Protein AF-A0A9P6J2Q0-F1 (afdb_monomer)

Radius of gyration: 31.29 Å; Cα contacts (8 Å, |Δi|>4): 900; chains: 1; bounding box: 86×89×101 Å

Solvent-accessible surface area (backbone atoms only — not comparable to full-atom values): 24551 Å² total; per-residue (Å²): 136,92,81,87,81,88,83,92,87,84,91,82,83,89,79,88,76,88,87,77,82,83,78,87,80,84,77,83,84,80,84,79,87,76,87,87,79,88,78,83,86,78,81,86,82,80,86,80,85,81,82,85,85,83,88,82,89,86,88,88,89,88,80,87,81,82,89,85,90,82,82,91,82,90,82,82,88,84,85,81,90,80,90,85,86,75,86,75,89,70,77,82,72,87,64,78,48,72,64,54,52,49,49,51,51,48,52,50,46,56,50,44,51,51,46,62,74,71,57,84,82,58,72,74,71,83,80,72,83,56,48,73,52,74,51,77,49,76,42,84,64,47,53,61,29,32,40,37,40,38,38,33,75,61,29,42,30,36,38,37,39,30,50,40,94,47,84,84,44,71,40,27,36,40,37,40,37,40,33,13,76,39,70,72,59,47,70,38,50,44,76,48,77,49,72,42,79,90,78,35,36,34,40,38,40,41,38,71,46,83,87,57,54,71,68,58,49,57,41,30,52,62,76,47,57,36,37,37,40,37,38,36,32,33,28,56,48,42,63,42,28,32,28,45,36,40,42,33,41,28,34,38,43,36,36,44,37,62,86,88,63,70,53,47,28,26,33,27,41,35,42,39,30,34,31,34,38,41,39,35,33,52,34,37,32,43,46,35,40,38,40,38,35,37,39,38,38,41,37,44,30,40,35,38,44,25,38,37,40,38,39,31,44,38,27,45,36,45,38,36,39,33,54,76,82,60,98,68,89,53,69,87,86,60,55,37,32,39,39,37,41,24,48,37,22,37,39,40,39,33,29,44,44,77,72,46,14,37,39,39,34,39,19,75,33,65,53,52,45,76,45,74,40,91,87,42,58,59,42,77,49,73,80,42,84,51,69,38,32,40,30,31,36,35,41,74,56,90,55,96,79,67,76,80,80,56,56,71,18,39,39,39,39,39,22,47,46,20,43,39,39,41,36,32,33,50,74,92,111

Secondary structure (DSSP, 8-state):
----------PPPP------PPP--PPPP--------PPPPPPPPPPPPPPP------------------------------------------PPPHHHHHHHHHHHHHHHHHHHHH-S-----S-S--EEEEEEEEE---TT-EEEEEE-TTSEEEEEEEE-S-SS--SEEEEEEEEESSHHHHHTEEEEEEEETTTTEEEEEEEE-TTS-HHHHHHHHHHS--EEEEEEEEPTT-EEEEEEEEEEEEEEEEEE--TTS---EEEEEEEEEEEEEEEEEEEEEEEEEEEEEEEEEEEEEEEESSEEEEEEEES-EEEEEE-PPPSSS--TTPPPEEEEEEEES-EEEEESS---EEEEEEESSS--EEEEPTT-SEEEEEEEEETTEEEEEEEETT-TT---TTTBEEEEEEEEES-EEEEE--TT-

Mean predicted aligned error: 15.59 Å

Nearest PDB structures (foldseek):
  3lyc-assembly8_P  TM=4.234E-01  e=1.047E-04  Parabacteroides distasonis ATCC 8503
  3jx8-assembly2_D  TM=4.804E-01  e=4.849E-04  Parabacteroides distasonis ATCC 8503
  4ygu-assembly4_D  TM=3.510E-01  e=1.399E-02  Bacteroides eggerthii DSM 20697

Structure (mmCIF, N/CA/C/O backbone):
data_AF-A0A9P6J2Q0-F1
#
_entry.id   AF-A0A9P6J2Q0-F1
#
loop_
_atom_site.group_PDB
_atom_site.id
_atom_site.type_symbol
_atom_site.label_atom_id
_atom_site.label_alt_id
_atom_site.label_comp_id
_atom_site.label_asym_id
_atom_site.label_entity_id
_atom_site.label_seq_id
_atom_site.pdbx_PDB_ins_code
_atom_site.Cartn_x
_atom_site.Cartn_y
_atom_site.Cartn_z
_atom_site.occupancy
_atom_site.B_iso_or_equiv
_atom_site.auth_seq_id
_atom_site.auth_comp_id
_atom_site.auth_asym_id
_atom_site.auth_atom_id
_atom_site.pdbx_PDB_model_num
ATOM 1 N N . MET A 1 1 ? 19.060 44.460 62.000 1.00 40.09 1 MET A N 1
ATOM 2 C CA . MET A 1 1 ? 18.669 43.633 60.838 1.00 40.09 1 MET A CA 1
ATOM 3 C C . MET A 1 1 ? 17.389 44.219 60.267 1.00 40.09 1 MET A C 1
ATOM 5 O O . MET A 1 1 ? 16.469 44.477 61.030 1.00 40.09 1 MET A O 1
ATOM 9 N N . TYR A 1 2 ? 17.402 44.555 58.978 1.00 36.59 2 TYR A N 1
ATOM 10 C CA . TYR A 1 2 ? 16.295 45.175 58.244 1.00 36.59 2 TYR A CA 1
ATOM 11 C C . TYR A 1 2 ? 15.202 44.154 57.906 1.00 36.59 2 TYR A C 1
ATOM 13 O O . TYR A 1 2 ? 15.563 43.072 57.469 1.00 36.59 2 TYR A O 1
ATOM 21 N N . THR A 1 3 ? 13.930 44.554 58.042 1.00 42.28 3 THR A N 1
ATOM 22 C CA . THR A 1 3 ? 12.770 44.311 57.137 1.00 42.28 3 THR A CA 1
ATOM 23 C C . THR A 1 3 ? 11.540 44.935 57.820 1.00 42.28 3 THR A C 1
ATOM 25 O O . THR A 1 3 ? 11.125 44.463 58.872 1.00 42.28 3 THR A O 1
ATOM 28 N N . SER A 1 4 ? 11.152 46.180 57.524 1.00 41.31 4 SER A N 1
ATOM 29 C CA . SER A 1 4 ? 10.344 46.689 56.392 1.00 41.31 4 SER A CA 1
ATOM 30 C C . SER A 1 4 ? 8.869 46.259 56.406 1.00 41.31 4 SER A C 1
ATOM 32 O O . SER A 1 4 ? 8.529 45.109 56.649 1.00 41.31 4 SER A O 1
ATOM 34 N N . LYS A 1 5 ? 8.017 47.261 56.173 1.00 41.72 5 LYS A N 1
ATOM 35 C CA . LYS A 1 5 ? 6.594 47.379 56.505 1.00 41.72 5 LYS A CA 1
ATOM 36 C C . LYS A 1 5 ? 5.645 46.715 55.485 1.00 41.72 5 LYS A C 1
ATOM 38 O O . LYS A 1 5 ? 6.005 46.495 54.336 1.00 41.72 5 LYS A O 1
ATOM 43 N N . ALA A 1 6 ? 4.421 46.505 55.972 1.00 39.19 6 ALA A N 1
ATOM 44 C CA . ALA A 1 6 ? 3.104 46.312 55.333 1.00 39.19 6 ALA A CA 1
ATOM 45 C C . ALA A 1 6 ? 2.742 47.356 54.225 1.00 39.19 6 ALA A C 1
ATOM 47 O O . ALA A 1 6 ? 3.551 48.264 54.023 1.00 39.19 6 ALA A O 1
ATOM 48 N N . PRO A 1 7 ? 1.497 47.452 53.675 1.00 49.09 7 PRO A N 1
ATOM 49 C CA . PRO A 1 7 ? 0.442 46.471 53.305 1.00 49.09 7 PRO A CA 1
ATOM 50 C C . PRO A 1 7 ? -0.256 46.733 51.919 1.00 49.09 7 PRO A C 1
ATOM 52 O O . PRO A 1 7 ? -0.072 47.776 51.306 1.00 49.09 7 PRO A O 1
ATOM 55 N N . SER A 1 8 ? -1.158 45.807 51.526 1.00 40.53 8 SER A N 1
ATOM 56 C CA . SER A 1 8 ? -2.476 45.966 50.830 1.00 40.53 8 SER A CA 1
ATOM 57 C C . SER A 1 8 ? -2.642 46.666 49.461 1.00 40.53 8 SER A C 1
ATOM 59 O O . SER A 1 8 ? -2.235 47.809 49.316 1.00 40.53 8 SER A O 1
ATOM 61 N N . ALA A 1 9 ? -3.416 46.034 48.547 1.00 37.88 9 ALA A N 1
ATOM 62 C CA . ALA A 1 9 ? -4.452 46.601 47.636 1.00 37.88 9 ALA A CA 1
ATOM 63 C C . ALA A 1 9 ? -5.086 45.460 46.760 1.00 37.88 9 ALA A C 1
ATOM 65 O O . ALA A 1 9 ? -4.615 44.329 46.860 1.00 37.88 9 ALA A O 1
ATOM 66 N N . PRO A 1 10 ? -6.118 45.679 45.910 1.00 51.25 10 PRO A N 1
ATOM 67 C CA . PRO A 1 10 ? -7.536 45.736 46.285 1.00 51.25 10 PRO A CA 1
ATOM 68 C C . PRO A 1 10 ? -8.467 44.832 45.431 1.00 51.25 10 PRO A C 1
ATOM 70 O O . PRO A 1 10 ? -8.076 44.232 44.432 1.00 51.25 10 PRO A O 1
ATOM 73 N N . GLN A 1 11 ? -9.736 44.772 45.848 1.00 42.19 11 GLN A N 1
ATOM 74 C CA . GLN A 1 11 ? -10.866 44.121 45.175 1.00 42.19 11 GLN A CA 1
ATOM 75 C C . GLN A 1 11 ? -11.189 44.770 43.816 1.00 42.19 11 GLN A C 1
ATOM 77 O O . GLN A 1 11 ? -11.342 45.988 43.729 1.00 42.19 11 GLN A O 1
ATOM 82 N N . GLY A 1 12 ? -11.346 43.945 42.777 1.00 40.16 12 GLY A N 1
ATOM 83 C CA . GLY A 1 12 ? -11.853 44.340 41.461 1.00 40.16 12 GLY A CA 1
ATOM 84 C C . GLY A 1 12 ? -13.347 44.040 41.326 1.00 40.16 12 GLY A C 1
ATOM 85 O O . GLY A 1 12 ? -13.784 42.915 41.562 1.00 40.16 12 GLY A O 1
ATOM 86 N N . GLN A 1 13 ? -14.111 45.071 40.971 1.00 43.44 13 GLN A N 1
ATOM 87 C CA . GLN A 1 13 ? -15.556 45.063 40.751 1.00 43.44 13 GLN A CA 1
ATOM 88 C C . GLN A 1 13 ? -15.952 44.330 39.461 1.00 43.44 13 GLN A C 1
ATOM 90 O O . GLN A 1 13 ? -15.282 44.434 38.436 1.00 43.44 13 GLN A O 1
ATOM 95 N N . GLN A 1 14 ? -17.093 43.640 39.525 1.00 40.00 14 GLN A N 1
ATOM 96 C CA . GLN A 1 14 ? -17.831 43.085 38.392 1.00 40.00 14 GLN A CA 1
ATOM 97 C C . GLN A 1 14 ? -18.587 44.199 37.655 1.00 40.00 14 GLN A C 1
ATOM 99 O O . GLN A 1 14 ? -19.380 44.919 38.260 1.00 40.00 14 GLN A O 1
ATOM 104 N N . THR A 1 15 ? -18.396 44.298 36.342 1.00 46.94 15 THR A N 1
ATOM 105 C CA . THR A 1 15 ? -19.257 45.069 35.440 1.00 46.94 15 THR A CA 1
ATOM 106 C C . THR A 1 15 ? -20.072 44.112 34.575 1.00 46.94 15 THR A C 1
ATOM 108 O O . THR A 1 15 ? -19.541 43.341 33.779 1.00 46.94 15 THR A O 1
ATOM 111 N N . HIS A 1 16 ? -21.391 44.162 34.757 1.00 39.19 16 HIS A N 1
ATOM 112 C CA . HIS A 1 16 ? -22.378 43.553 33.874 1.00 39.19 16 HIS A CA 1
ATOM 113 C C . HIS A 1 16 ? -22.473 44.363 32.574 1.00 39.19 16 HIS A C 1
ATOM 115 O O . HIS A 1 16 ? -22.688 45.574 32.618 1.00 39.19 16 HIS A O 1
ATOM 121 N N . LEU A 1 17 ? -22.360 43.694 31.425 1.00 48.53 17 LEU A N 1
ATOM 122 C CA . LEU A 1 17 ? -22.753 44.230 30.121 1.00 48.53 17 LEU A CA 1
ATOM 123 C C . LEU A 1 17 ? -24.028 43.513 29.642 1.00 48.53 17 LEU A C 1
ATOM 125 O O . LEU A 1 17 ? -24.139 42.298 29.832 1.00 48.53 17 LEU A O 1
ATOM 129 N N . PRO A 1 18 ? -24.994 44.233 29.045 1.00 53.22 18 PRO A N 1
ATOM 130 C CA . PRO A 1 18 ? -26.232 43.644 28.556 1.00 53.22 18 PRO A CA 1
ATOM 131 C C . PRO A 1 18 ? -26.015 42.860 27.256 1.00 53.22 18 PRO A C 1
ATOM 133 O O . PRO A 1 18 ? -25.357 43.312 26.320 1.00 53.22 18 PRO A O 1
ATOM 136 N N . PHE A 1 19 ? -26.616 41.674 27.223 1.00 47.12 19 PHE A N 1
ATOM 137 C CA . PHE A 1 19 ? -26.686 40.763 26.088 1.00 47.12 19 PHE A CA 1
ATOM 138 C C . PHE A 1 19 ? -27.700 41.304 25.065 1.00 47.12 19 PHE A C 1
ATOM 140 O O . PHE A 1 19 ? -28.879 41.452 25.387 1.00 47.12 19 PHE A O 1
ATOM 147 N N . VAL A 1 20 ? -27.247 41.612 23.848 1.00 48.50 20 VAL A N 1
ATOM 148 C CA . VAL A 1 20 ? -28.099 41.976 22.704 1.00 48.50 20 VAL A CA 1
ATOM 149 C C . VAL A 1 20 ? -28.119 40.779 21.745 1.00 48.50 20 VAL A C 1
ATOM 151 O O . VAL A 1 20 ? -27.054 40.404 21.253 1.00 48.50 20 VAL A O 1
ATOM 154 N N . PRO A 1 21 ? -29.273 40.136 21.492 1.00 52.59 21 PRO A N 1
ATOM 155 C CA . PRO A 1 21 ? -29.358 39.040 20.532 1.00 52.59 21 PRO A CA 1
ATOM 156 C C . PRO A 1 21 ? -29.308 39.576 19.088 1.00 52.59 21 PRO A C 1
ATOM 158 O O . PRO A 1 21 ? -29.968 40.575 18.798 1.00 52.59 21 PRO A O 1
ATOM 161 N N . PRO A 1 22 ? -28.558 38.941 18.167 1.00 56.62 22 PRO A N 1
ATOM 162 C CA . PRO A 1 22 ? -28.557 39.345 16.768 1.00 56.62 22 PRO A CA 1
ATOM 163 C C . PRO A 1 22 ? -29.864 38.944 16.072 1.00 56.62 22 PRO A C 1
ATOM 165 O O . PRO A 1 22 ? -30.322 37.803 16.151 1.00 56.62 22 PRO A O 1
ATOM 168 N N . GLU A 1 23 ? -30.446 39.924 15.387 1.00 46.19 23 GLU A N 1
ATOM 169 C CA . GLU A 1 23 ? -31.651 39.819 14.574 1.00 46.19 23 GLU A CA 1
ATOM 170 C C . GLU A 1 23 ? -31.463 38.875 13.377 1.00 46.19 23 GLU A C 1
ATOM 172 O O . GLU A 1 23 ? -30.444 38.881 12.682 1.00 46.19 23 GLU A O 1
ATOM 177 N N . HIS A 1 24 ? -32.504 38.086 13.115 1.00 40.94 24 HIS A N 1
ATOM 178 C CA . HIS A 1 24 ? -32.665 37.280 11.915 1.00 40.94 24 HIS A CA 1
ATOM 179 C C . HIS A 1 24 ? -32.764 38.166 10.667 1.00 40.94 24 HIS A C 1
ATOM 181 O O . HIS A 1 24 ? -33.804 38.770 10.410 1.00 40.94 24 HIS A O 1
ATOM 187 N N . GLN A 1 25 ? -31.722 38.173 9.837 1.00 39.91 25 GLN A N 1
ATOM 188 C CA . GLN A 1 25 ? -31.844 38.612 8.449 1.00 39.91 25 GLN A CA 1
ATOM 189 C C . GLN A 1 25 ? -32.258 37.428 7.572 1.00 39.91 25 GLN A C 1
ATOM 191 O O . GLN A 1 25 ? -31.472 36.531 7.269 1.00 39.91 25 GLN A O 1
ATOM 196 N N . GLN A 1 26 ? -33.532 37.439 7.183 1.00 42.72 26 GLN A N 1
ATOM 197 C CA . GLN A 1 26 ? -34.077 36.636 6.096 1.00 42.72 26 GLN A CA 1
ATOM 198 C C . GLN A 1 26 ? -33.443 37.094 4.775 1.00 42.72 26 GLN A C 1
ATOM 200 O O . GLN A 1 26 ? -33.583 38.254 4.390 1.00 42.72 26 GLN A O 1
ATOM 205 N N . GLN A 1 27 ? -32.767 36.185 4.073 1.00 42.78 27 GLN A N 1
ATOM 206 C CA . GLN A 1 27 ? -32.403 36.371 2.667 1.00 42.78 27 GLN A CA 1
ATOM 207 C C . GLN A 1 27 ? -33.409 35.634 1.765 1.00 42.78 27 GLN A C 1
ATOM 209 O O . GLN A 1 27 ? -33.883 34.555 2.130 1.00 42.78 27 GLN A O 1
ATOM 214 N N . PRO A 1 28 ? -33.775 36.214 0.608 1.00 49.69 28 PRO A N 1
ATOM 215 C CA . PRO A 1 28 ? -34.849 35.712 -0.240 1.00 49.69 28 PRO A CA 1
ATOM 216 C C . PRO A 1 28 ? -34.460 34.444 -1.010 1.00 49.69 28 PRO A C 1
ATOM 218 O O . PRO A 1 28 ? -33.361 34.318 -1.548 1.00 49.69 28 PRO A O 1
ATOM 221 N N . ALA A 1 29 ? -35.422 33.524 -1.097 1.00 36.97 29 ALA A N 1
ATOM 222 C CA . ALA A 1 29 ? -35.355 32.303 -1.884 1.00 36.97 29 ALA A CA 1
ATOM 223 C C . ALA A 1 29 ? -35.224 32.613 -3.387 1.00 36.97 29 ALA A C 1
ATOM 225 O O . ALA A 1 29 ? -36.131 33.172 -4.004 1.00 36.97 29 ALA A O 1
ATOM 226 N N . LEU A 1 30 ? -34.106 32.201 -3.984 1.00 40.16 30 LEU A N 1
ATOM 227 C CA . LEU A 1 30 ? -33.939 32.116 -5.433 1.00 40.16 30 LEU A CA 1
ATOM 228 C C . LEU A 1 30 ? -34.606 30.827 -5.933 1.00 40.16 30 LEU A C 1
ATOM 230 O O . LEU A 1 30 ? -34.078 29.729 -5.769 1.00 40.16 30 LEU A O 1
ATOM 234 N N . GLN A 1 31 ? -35.784 30.970 -6.542 1.00 36.25 31 GLN A N 1
ATOM 235 C CA . GLN A 1 31 ? -36.419 29.926 -7.345 1.00 36.25 31 GLN A CA 1
ATOM 236 C C . GLN A 1 31 ? -35.631 29.743 -8.647 1.00 36.25 31 GLN A C 1
ATOM 238 O O . GLN A 1 31 ? -35.678 30.591 -9.536 1.00 36.25 31 GLN A O 1
ATOM 243 N N . ILE A 1 32 ? -34.927 28.619 -8.776 1.00 41.28 32 ILE A N 1
ATOM 244 C CA . ILE A 1 32 ? -34.371 28.169 -10.053 1.00 41.28 32 ILE A CA 1
ATOM 245 C C . ILE A 1 32 ? -35.360 27.168 -10.653 1.00 41.28 32 ILE A C 1
ATOM 247 O O . ILE A 1 32 ? -35.438 26.013 -10.237 1.00 41.28 32 ILE A O 1
ATOM 251 N N . HIS A 1 33 ? -36.133 27.627 -11.636 1.00 37.47 33 HIS A N 1
ATOM 252 C CA . HIS A 1 33 ? -36.888 26.760 -12.534 1.00 37.47 33 HIS A CA 1
ATOM 253 C C . HIS A 1 33 ? -35.913 26.037 -13.470 1.00 37.47 33 HIS A C 1
ATOM 255 O O . HIS A 1 33 ? -35.260 26.670 -14.296 1.00 37.47 33 HIS A O 1
ATOM 261 N N . THR A 1 34 ? -35.839 24.710 -13.375 1.00 43.34 34 THR A N 1
ATOM 262 C CA . THR A 1 34 ? -35.260 23.868 -14.430 1.00 43.34 34 THR A CA 1
ATOM 263 C C . THR A 1 34 ? -36.390 23.162 -15.186 1.00 43.34 34 THR A C 1
ATOM 265 O O . THR A 1 34 ? -37.280 22.586 -14.555 1.00 43.34 34 THR A O 1
ATOM 268 N N . PRO A 1 35 ? -36.419 23.219 -16.529 1.00 49.41 35 PRO A N 1
ATOM 269 C CA . PRO A 1 35 ? -37.413 22.501 -17.311 1.00 49.41 35 PRO A CA 1
ATOM 270 C C . PRO A 1 35 ? -37.047 21.013 -17.404 1.00 49.41 35 PRO A C 1
ATOM 272 O O . PRO A 1 35 ? -36.013 20.632 -17.950 1.00 49.41 35 PRO A O 1
ATOM 275 N N . TYR A 1 36 ? -37.935 20.174 -16.873 1.00 36.25 36 TYR A N 1
ATOM 276 C CA . TYR A 1 36 ? -37.956 18.728 -17.075 1.00 36.25 36 TYR A CA 1
ATOM 277 C C . TYR A 1 36 ? -38.327 18.418 -18.535 1.00 36.25 36 TYR A C 1
ATOM 279 O O . TYR A 1 36 ? -39.438 18.716 -18.972 1.00 36.25 36 TYR A O 1
ATOM 287 N N . HIS A 1 37 ? -37.424 17.776 -19.278 1.00 45.53 37 HIS A N 1
ATOM 288 C CA . HIS A 1 37 ? -37.743 17.095 -20.534 1.00 45.53 37 HIS A CA 1
ATOM 289 C C . HIS A 1 37 ? -37.816 15.581 -20.278 1.00 45.53 37 HIS A C 1
ATOM 291 O O . HIS A 1 37 ? -36.793 14.985 -19.938 1.00 45.53 37 HIS A O 1
ATOM 297 N N . PRO A 1 38 ? -38.981 14.927 -20.439 1.00 51.84 38 PRO A N 1
ATOM 298 C CA . PRO A 1 38 ? -39.057 13.475 -20.391 1.00 51.84 38 PRO A CA 1
ATOM 299 C C . PRO A 1 38 ? -38.618 12.889 -21.741 1.00 51.84 38 PRO A C 1
ATOM 301 O O . PRO A 1 38 ? -39.252 13.135 -22.766 1.00 51.84 38 PRO A O 1
ATOM 304 N N . TYR A 1 39 ? -37.541 12.099 -21.745 1.00 42.84 39 TYR A N 1
ATOM 305 C CA . TYR A 1 39 ? -37.238 11.202 -22.862 1.00 42.84 39 TYR A CA 1
ATOM 306 C C . TYR A 1 39 ? -38.019 9.885 -22.713 1.00 42.84 39 TYR A C 1
ATOM 308 O O . TYR A 1 39 ? -38.186 9.394 -21.592 1.00 42.84 39 TYR A O 1
ATOM 316 N N . PRO A 1 40 ? -38.509 9.309 -23.825 1.00 49.44 40 PRO A N 1
ATOM 317 C CA . PRO A 1 40 ? -39.371 8.138 -23.810 1.00 49.44 40 PRO A CA 1
ATOM 318 C C . PRO A 1 40 ? -38.611 6.851 -23.475 1.00 49.44 40 PRO A C 1
ATOM 320 O O . PRO A 1 40 ? -37.481 6.616 -23.902 1.00 49.44 40 PRO A O 1
ATOM 323 N N . SER A 1 41 ? -39.297 6.003 -22.718 1.00 41.25 41 SER A N 1
ATOM 324 C CA . SER A 1 41 ? -38.892 4.670 -22.291 1.00 41.25 41 SER A CA 1
ATOM 325 C C . SER A 1 41 ? -38.726 3.740 -23.498 1.00 41.25 41 SER A C 1
ATOM 327 O O . SER A 1 41 ? -39.685 3.488 -24.226 1.00 41.25 41 SER A O 1
ATOM 329 N N . VAL A 1 42 ? -37.525 3.195 -23.697 1.00 49.34 42 VAL A N 1
ATOM 330 C CA . VAL A 1 42 ? -37.280 2.100 -24.648 1.00 49.34 42 VAL A CA 1
ATOM 331 C C . VAL A 1 42 ? -37.435 0.770 -23.896 1.00 49.34 42 VAL A C 1
ATOM 333 O O . VAL A 1 42 ? -36.798 0.602 -22.853 1.00 49.34 42 VAL A O 1
ATOM 336 N N . PRO A 1 43 ? -38.268 -0.177 -24.365 1.00 54.66 43 PRO A N 1
ATOM 337 C CA . PRO A 1 43 ? -38.424 -1.473 -23.711 1.00 54.66 43 PRO A CA 1
ATOM 338 C C . PRO A 1 43 ? -37.192 -2.375 -23.931 1.00 54.66 43 PRO A C 1
ATOM 340 O O . PRO A 1 43 ? -36.564 -2.314 -24.991 1.00 54.66 43 PRO A O 1
ATOM 343 N N . PRO A 1 44 ? -36.845 -3.240 -22.960 1.00 42.53 44 PRO A N 1
ATOM 344 C CA . PRO A 1 44 ? -35.688 -4.123 -23.065 1.00 42.53 44 PRO A CA 1
ATOM 345 C C . PRO A 1 44 ? -35.937 -5.240 -24.088 1.00 42.53 44 PRO A C 1
ATOM 347 O O . PRO A 1 44 ? -36.900 -6.001 -23.980 1.00 42.53 44 PRO A O 1
ATOM 350 N N . GLN A 1 45 ? -35.046 -5.356 -25.076 1.00 41.44 45 GLN A N 1
ATOM 351 C CA . GLN A 1 45 ? -35.003 -6.502 -25.983 1.00 41.44 45 GLN A CA 1
ATOM 352 C C . GLN A 1 45 ? -34.417 -7.728 -25.268 1.00 41.44 45 GLN A C 1
ATOM 354 O O . GLN A 1 45 ? -33.385 -7.652 -24.603 1.00 41.44 45 GLN A O 1
ATOM 359 N N . GLN A 1 46 ? -35.095 -8.864 -25.425 1.00 44.03 46 GLN A N 1
ATOM 360 C CA . GLN A 1 46 ? -34.642 -10.183 -24.989 1.00 44.03 46 GLN A CA 1
ATOM 361 C C . GLN A 1 46 ? -33.469 -10.674 -25.859 1.00 44.03 46 GLN A C 1
ATOM 363 O O . GLN A 1 46 ? -33.487 -10.451 -27.072 1.00 44.03 46 GLN A O 1
ATOM 368 N N . PRO A 1 47 ? -32.479 -11.390 -25.299 1.00 44.53 47 PRO A N 1
ATOM 369 C CA . PRO A 1 47 ? -31.417 -11.988 -26.097 1.00 44.53 47 PRO A CA 1
ATOM 370 C C . PRO A 1 47 ? -31.939 -13.209 -26.869 1.00 44.53 47 PRO A C 1
ATOM 372 O O . PRO A 1 47 ? -32.400 -14.189 -26.282 1.00 44.53 47 PRO A O 1
ATOM 375 N N . GLN A 1 48 ? -31.838 -13.155 -28.200 1.00 37.09 48 GLN A N 1
ATOM 376 C CA . GLN A 1 48 ? -32.012 -14.318 -29.066 1.00 37.09 48 GLN A CA 1
ATOM 377 C C . GLN A 1 48 ? -30.837 -15.288 -28.889 1.00 37.09 48 GLN A C 1
ATOM 379 O O . GLN A 1 48 ? -29.670 -14.922 -29.023 1.00 37.09 48 GLN A O 1
ATOM 384 N N . GLN A 1 49 ? -31.180 -16.542 -28.603 1.00 36.12 49 GLN A N 1
ATOM 385 C CA . GLN A 1 49 ? -30.283 -17.691 -28.613 1.00 36.12 49 GLN A CA 1
ATOM 386 C C . GLN A 1 49 ? -29.808 -17.966 -30.048 1.00 36.12 49 GLN A C 1
ATOM 388 O O . GLN A 1 49 ? -30.631 -18.106 -30.952 1.00 36.12 49 GLN A O 1
ATOM 393 N N . GLN A 1 50 ? -28.495 -18.087 -30.256 1.00 38.03 50 GLN A N 1
ATOM 394 C CA . GLN A 1 50 ? -27.935 -18.665 -31.480 1.00 38.03 50 GLN A CA 1
ATOM 395 C C . GLN A 1 50 ? -27.532 -20.130 -31.245 1.00 38.03 50 GLN A C 1
ATOM 397 O O . GLN A 1 50 ? -26.957 -20.437 -30.197 1.00 38.03 50 GLN A O 1
ATOM 402 N N . PRO A 1 51 ? -27.814 -21.041 -32.195 1.00 49.75 51 PRO A N 1
ATOM 403 C CA . PRO A 1 51 ? -27.453 -22.447 -32.083 1.00 49.75 51 PRO A CA 1
ATOM 404 C C . PRO A 1 51 ? -26.027 -22.735 -32.580 1.00 49.75 51 PRO A C 1
ATOM 406 O O . PRO A 1 51 ? -25.541 -22.154 -33.549 1.00 49.75 51 PRO A O 1
ATOM 409 N N . TYR A 1 52 ? -25.392 -23.702 -31.917 1.00 40.53 52 TYR A N 1
ATOM 410 C CA . TYR A 1 52 ? -24.173 -24.396 -32.339 1.00 40.53 52 TYR A CA 1
ATOM 411 C C . TYR A 1 52 ? -24.314 -25.050 -33.722 1.00 40.53 52 TYR A C 1
ATOM 413 O O . TYR A 1 52 ? -25.384 -25.574 -34.040 1.00 40.53 52 TYR A O 1
ATOM 421 N N . PRO A 1 53 ? -23.192 -25.247 -34.434 1.00 49.16 53 PRO A N 1
ATOM 422 C CA . PRO A 1 53 ? -23.016 -26.418 -35.278 1.00 49.16 53 PRO A CA 1
ATOM 423 C C . PRO A 1 53 ? -21.945 -27.368 -34.719 1.00 49.16 53 PRO A C 1
ATOM 425 O O . PRO A 1 53 ? -20.821 -26.980 -34.402 1.00 49.16 53 PRO A O 1
ATOM 428 N N . GLN A 1 54 ? -22.326 -28.642 -34.631 1.00 34.84 54 GLN A N 1
ATOM 429 C CA . GLN A 1 54 ? -21.445 -29.798 -34.488 1.00 34.84 54 GLN A CA 1
ATOM 430 C C . GLN A 1 54 ? -20.976 -30.324 -35.858 1.00 34.84 54 GLN A C 1
ATOM 432 O O . GLN A 1 54 ? -21.610 -30.069 -36.879 1.00 34.84 54 GLN A O 1
ATOM 437 N N . THR A 1 55 ? -19.986 -31.228 -35.782 1.00 37.78 55 THR A N 1
ATOM 438 C CA . THR A 1 55 ? -19.537 -32.259 -36.753 1.00 37.78 55 THR A CA 1
ATOM 439 C C . THR A 1 55 ? -18.469 -31.794 -37.760 1.00 37.78 55 THR A C 1
ATOM 441 O O . THR A 1 55 ? -18.503 -30.663 -38.211 1.00 37.78 55 THR A O 1
ATOM 444 N N . HIS A 1 56 ? -17.444 -32.569 -38.144 1.00 34.25 56 HIS A N 1
ATOM 445 C CA . HIS A 1 56 ? -17.165 -33.998 -37.975 1.00 34.25 56 HIS A CA 1
ATOM 446 C C . HIS A 1 56 ? -15.660 -34.314 -38.164 1.00 34.25 56 HIS A C 1
ATOM 448 O O . HIS A 1 56 ? -14.908 -33.538 -38.744 1.00 34.25 56 HIS A O 1
ATOM 454 N N . ASN A 1 57 ? -15.271 -35.498 -37.678 1.00 35.62 57 ASN A N 1
ATOM 455 C CA . ASN A 1 57 ? -13.974 -36.178 -37.788 1.00 35.62 57 ASN A CA 1
ATOM 456 C C . ASN A 1 57 ? -13.398 -36.277 -39.213 1.00 35.62 57 ASN A C 1
ATOM 458 O O . ASN A 1 57 ? -14.152 -36.562 -40.137 1.00 35.62 57 ASN A O 1
ATOM 462 N N . GLN A 1 58 ? -12.061 -36.329 -39.329 1.00 32.84 58 GLN A N 1
ATOM 463 C CA . GLN A 1 58 ? -11.378 -37.432 -40.030 1.00 32.84 58 GLN A CA 1
ATOM 464 C C . GLN A 1 58 ? -9.895 -37.575 -39.625 1.00 32.84 58 GLN A C 1
ATOM 466 O O . GLN A 1 58 ? -9.145 -36.608 -39.536 1.00 32.84 58 GLN A O 1
ATOM 471 N N . ARG A 1 59 ? -9.511 -38.828 -39.348 1.00 34.78 59 ARG A N 1
ATOM 472 C CA . ARG A 1 59 ? -8.160 -39.339 -39.056 1.00 34.78 59 ARG A CA 1
ATOM 473 C C . ARG A 1 59 ? -7.341 -39.473 -40.348 1.00 34.78 59 ARG A C 1
ATOM 475 O O . ARG A 1 59 ? -7.902 -39.930 -41.337 1.00 34.78 59 ARG A O 1
ATOM 482 N N . ASN A 1 60 ? -6.018 -39.295 -40.287 1.00 31.69 60 ASN A N 1
ATOM 483 C CA . ASN A 1 60 ? -5.071 -40.421 -40.396 1.00 31.69 60 ASN A CA 1
ATOM 484 C C . ASN A 1 60 ? -3.613 -40.025 -40.047 1.00 31.69 60 ASN A C 1
ATOM 486 O O . ASN A 1 60 ? -3.301 -38.837 -40.022 1.00 31.69 60 ASN A O 1
ATOM 490 N N . PRO A 1 61 ? -2.758 -41.012 -39.701 1.00 49.62 61 PRO A N 1
ATOM 491 C CA . PRO A 1 61 ? -1.513 -40.852 -38.945 1.00 49.62 61 PRO A CA 1
ATOM 492 C C . PRO A 1 61 ? -0.263 -40.904 -39.837 1.00 49.62 61 PRO A C 1
ATOM 494 O O . PRO A 1 61 ? -0.390 -41.176 -41.025 1.00 49.62 61 PRO A O 1
ATOM 497 N N . GLN A 1 62 ? 0.912 -40.728 -39.210 1.00 31.27 62 GLN A N 1
ATOM 498 C CA . GLN A 1 62 ? 2.280 -41.201 -39.545 1.00 31.27 62 GLN A CA 1
ATOM 499 C C . GLN A 1 62 ? 3.286 -40.086 -39.174 1.00 31.27 62 GLN A C 1
ATOM 501 O O . GLN A 1 62 ? 2.950 -38.920 -39.307 1.00 31.27 62 GLN A O 1
ATOM 506 N N . VAL A 1 63 ? 4.522 -40.265 -38.702 1.00 32.78 63 VAL A N 1
ATOM 507 C CA . VAL A 1 63 ? 5.433 -41.379 -38.385 1.00 32.78 63 VAL A CA 1
ATOM 508 C C . VAL A 1 63 ? 6.594 -40.707 -37.616 1.00 32.78 63 VAL A C 1
ATOM 510 O O . VAL A 1 63 ? 7.062 -39.651 -38.036 1.00 32.78 63 VAL A O 1
ATOM 513 N N . TYR A 1 64 ? 7.059 -41.282 -36.501 1.00 35.91 64 TYR A N 1
ATOM 514 C CA . TYR A 1 64 ? 8.369 -40.945 -35.909 1.00 35.91 64 TYR A CA 1
ATOM 515 C C . TYR A 1 64 ? 9.476 -41.678 -36.681 1.00 35.91 64 TYR A C 1
ATOM 517 O O . TYR A 1 64 ? 9.233 -42.794 -37.146 1.00 35.91 64 TYR A O 1
ATOM 525 N N . PRO A 1 65 ? 10.708 -41.139 -36.731 1.00 44.69 65 PRO A N 1
ATOM 526 C CA . PRO A 1 65 ? 11.742 -41.856 -35.977 1.00 44.69 65 PRO A CA 1
ATOM 527 C C . PRO A 1 65 ? 12.856 -40.994 -35.345 1.00 44.69 65 PRO A C 1
ATOM 529 O O . PRO A 1 65 ? 13.172 -39.899 -35.797 1.00 44.69 65 PRO A O 1
ATOM 532 N N . SER A 1 66 ? 13.475 -41.619 -34.330 1.00 30.31 66 SER A N 1
ATOM 533 C CA . SER A 1 66 ? 14.909 -41.625 -33.954 1.00 30.31 66 SER A CA 1
ATOM 534 C C . SER A 1 66 ? 15.601 -40.296 -33.609 1.00 30.31 66 SER A C 1
ATOM 536 O O . SER A 1 66 ? 15.755 -39.426 -34.453 1.00 30.31 66 SER A O 1
ATOM 538 N N . SER A 1 67 ? 16.019 -40.050 -32.362 1.00 33.09 67 SER A N 1
ATOM 539 C CA . SER A 1 67 ? 17.183 -40.631 -31.651 1.00 33.09 67 SER A CA 1
ATOM 540 C C . SER A 1 67 ? 18.544 -40.339 -32.303 1.00 33.09 67 SER A C 1
ATOM 542 O O . SER A 1 67 ? 18.884 -40.925 -33.326 1.00 33.09 67 SER A O 1
ATOM 544 N N . GLY A 1 68 ? 19.357 -39.514 -31.635 1.00 29.89 68 GLY A N 1
ATOM 545 C CA . GLY A 1 68 ? 20.774 -39.308 -31.939 1.00 29.89 68 GLY A CA 1
ATOM 546 C C . GLY A 1 68 ? 21.443 -38.368 -30.921 1.00 29.89 68 GLY A C 1
ATOM 547 O O . GLY A 1 68 ? 21.072 -37.197 -30.880 1.00 29.89 68 GLY A O 1
ATOM 548 N N . PRO A 1 69 ? 22.382 -38.849 -30.082 1.00 37.28 69 PRO A N 1
ATOM 549 C CA . PRO A 1 69 ? 23.093 -38.055 -29.079 1.00 37.28 69 PRO A CA 1
ATOM 550 C C . PRO A 1 69 ? 24.437 -37.535 -29.621 1.00 37.28 69 PRO A C 1
ATOM 552 O O . PRO A 1 69 ? 25.142 -38.264 -30.313 1.00 37.28 69 PRO A O 1
ATOM 555 N N . ILE A 1 70 ? 24.833 -36.306 -29.272 1.00 35.41 70 ILE A N 1
ATOM 556 C CA . ILE A 1 70 ? 26.190 -35.763 -29.503 1.00 35.41 70 ILE A CA 1
ATOM 557 C C . ILE A 1 70 ? 26.526 -34.888 -28.283 1.00 35.41 70 ILE A C 1
ATOM 559 O O . ILE A 1 70 ? 25.866 -33.886 -28.038 1.00 35.41 70 ILE A O 1
ATOM 563 N N . SER A 1 71 ? 27.275 -35.418 -27.315 1.00 29.56 71 SER A N 1
ATOM 564 C CA . SER A 1 71 ? 28.744 -35.408 -27.177 1.00 29.56 71 SER A CA 1
ATOM 565 C C . SER A 1 71 ? 29.312 -34.078 -26.680 1.00 29.56 71 SER A C 1
ATOM 567 O O . SER A 1 71 ? 29.285 -33.058 -27.362 1.00 29.56 71 SER A O 1
ATOM 569 N N . TYR A 1 72 ? 29.897 -34.161 -25.485 1.00 32.28 72 TYR A N 1
ATOM 570 C CA . TYR A 1 72 ? 30.785 -33.182 -24.876 1.00 32.28 72 TYR A CA 1
ATOM 571 C C . TYR A 1 72 ? 32.022 -32.952 -25.751 1.00 32.28 72 TYR A C 1
ATOM 573 O O . TYR A 1 72 ? 32.632 -33.903 -26.239 1.00 32.28 72 TYR A O 1
ATOM 581 N N . GLY A 1 73 ? 32.417 -31.689 -25.889 1.00 29.78 73 GLY A N 1
ATOM 582 C CA . GLY A 1 73 ? 33.690 -31.273 -26.464 1.00 29.78 73 GLY A CA 1
ATOM 583 C C . GLY A 1 73 ? 34.285 -30.161 -25.612 1.00 29.78 73 GLY A C 1
ATOM 584 O O . GLY A 1 73 ? 33.948 -28.994 -25.781 1.00 29.78 73 GLY A O 1
ATOM 585 N N . ALA A 1 74 ? 35.145 -30.540 -24.669 1.00 30.27 74 ALA A N 1
ATOM 586 C CA . ALA A 1 74 ? 36.079 -29.638 -24.018 1.00 30.27 74 ALA A CA 1
ATOM 587 C C . ALA A 1 74 ? 37.366 -29.613 -24.846 1.00 30.27 74 ALA A C 1
ATOM 589 O O . ALA A 1 74 ? 37.979 -30.661 -25.021 1.00 30.27 74 ALA A O 1
ATOM 590 N N . THR A 1 75 ? 37.813 -28.435 -25.283 1.00 33.12 75 THR A N 1
ATOM 591 C CA . THR A 1 75 ? 39.232 -28.197 -25.581 1.00 33.12 75 THR A CA 1
ATOM 592 C C . THR A 1 75 ? 39.630 -26.760 -25.271 1.00 33.12 75 THR A C 1
ATOM 594 O O . THR A 1 75 ? 38.925 -25.801 -25.570 1.00 33.12 75 THR A O 1
ATOM 597 N N . ASN A 1 76 ? 40.794 -26.694 -24.636 1.00 30.95 76 ASN A N 1
ATOM 598 C CA . ASN A 1 76 ? 41.539 -25.564 -24.112 1.00 30.95 76 ASN A CA 1
ATOM 599 C C . ASN A 1 76 ? 42.075 -24.573 -25.161 1.00 30.95 76 ASN A C 1
ATOM 601 O O . ASN A 1 76 ? 42.363 -24.944 -26.292 1.00 30.95 76 ASN A O 1
ATOM 605 N N . ASN A 1 77 ? 42.403 -23.386 -24.630 1.00 32.59 77 ASN A N 1
ATOM 606 C CA . ASN A 1 77 ? 43.484 -22.467 -25.011 1.00 32.59 77 ASN A CA 1
ATOM 607 C C . ASN A 1 77 ? 43.403 -21.745 -26.365 1.00 32.59 77 ASN A C 1
ATOM 609 O O . ASN A 1 77 ? 43.664 -22.330 -27.406 1.00 32.59 77 ASN A O 1
ATOM 613 N N . GLN A 1 78 ? 43.276 -20.412 -26.313 1.00 28.77 78 GLN A N 1
ATOM 614 C CA . GLN A 1 78 ? 44.414 -19.500 -26.542 1.00 28.77 78 GLN A CA 1
ATOM 615 C C . GLN A 1 78 ? 43.996 -18.026 -26.355 1.00 28.77 78 GLN A C 1
ATOM 617 O O . GLN A 1 78 ? 43.150 -17.493 -27.065 1.00 28.77 78 GLN A O 1
ATOM 622 N N . ARG A 1 79 ? 44.633 -17.363 -25.383 1.00 36.44 79 ARG A N 1
ATOM 623 C CA . ARG A 1 79 ? 44.885 -15.908 -25.345 1.00 36.44 79 ARG A CA 1
ATOM 624 C C . ARG A 1 79 ? 46.221 -15.672 -26.074 1.00 36.44 79 ARG A C 1
ATOM 626 O O . ARG A 1 79 ? 47.072 -16.561 -25.986 1.00 36.44 79 ARG A O 1
ATOM 633 N N . PRO A 1 80 ? 46.453 -14.517 -26.730 1.00 44.22 80 PRO A N 1
ATOM 634 C CA . PRO A 1 80 ? 46.930 -13.344 -25.975 1.00 44.22 80 PRO A CA 1
ATOM 635 C C . PRO A 1 80 ? 46.488 -11.958 -26.510 1.00 44.22 80 PRO A C 1
ATOM 637 O O . PRO A 1 80 ? 46.125 -11.840 -27.669 1.00 44.22 80 PRO A O 1
ATOM 640 N N . ASN A 1 81 ? 46.594 -10.947 -25.621 1.00 34.53 81 ASN A N 1
ATOM 641 C CA . ASN A 1 81 ? 46.951 -9.516 -25.807 1.00 34.53 81 ASN A CA 1
ATOM 642 C C . ASN A 1 81 ? 46.288 -8.692 -26.948 1.00 34.53 81 ASN A C 1
ATOM 644 O O . ASN A 1 81 ? 46.145 -9.153 -28.062 1.00 34.53 81 ASN A O 1
ATOM 648 N N . ASN A 1 82 ? 45.948 -7.404 -26.831 1.00 32.47 82 ASN A N 1
ATOM 649 C CA . ASN A 1 82 ? 46.368 -6.339 -25.925 1.00 32.47 82 ASN A CA 1
ATOM 650 C C . ASN A 1 82 ? 45.452 -5.103 -26.127 1.00 32.47 82 ASN A C 1
ATOM 652 O O . ASN A 1 82 ? 44.996 -4.860 -27.238 1.00 32.47 82 ASN A O 1
ATOM 656 N N . ASN A 1 83 ? 45.329 -4.297 -25.069 1.00 31.77 83 ASN A N 1
ATOM 657 C CA . ASN A 1 83 ? 45.209 -2.829 -25.013 1.00 31.77 83 ASN A CA 1
ATOM 658 C C . ASN A 1 83 ? 44.088 -2.054 -25.734 1.00 31.77 83 ASN A C 1
ATOM 660 O O . ASN A 1 83 ? 44.062 -1.909 -26.951 1.00 31.77 83 ASN A O 1
ATOM 664 N N . GLY A 1 84 ? 43.291 -1.364 -24.908 1.00 26.88 84 GLY A N 1
ATOM 665 C CA . GLY A 1 84 ? 42.466 -0.224 -25.308 1.00 26.88 84 GLY A CA 1
ATOM 666 C C . GLY A 1 84 ? 41.522 0.280 -24.211 1.00 26.88 84 GLY A C 1
ATOM 667 O O . GLY A 1 84 ? 40.353 0.508 -24.493 1.00 26.88 84 GLY A O 1
ATOM 668 N N . PHE A 1 85 ? 41.977 0.407 -22.957 1.00 30.81 85 PHE A N 1
ATOM 669 C CA . PHE A 1 85 ? 41.186 1.045 -21.895 1.00 30.81 85 PHE A CA 1
ATOM 670 C C . PHE A 1 85 ? 41.411 2.562 -21.917 1.00 30.81 85 PHE A C 1
ATOM 672 O O . PHE A 1 85 ? 42.484 3.036 -21.555 1.00 30.81 85 PHE A O 1
ATOM 679 N N . TYR A 1 86 ? 40.380 3.314 -22.299 1.00 31.09 86 TYR A N 1
ATOM 680 C CA . TYR A 1 86 ? 40.205 4.699 -21.865 1.00 31.09 86 TYR A CA 1
ATOM 681 C C . TYR A 1 86 ? 39.359 4.685 -20.585 1.00 31.09 86 TYR A C 1
ATOM 683 O O . TYR A 1 86 ? 38.296 4.058 -20.592 1.00 31.09 86 TYR A O 1
ATOM 691 N N . PRO A 1 87 ? 39.760 5.356 -19.492 1.00 34.84 87 PRO A N 1
ATOM 692 C CA . PRO A 1 87 ? 38.839 5.621 -18.402 1.00 34.84 87 PRO A CA 1
ATOM 693 C C . PRO A 1 87 ? 37.915 6.767 -18.829 1.00 34.84 87 PRO A C 1
ATOM 695 O O . PRO A 1 87 ? 38.358 7.895 -19.034 1.00 34.84 87 PRO A O 1
ATOM 698 N N . ILE A 1 88 ? 36.624 6.474 -18.981 1.00 39.56 88 ILE A N 1
ATOM 699 C CA . ILE A 1 88 ? 35.588 7.508 -18.954 1.00 39.56 88 ILE A CA 1
ATOM 700 C C . ILE A 1 88 ? 35.349 7.815 -17.470 1.00 39.56 88 ILE A C 1
ATOM 702 O O . ILE A 1 88 ? 35.019 6.884 -16.729 1.00 39.56 88 ILE A O 1
ATOM 706 N N . PRO A 1 89 ? 35.511 9.064 -17.003 1.00 36.69 89 PRO A N 1
ATOM 707 C CA . PRO A 1 89 ? 35.076 9.441 -15.669 1.00 36.69 89 PRO A CA 1
ATOM 708 C C . PRO A 1 89 ? 33.547 9.514 -15.691 1.00 36.69 89 PRO A C 1
ATOM 710 O O . PRO A 1 89 ? 32.961 10.518 -16.082 1.00 36.69 89 PRO A O 1
ATOM 713 N N . GLY A 1 90 ? 32.899 8.403 -15.353 1.00 35.94 90 GLY A N 1
ATOM 714 C CA . GLY A 1 90 ? 31.508 8.414 -14.931 1.00 35.94 90 GLY A CA 1
ATOM 715 C C . GLY A 1 90 ? 31.488 8.765 -13.454 1.00 35.94 90 GLY A C 1
ATOM 716 O O . GLY A 1 90 ? 32.056 8.028 -12.648 1.00 35.94 90 GLY A O 1
ATOM 717 N N . GLU A 1 91 ? 30.885 9.898 -13.109 1.00 33.47 91 GLU A N 1
ATOM 718 C CA . GLU A 1 91 ? 30.514 10.181 -11.726 1.00 33.47 91 GLU A CA 1
ATOM 719 C C . GLU A 1 91 ? 29.713 8.991 -11.170 1.00 33.47 91 GLU A C 1
ATOM 721 O O . GLU A 1 91 ? 28.890 8.417 -11.897 1.00 33.47 91 GLU A O 1
ATOM 726 N N . PRO A 1 92 ? 29.960 8.564 -9.920 1.00 34.56 92 PRO A N 1
ATOM 727 C CA . PRO A 1 92 ? 29.164 7.519 -9.306 1.00 34.56 92 PRO A CA 1
ATOM 728 C C . PRO A 1 92 ? 27.717 8.008 -9.225 1.00 34.56 92 PRO A C 1
ATOM 730 O O . PRO A 1 92 ? 27.404 8.962 -8.521 1.00 34.56 92 PRO A O 1
ATOM 733 N N . VAL A 1 93 ? 26.843 7.352 -9.986 1.00 38.34 93 VAL A N 1
ATOM 734 C CA . VAL A 1 93 ? 25.394 7.451 -9.816 1.00 38.34 93 VAL A CA 1
ATOM 735 C C . VAL A 1 93 ? 25.110 7.060 -8.373 1.00 38.34 93 VAL A C 1
ATOM 737 O O . VAL A 1 93 ? 25.486 5.954 -8.003 1.00 38.34 93 VAL A O 1
ATOM 740 N N . ASP A 1 94 ? 24.502 7.967 -7.602 1.00 38.47 94 ASP A N 1
ATOM 741 C CA . ASP A 1 94 ? 24.175 7.839 -6.176 1.00 38.47 94 ASP A CA 1
ATOM 742 C C . ASP A 1 94 ? 23.748 6.413 -5.782 1.00 38.47 94 ASP A C 1
ATOM 744 O O . ASP A 1 94 ? 22.570 6.042 -5.808 1.00 38.47 94 ASP A O 1
ATOM 748 N N . ASP A 1 95 ? 24.739 5.598 -5.429 1.00 46.44 95 ASP A N 1
ATOM 749 C CA . ASP A 1 95 ? 24.563 4.360 -4.698 1.00 46.44 95 ASP A CA 1
ATOM 750 C C . ASP A 1 95 ? 24.167 4.762 -3.280 1.00 46.44 95 ASP A C 1
ATOM 752 O O . ASP A 1 95 ? 24.777 5.662 -2.701 1.00 46.44 95 ASP A O 1
ATOM 756 N N . PHE A 1 96 ? 23.185 4.071 -2.690 1.00 46.03 96 PHE A N 1
ATOM 757 C CA . PHE A 1 96 ? 22.928 4.208 -1.259 1.00 46.03 96 PHE A CA 1
ATOM 758 C C . PHE A 1 96 ? 24.254 4.101 -0.518 1.00 46.03 96 PHE A C 1
ATOM 760 O O . PHE A 1 96 ? 24.956 3.083 -0.632 1.00 46.03 96 PHE A O 1
ATOM 767 N N . THR A 1 97 ? 24.585 5.138 0.240 1.00 59.72 97 THR A N 1
ATOM 768 C CA . THR A 1 97 ? 25.759 5.102 1.101 1.00 59.72 97 THR A CA 1
ATOM 769 C C . THR A 1 97 ? 25.615 3.914 2.050 1.00 59.72 97 THR A C 1
ATOM 771 O O . THR A 1 97 ? 24.503 3.528 2.432 1.00 59.72 97 THR A O 1
ATOM 774 N N . ASP A 1 98 ? 26.727 3.313 2.466 1.00 55.44 98 ASP A N 1
ATOM 775 C CA . ASP A 1 98 ? 26.683 2.233 3.460 1.00 55.44 98 ASP A CA 1
ATOM 776 C C . ASP A 1 98 ? 25.941 2.673 4.737 1.00 55.44 98 ASP A C 1
ATOM 778 O O . ASP A 1 98 ? 25.288 1.864 5.399 1.00 55.44 98 ASP A O 1
ATOM 782 N N . ALA A 1 99 ? 25.950 3.978 5.033 1.00 53.97 99 ALA A N 1
ATOM 783 C CA . ALA A 1 99 ? 25.179 4.596 6.104 1.00 53.97 99 ALA A CA 1
ATOM 784 C C . ALA A 1 99 ? 23.656 4.513 5.886 1.00 53.97 99 ALA A C 1
ATOM 786 O O . ALA A 1 99 ? 22.928 4.177 6.821 1.00 53.97 99 ALA A O 1
ATOM 787 N N . GLU A 1 100 ? 23.156 4.765 4.676 1.00 51.34 100 GLU A N 1
ATOM 788 C CA . GLU A 1 100 ? 21.727 4.653 4.354 1.00 51.34 100 GLU A CA 1
ATOM 789 C C . GLU A 1 100 ? 21.257 3.200 4.343 1.00 51.34 100 GLU A C 1
ATOM 791 O O . GLU A 1 100 ? 20.176 2.902 4.859 1.00 51.34 100 GLU A O 1
ATOM 796 N N . ARG A 1 101 ? 22.086 2.275 3.837 1.00 49.75 101 ARG A N 1
ATOM 797 C CA . ARG A 1 101 ? 21.803 0.832 3.911 1.00 49.75 101 ARG A CA 1
ATOM 798 C C . ARG A 1 101 ? 21.761 0.362 5.358 1.00 49.75 101 ARG A C 1
ATOM 800 O O . ARG A 1 101 ? 20.824 -0.331 5.743 1.00 49.75 101 ARG A O 1
ATOM 807 N N . ALA A 1 102 ? 22.712 0.791 6.187 1.00 55.69 102 ALA A N 1
ATOM 808 C CA . ALA A 1 102 ? 22.727 0.482 7.612 1.00 55.69 102 ALA A CA 1
ATOM 809 C C . ALA A 1 102 ? 21.542 1.117 8.360 1.00 55.69 102 ALA A C 1
ATOM 811 O O . ALA A 1 102 ? 20.980 0.488 9.255 1.00 55.69 102 ALA A O 1
ATOM 812 N N . ALA A 1 103 ? 21.124 2.333 8.001 1.00 54.97 103 ALA A N 1
ATOM 813 C CA . ALA A 1 103 ? 19.965 2.994 8.598 1.00 54.97 103 ALA A CA 1
ATOM 814 C C . ALA A 1 103 ? 18.651 2.297 8.219 1.00 54.97 103 ALA A C 1
ATOM 816 O O . ALA A 1 103 ? 17.810 2.070 9.090 1.00 54.97 103 ALA A O 1
ATOM 817 N N . LEU A 1 104 ? 18.491 1.907 6.950 1.00 50.81 104 LEU A N 1
ATOM 818 C CA . LEU A 1 104 ? 17.352 1.119 6.486 1.00 50.81 104 LEU A CA 1
ATOM 819 C C . LEU A 1 104 ? 17.347 -0.263 7.144 1.00 50.81 104 LEU A C 1
ATOM 821 O O . LEU A 1 104 ? 16.325 -0.656 7.694 1.00 50.81 104 LEU A O 1
ATOM 825 N N . ALA A 1 105 ? 18.489 -0.952 7.192 1.00 55.31 105 ALA A N 1
ATOM 826 C CA . ALA A 1 105 ? 18.632 -2.239 7.866 1.00 55.31 105 ALA A CA 1
ATOM 827 C C . ALA A 1 105 ? 18.341 -2.140 9.369 1.00 55.31 105 ALA A C 1
ATOM 829 O O . ALA A 1 105 ? 17.683 -3.017 9.907 1.00 55.31 105 ALA A O 1
ATOM 830 N N . ARG A 1 106 ? 18.752 -1.065 10.058 1.00 63.94 106 ARG A N 1
ATOM 831 C CA . ARG A 1 106 ? 18.400 -0.821 11.470 1.00 63.94 106 ARG A CA 1
ATOM 832 C C . ARG A 1 106 ? 16.920 -0.514 11.653 1.00 63.94 106 ARG A C 1
ATOM 834 O O . ARG A 1 106 ? 16.331 -1.012 12.604 1.00 63.94 106 ARG A O 1
ATOM 841 N N . LYS A 1 107 ? 16.304 0.278 10.769 1.00 55.50 107 LYS A N 1
ATOM 842 C CA . LYS A 1 107 ? 14.855 0.538 10.803 1.00 55.50 107 LYS A CA 1
ATOM 843 C C . LYS A 1 107 ? 14.069 -0.750 10.573 1.00 55.50 107 LYS A C 1
ATOM 845 O O . LYS A 1 107 ? 13.191 -1.051 11.373 1.00 55.50 107 LYS A O 1
ATOM 850 N N . LEU A 1 108 ? 14.449 -1.528 9.560 1.00 52.00 108 LEU A N 1
ATOM 851 C CA . LEU A 1 108 ? 13.883 -2.841 9.263 1.00 52.00 108 LEU A CA 1
ATOM 852 C C . LEU A 1 108 ? 14.142 -3.832 10.394 1.00 52.00 108 LEU A C 1
ATOM 854 O O . LEU A 1 108 ? 13.234 -4.566 10.730 1.00 52.00 108 LEU A O 1
ATOM 858 N N . LEU A 1 109 ? 15.314 -3.828 11.035 1.00 56.72 109 LEU A N 1
ATOM 859 C CA . LEU A 1 109 ? 15.624 -4.686 12.181 1.00 56.72 109 LEU A CA 1
ATOM 860 C C . LEU A 1 109 ? 14.816 -4.285 13.418 1.00 56.72 109 LEU A C 1
ATOM 862 O O . LEU A 1 109 ? 14.256 -5.151 14.072 1.00 56.72 109 LEU A O 1
ATOM 866 N N . CYS A 1 110 ? 14.703 -2.993 13.733 1.00 54.22 110 CYS A N 1
ATOM 867 C CA . CYS A 1 110 ? 13.846 -2.510 14.818 1.00 54.22 110 CYS A CA 1
ATOM 868 C C . CYS A 1 110 ? 12.373 -2.850 14.555 1.00 54.22 110 CYS A C 1
ATOM 870 O O . CYS A 1 110 ? 11.670 -3.267 15.472 1.00 54.22 110 CYS A O 1
ATOM 872 N N . TRP A 1 111 ? 11.910 -2.704 13.312 1.00 53.88 111 TRP A N 1
ATOM 873 C CA . TRP A 1 111 ? 10.569 -3.117 12.900 1.00 53.88 111 TRP A CA 1
ATOM 874 C C . TRP A 1 111 ? 10.391 -4.643 12.915 1.00 53.88 111 TRP A C 1
ATOM 876 O O . TRP A 1 111 ? 9.363 -5.127 13.368 1.00 53.88 111 TRP A O 1
ATOM 886 N N . TYR A 1 112 ? 11.392 -5.411 12.493 1.00 50.66 112 TYR A N 1
ATOM 887 C CA . TYR A 1 112 ? 11.390 -6.873 12.483 1.00 50.66 112 TYR A CA 1
ATOM 888 C C . TYR A 1 112 ? 11.416 -7.440 13.901 1.00 50.66 112 TYR A C 1
ATOM 890 O O . TYR A 1 112 ? 10.663 -8.354 14.201 1.00 50.66 112 TYR A O 1
ATOM 898 N N . ILE A 1 113 ? 12.206 -6.857 14.806 1.00 55.34 113 ILE A N 1
ATOM 899 C CA . ILE A 1 113 ? 12.194 -7.186 16.236 1.00 55.34 113 ILE A CA 1
ATOM 900 C C . ILE A 1 113 ? 10.818 -6.874 16.827 1.00 55.34 113 ILE A C 1
ATOM 902 O O . ILE A 1 113 ? 10.283 -7.702 17.557 1.00 55.34 113 ILE A O 1
ATOM 906 N N . LYS A 1 114 ? 10.204 -5.731 16.483 1.00 50.50 114 LYS A N 1
ATOM 907 C CA . LYS A 1 114 ? 8.809 -5.455 16.864 1.00 50.50 114 LYS A CA 1
ATOM 908 C C . LYS A 1 114 ? 7.855 -6.521 16.309 1.00 50.50 114 LYS A C 1
ATOM 910 O O . LYS A 1 114 ? 7.063 -7.047 17.075 1.00 50.50 114 LYS A O 1
ATOM 915 N N . GLY A 1 115 ? 7.972 -6.904 15.037 1.00 48.44 115 GLY A N 1
ATOM 916 C CA . GLY A 1 115 ? 7.150 -7.951 14.416 1.00 48.44 115 GLY A CA 1
ATOM 917 C C . GLY A 1 115 ? 7.314 -9.332 15.066 1.00 48.44 115 GLY A C 1
ATOM 918 O O . GLY A 1 115 ? 6.321 -9.969 15.405 1.00 48.44 115 GLY A O 1
ATOM 919 N N . LEU A 1 116 ? 8.555 -9.761 15.324 1.00 51.03 116 LEU A N 1
ATOM 920 C CA . LEU A 1 116 ? 8.888 -11.019 16.004 1.00 51.03 116 LEU A CA 1
ATOM 921 C C . LEU A 1 116 ? 8.392 -11.064 17.453 1.00 51.03 116 LEU A C 1
ATOM 923 O O . LEU A 1 116 ? 7.964 -12.114 17.926 1.00 51.03 116 LEU A O 1
ATOM 927 N N . LEU A 1 117 ? 8.473 -9.943 18.176 1.00 47.97 117 LEU A N 1
ATOM 928 C CA . LEU A 1 117 ? 7.998 -9.853 19.558 1.00 47.97 117 LEU A CA 1
ATOM 929 C C . LEU A 1 117 ? 6.469 -9.836 19.651 1.00 47.97 117 LEU A C 1
ATOM 931 O O . LEU A 1 117 ? 5.931 -10.157 20.714 1.00 47.97 117 LEU A O 1
ATOM 935 N N . VAL A 1 118 ? 5.784 -9.451 18.571 1.00 48.44 118 VAL A N 1
ATOM 936 C CA . VAL A 1 118 ? 4.335 -9.260 18.569 1.00 48.44 118 VAL A CA 1
ATOM 937 C C . VAL A 1 118 ? 3.584 -10.560 18.260 1.00 48.44 118 VAL A C 1
ATOM 939 O O . VAL A 1 118 ? 2.580 -10.780 18.928 1.00 48.44 118 VAL A O 1
ATOM 942 N N . PHE A 1 119 ? 4.071 -11.498 17.426 1.00 47.81 119 PHE A N 1
ATOM 943 C CA . PHE A 1 119 ? 3.316 -12.747 17.196 1.00 47.81 119 PHE A CA 1
ATOM 944 C C . PHE A 1 119 ? 4.086 -13.998 16.749 1.00 47.81 119 PHE A C 1
ATOM 946 O O . PHE A 1 119 ? 4.769 -14.017 15.731 1.00 47.81 119 PHE A O 1
ATOM 953 N N . SER A 1 120 ? 3.792 -15.107 17.436 1.00 40.69 120 SER A N 1
ATOM 954 C CA . SER A 1 120 ? 3.825 -16.472 16.908 1.00 40.69 120 SER A CA 1
ATOM 955 C C . SER A 1 120 ? 2.381 -16.930 16.650 1.00 40.69 120 SER A C 1
ATOM 957 O O . SER A 1 120 ? 1.713 -17.393 17.569 1.00 40.69 120 SER A O 1
ATOM 959 N N . GLY A 1 121 ? 1.880 -16.750 15.425 1.00 38.84 121 GLY A N 1
ATOM 960 C CA . GLY A 1 121 ? 0.817 -17.587 14.844 1.00 38.84 121 GLY A CA 1
ATOM 961 C C . GLY A 1 121 ? -0.507 -17.751 15.604 1.00 38.84 121 GLY A C 1
ATOM 962 O O . GLY A 1 121 ? -1.100 -18.824 15.529 1.00 38.84 121 GLY A O 1
ATOM 963 N N . GLY A 1 122 ? -1.002 -16.728 16.303 1.00 42.25 122 GLY A N 1
ATOM 964 C CA . GLY A 1 122 ? -2.385 -16.721 16.783 1.00 42.25 122 GLY A CA 1
ATOM 965 C C . GLY A 1 122 ? -3.341 -16.414 15.632 1.00 42.25 122 GLY A C 1
ATOM 966 O O . GLY A 1 122 ? -3.793 -15.282 15.496 1.00 42.25 122 GLY A O 1
ATOM 967 N N . HIS A 1 123 ? -3.626 -17.384 14.759 1.00 49.06 123 HIS A N 1
ATOM 968 C CA . HIS A 1 123 ? -4.782 -17.256 13.879 1.00 49.06 123 HIS A CA 1
ATOM 969 C C . HIS A 1 123 ? -6.025 -17.270 14.759 1.00 49.06 123 HIS A C 1
ATOM 971 O O . HIS A 1 123 ? -6.306 -18.261 15.429 1.00 49.06 123 HIS A O 1
ATOM 977 N N . CYS A 1 124 ? -6.777 -16.175 14.740 1.00 54.78 124 CYS A N 1
ATOM 978 C CA . CYS A 1 124 ? -8.142 -16.151 15.232 1.00 54.78 124 CYS A CA 1
ATOM 979 C C . CYS A 1 124 ? -9.001 -17.084 14.378 1.00 54.78 124 CYS A C 1
ATOM 981 O O . CYS A 1 124 ? -9.663 -16.617 13.447 1.00 54.78 124 CYS A O 1
ATOM 983 N N . SER A 1 125 ? -8.942 -18.390 14.655 1.00 48.25 125 SER A N 1
ATOM 984 C CA . SER A 1 125 ? -9.719 -19.409 13.957 1.00 48.25 125 SER A CA 1
ATOM 985 C C . SER A 1 125 ? -11.203 -19.050 14.032 1.00 48.25 125 SER A C 1
ATOM 987 O O . SER A 1 125 ? -11.732 -18.754 15.104 1.00 48.25 125 SER A O 1
ATOM 989 N N . GLU A 1 126 ? -11.864 -19.011 12.879 1.00 52.94 126 GLU A N 1
ATOM 990 C CA . GLU A 1 126 ? -13.320 -18.869 12.774 1.00 52.94 126 GLU A CA 1
ATOM 991 C C . GLU A 1 126 ? -14.047 -20.075 13.408 1.00 52.94 126 GLU A C 1
ATOM 993 O O . GLU A 1 126 ? -13.451 -21.150 13.497 1.00 52.94 126 GLU A O 1
ATOM 998 N N . PRO A 1 127 ? -15.356 -20.003 13.722 1.00 48.25 127 PRO A N 1
ATOM 999 C CA . PRO A 1 127 ? -16.165 -18.881 14.186 1.00 48.25 127 PRO A CA 1
ATOM 1000 C C . PRO A 1 127 ? -16.871 -19.256 15.511 1.00 48.25 127 PRO A C 1
ATOM 1002 O O . PRO A 1 127 ? -17.794 -20.068 15.535 1.00 48.25 127 PRO A O 1
ATOM 1005 N N . GLY A 1 128 ? -16.490 -18.631 16.625 1.00 57.91 128 GLY A N 1
ATOM 1006 C CA . GLY A 1 128 ? -17.467 -18.405 17.697 1.00 57.91 128 GLY A CA 1
ATOM 1007 C C . GLY A 1 128 ? -18.446 -17.313 17.253 1.00 57.91 128 GLY A C 1
ATOM 1008 O O . GLY A 1 128 ? -18.089 -16.498 16.399 1.00 57.91 128 GLY A O 1
ATOM 1009 N N . GLU A 1 129 ? -19.661 -17.272 17.806 1.00 70.31 129 GLU A N 1
ATOM 1010 C CA . GLU A 1 129 ? -20.565 -16.128 17.627 1.00 70.31 129 GLU A CA 1
ATOM 1011 C C . GLU A 1 129 ? -19.873 -14.862 18.153 1.00 70.31 129 GLU A C 1
ATOM 1013 O O . GLU A 1 129 ? -19.831 -14.600 19.354 1.00 70.31 129 GLU A O 1
ATOM 1018 N N . TYR A 1 130 ? -19.261 -14.089 17.254 1.00 80.19 130 TYR A N 1
ATOM 1019 C CA . TYR A 1 130 ? -18.738 -12.780 17.607 1.00 80.19 130 TYR A CA 1
ATOM 1020 C C . TYR A 1 130 ? -19.917 -11.855 17.872 1.00 80.19 130 TYR A C 1
ATOM 1022 O O . TYR A 1 130 ? -20.822 -11.722 17.047 1.00 80.19 130 TYR A O 1
ATOM 1030 N N . LEU A 1 131 ? -19.860 -11.151 18.994 1.00 88.00 131 LEU A N 1
ATOM 1031 C CA . LEU A 1 131 ? -20.708 -9.992 19.197 1.00 88.00 131 LEU A CA 1
ATOM 1032 C C . LEU A 1 131 ? -20.135 -8.841 18.377 1.00 88.00 131 LEU A C 1
ATOM 1034 O O . LEU A 1 131 ? -18.920 -8.624 18.366 1.00 88.00 131 LEU A O 1
ATOM 1038 N N . SER A 1 132 ? -21.012 -8.105 17.697 1.00 92.38 132 SER A N 1
ATOM 1039 C CA . SER A 1 132 ? -20.621 -7.008 16.817 1.00 92.38 132 SER A CA 1
ATOM 1040 C C . SER A 1 132 ? -21.301 -5.696 17.183 1.00 92.38 132 SER A C 1
ATOM 1042 O O . SER A 1 132 ? -22.499 -5.670 17.462 1.00 92.38 132 SER A O 1
ATOM 1044 N N . ARG A 1 133 ? -20.554 -4.595 17.098 1.00 94.44 133 ARG A N 1
ATOM 1045 C CA . ARG A 1 133 ? -21.069 -3.221 17.160 1.00 94.44 133 ARG A CA 1
ATOM 1046 C C . ARG A 1 133 ? -20.588 -2.475 15.925 1.00 94.44 133 ARG A C 1
ATOM 1048 O O . ARG A 1 133 ? -19.392 -2.471 15.659 1.00 94.44 133 ARG A O 1
ATOM 1055 N N . SER A 1 134 ? -21.497 -1.838 15.195 1.00 95.75 134 SER A N 1
ATOM 1056 C CA . SER A 1 134 ? -21.154 -1.068 13.998 1.00 95.75 134 SER A CA 1
ATOM 1057 C C . SER A 1 134 ? -21.536 0.399 14.137 1.00 95.75 134 SER A C 1
ATOM 1059 O O . SER A 1 134 ? -22.611 0.707 14.649 1.00 95.75 134 SER A O 1
ATOM 1061 N N . GLU A 1 135 ? -20.704 1.291 13.616 1.00 95.94 135 GLU A N 1
ATOM 1062 C CA . GLU A 1 135 ? -20.998 2.716 13.492 1.00 95.94 135 GLU A CA 1
ATOM 1063 C C . GLU A 1 135 ? -20.664 3.189 12.075 1.00 95.94 135 GLU A C 1
ATOM 1065 O O . GLU A 1 135 ? -19.705 2.723 11.460 1.00 95.94 135 GLU A O 1
ATOM 1070 N N . THR A 1 136 ? -21.454 4.126 11.556 1.00 95.94 136 THR A N 1
ATOM 1071 C CA . THR A 1 136 ? -21.150 4.827 10.308 1.00 95.94 136 THR A CA 1
ATOM 1072 C C . THR A 1 136 ? -21.047 6.311 10.603 1.00 95.94 136 THR A C 1
ATOM 1074 O O . THR A 1 136 ? -21.968 6.893 11.170 1.00 95.94 136 THR A O 1
ATOM 1077 N N . ARG A 1 137 ? -19.942 6.924 10.187 1.00 95.12 137 ARG A N 1
ATOM 1078 C CA . ARG A 1 137 ? -19.717 8.367 10.259 1.00 95.12 137 ARG A CA 1
ATOM 1079 C C . ARG A 1 137 ? -19.419 8.927 8.879 1.00 95.12 137 ARG A C 1
ATOM 1081 O O . ARG A 1 137 ? -19.014 8.199 7.974 1.00 95.12 137 ARG A O 1
ATOM 1088 N N . THR A 1 138 ? -19.624 10.225 8.723 1.00 94.19 138 THR A N 1
ATOM 1089 C CA . THR A 1 138 ? -19.351 10.958 7.487 1.00 94.19 138 THR A CA 1
ATOM 1090 C C . THR A 1 138 ? -18.273 12.000 7.733 1.00 94.19 138 THR A C 1
ATOM 1092 O O . THR A 1 138 ? -18.259 12.647 8.778 1.00 94.19 138 THR A O 1
ATOM 1095 N N . LEU A 1 139 ? -17.382 12.161 6.764 1.00 93.19 139 LEU A N 1
ATOM 1096 C CA . LEU A 1 139 ? -16.368 13.203 6.715 1.00 93.19 139 LEU A CA 1
ATOM 1097 C C . LEU A 1 139 ? -16.584 14.028 5.448 1.00 93.19 139 LEU A C 1
ATOM 1099 O O . LEU A 1 139 ? -16.847 13.443 4.394 1.00 93.19 139 LEU A O 1
ATOM 1103 N N . PRO A 1 140 ? -16.438 15.356 5.512 1.00 91.00 140 PRO A N 1
ATOM 1104 C CA . PRO A 1 140 ? -16.528 16.177 4.317 1.00 91.00 140 PRO A CA 1
ATOM 1105 C C . PRO A 1 140 ? -15.419 15.796 3.326 1.00 91.00 140 PRO A C 1
ATOM 1107 O O . PRO A 1 140 ? -14.256 15.616 3.698 1.00 91.00 140 PRO A O 1
ATOM 1110 N N . ALA A 1 141 ? -15.784 15.649 2.055 1.00 87.94 141 ALA A N 1
ATOM 1111 C CA . ALA A 1 141 ? -14.853 15.261 1.004 1.00 87.94 141 ALA A CA 1
ATOM 1112 C C . ALA A 1 141 ? -14.136 16.478 0.414 1.00 87.94 141 ALA A C 1
ATOM 1114 O O . ALA A 1 141 ? -14.548 17.044 -0.597 1.00 87.94 141 ALA A O 1
ATOM 1115 N N . PHE A 1 142 ? -13.037 16.873 1.041 1.00 88.06 142 PHE A N 1
ATOM 1116 C CA . PHE A 1 142 ? -12.173 17.913 0.501 1.00 88.06 142 PHE A CA 1
ATOM 1117 C C . PHE A 1 142 ? -11.044 17.297 -0.342 1.00 88.06 142 PHE A C 1
ATOM 1119 O O . PHE A 1 142 ? -10.389 16.336 0.078 1.00 88.06 142 PHE A O 1
ATOM 1126 N N . SER A 1 143 ? -10.766 17.870 -1.519 1.00 84.00 143 SER A N 1
ATOM 1127 C CA . SER A 1 143 ? -9.404 17.804 -2.076 1.00 84.00 143 SER A CA 1
ATOM 1128 C C . SER A 1 143 ? -8.479 18.448 -1.041 1.00 84.00 143 SER A C 1
ATOM 1130 O O . SER A 1 143 ? -8.957 19.284 -0.326 1.00 84.00 143 SER A O 1
ATOM 1132 N N . ASN A 1 144 ? -7.207 18.154 -0.851 1.00 88.31 144 ASN A N 1
ATOM 1133 C CA . ASN A 1 144 ? -6.412 18.593 0.316 1.00 88.31 144 ASN A CA 1
ATOM 1134 C C . ASN A 1 144 ? -6.630 17.831 1.644 1.00 88.31 144 ASN A C 1
ATOM 1136 O O . ASN A 1 144 ? -5.746 17.908 2.499 1.00 88.31 144 ASN A O 1
ATOM 1140 N N . LEU A 1 145 ? -7.698 17.032 1.801 1.00 92.88 145 LEU A N 1
ATOM 1141 C CA . LEU A 1 145 ? -7.891 16.215 3.007 1.00 92.88 145 LEU A CA 1
ATOM 1142 C C . LEU A 1 145 ? -6.764 15.182 3.160 1.00 92.88 145 LEU A C 1
ATOM 1144 O O .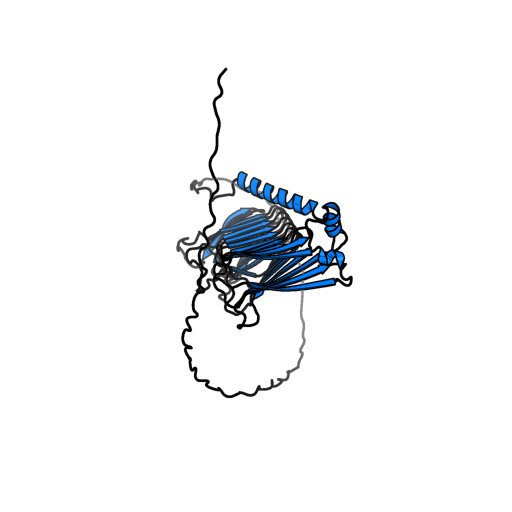 LEU A 1 145 ? -6.498 14.391 2.248 1.00 92.88 145 LEU A O 1
ATOM 1148 N N . THR A 1 146 ? -6.159 15.144 4.345 1.00 95.25 146 THR A N 1
ATOM 1149 C CA . THR A 1 146 ? -5.299 14.043 4.794 1.00 95.25 146 THR A CA 1
ATOM 1150 C C . THR A 1 146 ? -6.087 13.156 5.741 1.00 95.25 146 THR A C 1
ATOM 1152 O O . THR A 1 146 ? -6.510 13.602 6.804 1.00 95.25 146 THR A O 1
ATOM 1155 N N . TYR A 1 147 ? -6.289 11.892 5.377 1.00 96.38 147 TYR A N 1
ATOM 1156 C CA . TYR A 1 147 ? -7.020 10.943 6.202 1.00 96.38 147 TYR A CA 1
ATOM 1157 C C . TYR A 1 147 ? -6.115 9.819 6.703 1.00 96.38 147 TYR A C 1
ATOM 1159 O O . TYR A 1 147 ? -5.547 9.057 5.916 1.00 96.38 147 TYR A O 1
ATOM 1167 N N . LYS A 1 148 ? -6.001 9.707 8.030 1.00 97.56 148 LYS A N 1
ATOM 1168 C CA . LYS A 1 148 ? -5.272 8.638 8.709 1.00 97.56 148 LYS A CA 1
ATOM 1169 C C . LYS A 1 148 ? -6.229 7.615 9.323 1.00 97.56 148 LYS A C 1
ATOM 1171 O O . LYS A 1 148 ? -7.121 7.973 10.086 1.00 97.56 148 LYS A O 1
ATOM 1176 N N . VAL A 1 149 ? -5.994 6.334 9.064 1.00 97.62 149 VAL A N 1
ATOM 1177 C CA . VAL A 1 149 ? -6.669 5.204 9.715 1.00 97.62 149 VAL A CA 1
ATOM 1178 C C . VAL A 1 149 ? -5.635 4.431 10.523 1.00 97.62 149 VAL A C 1
ATOM 1180 O O . VAL A 1 149 ? -4.626 3.997 9.979 1.00 97.62 149 VAL A O 1
ATOM 1183 N N . GLN A 1 150 ? -5.873 4.264 11.822 1.00 97.31 150 GLN A N 1
ATOM 1184 C CA . GLN A 1 150 ? -4.969 3.565 12.729 1.00 97.31 150 GLN A CA 1
ATOM 1185 C C . GLN A 1 150 ? -5.705 2.448 13.472 1.00 97.31 150 GLN A C 1
ATOM 1187 O O . GLN A 1 150 ? -6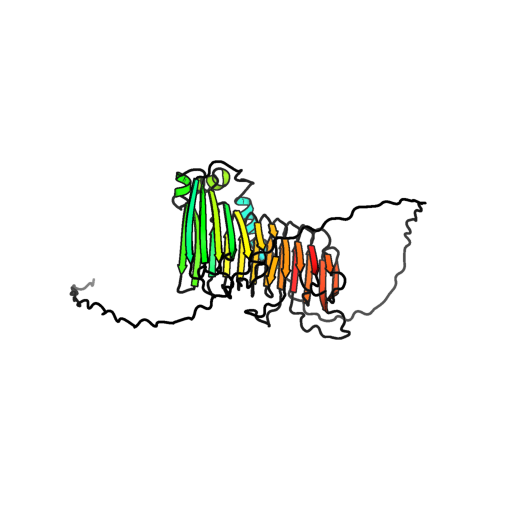.715 2.691 14.135 1.00 97.31 150 GLN A O 1
ATOM 1192 N N . VAL A 1 151 ? -5.179 1.228 13.398 1.00 93.75 151 VAL A N 1
ATOM 1193 C CA . VAL A 1 151 ? -5.646 0.091 14.202 1.00 93.75 151 VAL A CA 1
ATOM 1194 C C . VAL A 1 151 ? -4.548 -0.277 15.192 1.00 93.75 151 VAL A C 1
ATOM 1196 O O . VAL A 1 151 ? -3.409 -0.526 14.795 1.00 93.75 151 VAL A O 1
ATOM 1199 N N . ALA A 1 152 ? -4.880 -0.254 16.484 1.00 88.69 152 ALA A N 1
ATOM 1200 C CA . ALA A 1 152 ? -3.929 -0.527 17.556 1.00 88.69 152 ALA A CA 1
ATOM 1201 C C . ALA A 1 152 ? -3.388 -1.962 17.511 1.00 88.69 152 ALA A C 1
ATOM 1203 O O . ALA A 1 152 ? -3.995 -2.856 16.923 1.00 88.69 152 ALA A O 1
ATOM 1204 N N . GLU A 1 153 ? -2.245 -2.175 18.165 1.00 83.69 153 GLU A N 1
ATOM 1205 C CA . GLU A 1 153 ? -1.498 -3.430 18.079 1.00 83.69 153 GLU A CA 1
ATOM 1206 C C . GLU A 1 153 ? -2.288 -4.649 18.557 1.00 83.69 153 GLU A C 1
ATOM 1208 O O . GLU A 1 153 ? -2.105 -5.737 18.021 1.00 83.69 153 GLU A O 1
ATOM 1213 N N . GLU A 1 154 ? -3.196 -4.439 19.511 1.00 83.44 154 GLU A N 1
ATOM 1214 C CA . GLU A 1 154 ? -4.040 -5.440 20.163 1.00 83.44 154 GLU A CA 1
ATOM 1215 C C . GLU A 1 154 ? -5.186 -5.984 19.305 1.00 83.44 154 GLU A C 1
ATOM 1217 O O . GLU A 1 154 ? -5.887 -6.900 19.738 1.00 83.44 154 GLU A O 1
ATOM 1222 N N . ILE A 1 155 ? -5.410 -5.412 18.121 1.00 86.06 155 ILE A N 1
ATOM 1223 C CA . ILE A 1 155 ? -6.605 -5.649 17.317 1.00 86.06 155 ILE A CA 1
ATOM 1224 C C . ILE A 1 155 ? -6.203 -6.138 15.930 1.00 86.06 155 ILE A C 1
ATOM 1226 O O . ILE A 1 155 ? -5.408 -5.505 15.240 1.00 86.06 155 ILE A O 1
ATOM 1230 N N . TYR A 1 156 ? -6.813 -7.239 15.490 1.00 88.56 156 TYR A N 1
ATOM 1231 C CA . TYR A 1 156 ? -6.710 -7.663 14.097 1.00 88.56 156 TYR A CA 1
ATOM 1232 C C . TYR A 1 156 ? -7.621 -6.786 13.227 1.00 88.56 156 TYR A C 1
ATOM 1234 O O . TYR A 1 156 ? -8.846 -6.793 13.393 1.00 88.56 156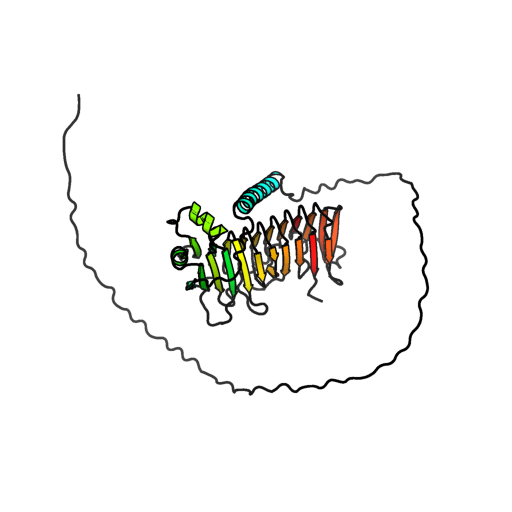 TYR A O 1
ATOM 1242 N N . GLY A 1 157 ? -7.030 -5.997 12.333 1.00 90.38 157 GLY A N 1
ATOM 1243 C CA . GLY A 1 157 ? -7.745 -5.035 11.497 1.00 90.38 157 GLY A CA 1
ATOM 1244 C C . GLY A 1 157 ? -7.975 -5.511 10.067 1.00 90.38 157 GLY A C 1
ATOM 1245 O O . GLY A 1 157 ? -7.121 -6.129 9.458 1.00 90.38 157 GLY A O 1
ATOM 1246 N N . SER A 1 158 ? -9.110 -5.157 9.483 1.00 95.00 158 SER A N 1
ATOM 1247 C CA . SER A 1 158 ? -9.321 -5.212 8.037 1.00 95.00 158 SER A CA 1
ATOM 1248 C C . SER A 1 158 ? -9.762 -3.831 7.580 1.00 95.00 158 SER A C 1
ATOM 1250 O O . SER A 1 158 ? -10.884 -3.414 7.869 1.00 95.00 158 SER A O 1
ATOM 1252 N N . VAL A 1 159 ? -8.890 -3.105 6.887 1.00 97.81 159 VAL A N 1
ATOM 1253 C CA . VAL A 1 159 ? -9.180 -1.765 6.368 1.00 97.81 159 VAL A CA 1
ATOM 1254 C C . VAL A 1 159 ? -9.404 -1.856 4.864 1.00 97.81 159 VAL A C 1
ATOM 1256 O O . VAL A 1 159 ? -8.529 -2.304 4.137 1.00 97.81 159 VAL A O 1
ATOM 1259 N N . LEU A 1 160 ? -10.558 -1.399 4.384 1.00 97.75 160 LEU A N 1
ATOM 1260 C CA . LEU A 1 160 ? -10.883 -1.302 2.963 1.00 97.75 160 LEU A CA 1
ATOM 1261 C C . LEU A 1 160 ? -11.230 0.143 2.609 1.00 97.75 160 LEU A C 1
ATOM 1263 O O . LEU A 1 160 ? -12.313 0.620 2.943 1.00 97.75 160 LEU A O 1
ATOM 1267 N N . ALA A 1 161 ? -10.351 0.820 1.881 1.00 96.62 161 ALA A N 1
ATOM 1268 C CA . ALA A 1 161 ? -10.689 2.051 1.183 1.00 96.62 161 ALA A CA 1
ATOM 1269 C C . ALA A 1 161 ? -11.238 1.715 -0.204 1.00 96.62 161 ALA A C 1
ATOM 1271 O O . ALA A 1 161 ? -10.621 0.957 -0.950 1.00 96.62 161 ALA A O 1
ATOM 1272 N N . LYS A 1 162 ? -12.394 2.264 -0.565 1.00 95.00 162 LYS A N 1
ATOM 1273 C CA . LYS A 1 162 ? -12.991 2.068 -1.883 1.00 95.00 162 LYS A CA 1
ATOM 1274 C C . LYS A 1 162 ? -13.722 3.303 -2.374 1.00 95.00 162 LYS A C 1
ATOM 1276 O O . LYS A 1 162 ? -14.072 4.181 -1.593 1.00 95.00 162 LYS A O 1
ATOM 1281 N N . GLU A 1 163 ? -14.016 3.328 -3.660 1.00 91.44 163 GLU A N 1
ATOM 1282 C CA . GLU A 1 163 ? -14.975 4.272 -4.224 1.00 91.44 163 GLU A CA 1
ATOM 1283 C C . GLU A 1 163 ? -16.420 3.854 -3.953 1.00 91.44 163 GLU A C 1
ATOM 1285 O O . GLU A 1 163 ? -16.766 2.670 -3.870 1.00 91.44 163 GLU A O 1
ATOM 1290 N N . SER A 1 164 ? -17.275 4.866 -3.860 1.00 89.69 164 SER A N 1
ATOM 1291 C CA . SER A 1 164 ? -18.715 4.724 -3.781 1.00 89.69 164 SER A CA 1
ATOM 1292 C C . SER A 1 164 ? -19.283 4.123 -5.056 1.00 89.69 164 SER A C 1
ATOM 1294 O O . SER A 1 164 ? -18.942 4.511 -6.175 1.00 89.69 164 SER A O 1
ATOM 1296 N N . GLU A 1 165 ? -20.252 3.227 -4.904 1.00 87.50 165 GLU A N 1
ATOM 1297 C CA . GLU A 1 165 ? -21.029 2.730 -6.038 1.00 87.50 165 GLU A CA 1
ATOM 1298 C C . GLU A 1 165 ? -22.072 3.751 -6.520 1.00 87.50 165 GLU A C 1
ATOM 1300 O O . GLU A 1 165 ? -22.446 3.715 -7.692 1.00 87.50 165 GLU A O 1
ATOM 1305 N N . SER A 1 166 ? -22.467 4.706 -5.674 1.00 86.31 166 SER A N 1
ATOM 1306 C CA . SER A 1 166 ? -23.422 5.775 -5.991 1.00 86.31 166 SER A CA 1
ATOM 1307 C C . SER A 1 166 ? -22.731 7.113 -6.292 1.00 86.31 166 SER A C 1
ATOM 1309 O O . SER A 1 166 ? -21.738 7.476 -5.660 1.00 86.31 166 SER A O 1
ATOM 1311 N N . TRP A 1 167 ? -23.283 7.865 -7.246 1.00 82.38 167 TRP A N 1
ATOM 1312 C CA . TRP A 1 167 ? -22.877 9.244 -7.559 1.00 82.38 167 TRP A CA 1
ATOM 1313 C C . TRP A 1 167 ? -23.480 10.284 -6.609 1.00 82.38 167 TRP A C 1
ATOM 1315 O O . TRP A 1 167 ? -23.062 11.433 -6.622 1.00 82.38 167 TRP A O 1
ATOM 1325 N N . GLU A 1 168 ? -24.457 9.891 -5.794 1.00 85.31 168 GLU A N 1
ATOM 1326 C CA . GLU A 1 168 ? -25.152 10.789 -4.863 1.00 85.31 168 GLU A CA 1
ATOM 1327 C C . GLU A 1 168 ? -24.365 11.014 -3.569 1.00 85.31 168 GLU A C 1
ATOM 1329 O O . GLU A 1 168 ? -24.695 11.893 -2.776 1.00 85.31 168 GLU A O 1
ATOM 1334 N N . ILE A 1 169 ? -23.338 10.199 -3.320 1.00 83.56 169 ILE A N 1
ATOM 1335 C CA . ILE A 1 169 ? -22.477 10.361 -2.154 1.00 83.56 169 ILE A CA 1
ATOM 1336 C C . ILE A 1 169 ? -21.529 11.524 -2.429 1.00 83.56 169 ILE A C 1
ATOM 1338 O O . ILE A 1 169 ? -20.676 11.407 -3.299 1.00 83.56 169 ILE A O 1
ATOM 1342 N N . SER A 1 170 ? -21.671 12.613 -1.673 1.00 88.38 170 SER A N 1
ATOM 1343 C CA . SER A 1 170 ? -20.778 13.780 -1.706 1.00 88.38 170 SER A CA 1
ATOM 1344 C C . SER A 1 170 ? -19.723 13.779 -0.597 1.00 88.38 170 SER A C 1
ATOM 1346 O O . SER A 1 170 ? -18.739 14.495 -0.709 1.00 88.38 170 SER A O 1
ATOM 1348 N N . ASP A 1 171 ? -19.911 12.967 0.446 1.00 92.25 171 ASP A N 1
ATOM 1349 C CA . ASP A 1 171 ? -19.046 12.892 1.629 1.00 92.25 171 ASP A CA 1
ATOM 1350 C C . ASP A 1 171 ? -18.335 11.541 1.729 1.00 92.25 171 ASP A C 1
ATOM 1352 O O . ASP A 1 171 ? -18.852 10.511 1.294 1.00 92.25 171 ASP A O 1
ATOM 1356 N N . ILE A 1 172 ? -17.170 11.511 2.370 1.00 93.88 172 ILE A N 1
ATOM 1357 C CA . ILE A 1 172 ? -16.475 10.260 2.683 1.00 93.88 172 ILE A CA 1
ATOM 1358 C C . ILE A 1 172 ? -17.245 9.544 3.792 1.00 93.88 172 ILE A C 1
ATOM 1360 O O . ILE A 1 172 ? -17.447 10.090 4.877 1.00 93.88 172 ILE A O 1
ATOM 1364 N N . ARG A 1 173 ? -17.664 8.300 3.551 1.00 95.25 173 ARG A N 1
ATOM 1365 C CA . ARG A 1 173 ? -18.342 7.473 4.560 1.00 95.25 173 ARG A CA 1
ATOM 1366 C C . ARG A 1 173 ? -17.351 6.522 5.207 1.00 95.25 173 ARG A C 1
ATOM 1368 O O . ARG A 1 173 ? -16.674 5.763 4.525 1.00 95.25 173 ARG A O 1
ATOM 1375 N N . VAL A 1 174 ? -17.299 6.527 6.529 1.00 96.94 174 VAL A N 1
ATOM 1376 C CA . VAL A 1 174 ? -16.453 5.641 7.326 1.00 96.94 174 VAL A CA 1
ATOM 1377 C C . VAL A 1 174 ? -17.366 4.701 8.097 1.00 96.94 174 VAL A C 1
ATOM 1379 O O . VAL A 1 174 ? -18.079 5.128 9.001 1.00 96.94 174 VAL A O 1
ATOM 1382 N N . HIS A 1 175 ? -17.368 3.426 7.725 1.00 97.31 175 HIS A N 1
ATOM 1383 C CA . HIS A 1 175 ? -18.111 2.375 8.407 1.00 97.31 175 HIS A CA 1
ATOM 1384 C C . HIS A 1 175 ? -17.145 1.510 9.211 1.00 97.31 175 HIS A C 1
ATOM 1386 O O . HIS A 1 175 ? -16.219 0.936 8.644 1.00 97.31 175 HIS A O 1
ATOM 1392 N N . ILE A 1 176 ? -17.349 1.430 10.521 1.00 96.94 176 ILE A N 1
ATOM 1393 C CA . ILE A 1 176 ? -16.496 0.684 11.446 1.00 96.94 176 ILE A CA 1
ATOM 1394 C C . ILE A 1 176 ? -17.343 -0.408 12.086 1.00 96.94 176 ILE A C 1
ATOM 1396 O O . ILE A 1 176 ? -18.375 -0.112 12.685 1.00 96.94 176 ILE A O 1
ATOM 1400 N N . VAL A 1 177 ? -16.904 -1.660 11.981 1.00 96.00 177 VAL A N 1
ATOM 1401 C CA . VAL A 1 177 ? -17.506 -2.816 12.649 1.00 96.00 177 VAL A CA 1
ATOM 1402 C C . VAL A 1 177 ? -16.496 -3.391 13.626 1.00 96.00 177 VAL A C 1
ATOM 1404 O O . VAL A 1 177 ? -15.454 -3.909 13.237 1.00 96.00 177 VAL A O 1
ATOM 1407 N N . LEU A 1 178 ? -16.825 -3.327 14.908 1.00 94.81 178 LEU A N 1
ATOM 1408 C CA . LEU A 1 178 ? -16.050 -3.917 15.989 1.00 94.81 178 LEU A CA 1
ATOM 1409 C C . LEU A 1 178 ? -16.610 -5.299 16.302 1.00 94.81 178 LEU A C 1
ATOM 1411 O O . LEU A 1 178 ? -17.829 -5.453 16.406 1.00 94.81 178 LEU A O 1
ATOM 1415 N N . LYS A 1 179 ? -15.737 -6.291 16.477 1.00 91.56 179 LYS A N 1
ATOM 1416 C CA . LYS A 1 179 ? -16.108 -7.673 16.794 1.00 91.56 179 LYS A CA 1
ATOM 1417 C C . LYS A 1 179 ? -15.282 -8.186 17.969 1.00 91.56 179 LYS A C 1
ATOM 1419 O O . LYS A 1 179 ? -14.063 -8.017 17.995 1.00 91.56 179 LYS A O 1
ATOM 1424 N N . ALA A 1 180 ? -15.940 -8.842 18.919 1.00 90.06 180 ALA A N 1
ATOM 1425 C CA . ALA A 1 180 ? -15.290 -9.470 20.069 1.00 90.06 180 ALA A CA 1
ATOM 1426 C C . ALA A 1 180 ? -16.015 -10.754 20.491 1.00 90.06 180 ALA A C 1
ATOM 1428 O O . ALA A 1 180 ? -17.185 -10.958 20.170 1.00 90.06 180 ALA A O 1
ATOM 1429 N N . THR A 1 181 ? -15.324 -11.614 21.237 1.00 86.81 181 THR A N 1
ATOM 1430 C CA . THR A 1 181 ? -15.868 -12.889 21.736 1.00 86.81 181 THR A CA 1
ATOM 1431 C C . THR A 1 181 ? -16.816 -12.732 22.929 1.00 86.81 181 THR A C 1
ATOM 1433 O O . THR A 1 181 ? -17.517 -13.675 23.283 1.00 86.81 181 THR A O 1
ATOM 1436 N N . SER A 1 182 ? -16.857 -11.559 23.567 1.00 86.69 182 SER A N 1
ATOM 1437 C CA . SER A 1 182 ? -17.760 -11.271 24.684 1.00 86.69 182 SER A CA 1
ATOM 1438 C C . SER A 1 182 ? -18.201 -9.811 24.702 1.00 86.69 182 SER A C 1
ATOM 1440 O O . SER A 1 182 ? -17.541 -8.932 24.142 1.00 86.69 182 SER A O 1
ATOM 1442 N N . TYR A 1 183 ? -19.327 -9.542 25.367 1.00 88.81 183 TYR A N 1
ATOM 1443 C CA . TYR A 1 183 ? -19.880 -8.192 25.459 1.00 88.81 183 TYR A CA 1
ATOM 1444 C C . TYR A 1 183 ? -18.955 -7.277 26.262 1.00 88.81 183 TYR A C 1
ATOM 1446 O O . TYR A 1 183 ? -18.757 -6.128 25.887 1.00 88.81 183 TYR A O 1
ATOM 1454 N N . GLN A 1 184 ? -18.349 -7.802 27.331 1.00 88.19 184 GLN A N 1
ATOM 1455 C CA . GLN A 1 184 ? -17.379 -7.071 28.139 1.00 88.19 184 GLN A CA 1
ATOM 1456 C C . GLN A 1 184 ? -16.206 -6.609 27.273 1.00 88.19 184 GLN A C 1
ATOM 1458 O O . GLN A 1 184 ? -15.901 -5.428 27.266 1.00 88.19 184 GLN A O 1
ATOM 1463 N N . LEU A 1 185 ? -15.615 -7.501 26.468 1.00 87.25 185 LEU A N 1
ATOM 1464 C CA . LEU A 1 185 ? -14.518 -7.121 25.574 1.00 87.25 185 LEU A CA 1
ATOM 1465 C C . LEU A 1 185 ? -14.953 -6.110 24.513 1.00 87.25 185 LEU A C 1
ATOM 1467 O O . LEU A 1 185 ? -14.200 -5.192 24.217 1.00 87.25 185 LEU A O 1
ATOM 1471 N N . LEU A 1 186 ? -16.165 -6.239 23.969 1.00 90.94 186 LEU A N 1
ATOM 1472 C CA . LEU A 1 186 ? -16.692 -5.294 22.984 1.00 90.94 186 LEU A CA 1
ATOM 1473 C C . LEU A 1 186 ? -16.832 -3.867 23.546 1.00 90.94 186 LEU A C 1
ATOM 1475 O O . LEU A 1 186 ? -16.616 -2.903 22.811 1.00 90.94 186 LEU A O 1
ATOM 1479 N N . GLN A 1 187 ? -17.180 -3.720 24.831 1.00 91.38 187 GLN A N 1
ATOM 1480 C CA . GLN A 1 187 ? -17.268 -2.411 25.495 1.00 91.38 187 GLN A CA 1
ATOM 1481 C C . GLN A 1 187 ? -15.901 -1.760 25.717 1.00 91.38 187 GLN A C 1
ATOM 1483 O O . GLN A 1 187 ? -15.805 -0.538 25.742 1.00 91.38 187 GLN A O 1
ATOM 1488 N N . GLU A 1 188 ? -14.852 -2.570 25.817 1.00 91.94 188 GLU A N 1
ATOM 1489 C CA . GLU A 1 188 ? -13.478 -2.118 26.033 1.00 91.94 188 GLU A CA 1
ATOM 1490 C C . GLU A 1 188 ? -12.781 -1.693 24.734 1.00 91.94 188 GLU A C 1
ATOM 1492 O O . GLU A 1 188 ? -11.670 -1.165 24.766 1.00 91.94 188 GLU A O 1
ATOM 1497 N N . ILE A 1 189 ? -13.411 -1.916 23.576 1.00 92.81 189 ILE A N 1
ATOM 1498 C CA . ILE A 1 189 ? -12.921 -1.399 22.301 1.00 92.81 189 ILE A CA 1
ATOM 1499 C C . ILE A 1 189 ? -13.401 0.040 22.146 1.00 92.81 189 ILE A C 1
ATOM 1501 O O . ILE A 1 189 ? -14.600 0.319 22.042 1.00 92.81 189 ILE A O 1
ATOM 1505 N N . GLU A 1 190 ? -12.445 0.950 22.075 1.00 93.94 190 GLU A N 1
ATOM 1506 C CA . GLU A 1 190 ? -12.666 2.360 21.816 1.00 93.94 190 GLU A CA 1
ATOM 1507 C C . GLU A 1 190 ? -12.474 2.644 20.327 1.00 93.94 190 GLU A C 1
ATOM 1509 O O . GLU A 1 190 ? -11.517 2.180 19.698 1.00 93.94 190 GLU A O 1
ATOM 1514 N N . GLN A 1 191 ? -13.377 3.444 19.768 1.00 94.19 191 GLN A N 1
ATOM 1515 C CA . GLN A 1 191 ? -13.240 3.973 18.420 1.00 94.19 191 GLN A CA 1
ATOM 1516 C C . GLN A 1 191 ? -13.379 5.489 18.442 1.00 94.19 191 GLN A C 1
ATOM 1518 O O . GLN A 1 191 ? -14.263 6.040 19.099 1.00 94.19 191 GLN A O 1
ATOM 1523 N N . TYR A 1 192 ? -12.505 6.150 17.699 1.00 92.88 192 TYR A N 1
ATOM 1524 C CA . TYR A 1 192 ? -12.464 7.595 17.573 1.00 92.88 192 TYR A CA 1
ATOM 1525 C C . TYR A 1 192 ? -12.436 7.951 16.099 1.00 92.88 192 TYR A C 1
ATOM 1527 O O . TYR A 1 192 ? -11.692 7.345 15.330 1.00 92.88 192 TYR A O 1
ATOM 1535 N N . LEU A 1 193 ? -13.231 8.947 15.729 1.00 94.81 193 LEU A N 1
ATOM 1536 C CA . LEU A 1 193 ? -13.076 9.672 14.481 1.00 94.81 193 LEU A CA 1
ATOM 1537 C C . LEU A 1 193 ? -13.016 11.148 14.842 1.00 94.81 193 LEU A C 1
ATOM 1539 O O . LEU A 1 193 ? -13.990 11.670 15.387 1.00 94.81 193 LEU A O 1
ATOM 1543 N N . ASP A 1 194 ? -11.881 11.764 14.549 1.00 94.94 194 ASP A N 1
ATOM 1544 C CA . ASP A 1 194 ? -11.629 13.185 14.751 1.00 94.94 194 ASP A CA 1
ATOM 1545 C C . ASP A 1 194 ? -11.397 13.867 13.400 1.00 94.94 194 ASP A C 1
ATOM 1547 O O . ASP A 1 194 ? -10.859 13.249 12.474 1.00 94.94 194 ASP A O 1
ATOM 1551 N N . PHE A 1 195 ? -11.828 15.120 13.287 1.00 95.50 195 PHE A N 1
ATOM 1552 C CA . PHE A 1 195 ? -11.651 15.938 12.092 1.00 95.50 195 PHE A CA 1
ATOM 1553 C C . PHE A 1 195 ? -11.221 17.348 12.485 1.00 95.50 195 PHE A C 1
ATOM 1555 O O . PHE A 1 195 ? -12.003 18.130 13.025 1.00 95.50 195 PHE A O 1
ATOM 1562 N N . ASP A 1 196 ? -9.975 17.674 12.161 1.00 94.75 196 ASP A N 1
ATOM 1563 C CA . ASP A 1 196 ? -9.414 19.004 12.296 1.00 94.75 196 ASP A CA 1
ATOM 1564 C C . ASP A 1 196 ? -9.609 19.777 10.989 1.00 94.75 196 ASP A C 1
ATOM 1566 O O . ASP A 1 196 ? -8.864 19.626 10.017 1.00 94.75 196 ASP A O 1
ATOM 1570 N N . GLN A 1 197 ? -10.622 20.641 10.980 1.00 92.69 197 GLN A N 1
ATOM 1571 C CA . GLN A 1 197 ? -10.934 21.500 9.842 1.00 92.69 197 GLN A CA 1
ATOM 1572 C C . GLN A 1 197 ? -9.849 22.559 9.571 1.00 92.69 197 GLN A C 1
ATOM 1574 O O . GLN A 1 197 ? -9.762 23.067 8.457 1.00 92.69 197 GLN A O 1
ATOM 1579 N N . THR A 1 198 ? -9.014 22.902 10.555 1.00 92.06 198 THR A N 1
ATOM 1580 C CA . THR A 1 198 ? -7.957 23.914 10.388 1.00 92.06 198 THR A CA 1
ATOM 1581 C C . THR A 1 198 ? -6.827 23.375 9.520 1.00 92.06 198 THR A C 1
ATOM 1583 O O . THR A 1 198 ? -6.337 24.069 8.630 1.00 92.06 198 THR A O 1
ATOM 1586 N N . HIS A 1 199 ? -6.432 22.126 9.766 1.00 92.56 199 HIS A N 1
ATOM 1587 C CA . HIS A 1 199 ? -5.350 21.458 9.041 1.00 92.56 199 HIS A CA 1
ATOM 1588 C C . HIS A 1 199 ? -5.853 20.540 7.922 1.00 92.56 199 HIS A C 1
ATOM 1590 O O . HIS A 1 199 ? -5.049 20.034 7.142 1.00 92.56 199 HIS A O 1
ATOM 1596 N N . MET A 1 200 ? -7.174 20.363 7.810 1.00 93.25 200 MET A N 1
ATOM 1597 C CA . MET A 1 200 ? -7.817 19.438 6.874 1.00 93.25 200 MET A CA 1
ATOM 1598 C C . MET A 1 200 ? -7.315 18.011 7.086 1.00 93.25 200 MET A C 1
ATOM 1600 O O . MET A 1 200 ? -6.949 17.299 6.148 1.00 93.25 200 MET A O 1
ATOM 1604 N N . GLU A 1 201 ? -7.291 17.601 8.352 1.00 95.31 201 GLU A N 1
ATOM 1605 C CA . GLU A 1 201 ? -6.836 16.285 8.778 1.00 95.31 201 GLU A CA 1
ATOM 1606 C C . GLU A 1 201 ? -7.980 15.524 9.437 1.00 95.31 201 GLU A C 1
ATOM 1608 O O . GLU A 1 201 ? -8.645 16.021 10.341 1.00 95.31 201 GLU A O 1
ATOM 1613 N N . ALA A 1 202 ? -8.205 14.292 8.998 1.00 96.12 202 ALA A N 1
ATOM 1614 C CA . ALA A 1 202 ? -9.095 13.360 9.666 1.00 96.12 202 ALA A CA 1
ATOM 1615 C C . ALA A 1 202 ? -8.285 12.194 10.231 1.00 96.12 202 ALA A C 1
ATOM 1617 O O . ALA A 1 202 ? -7.338 11.709 9.600 1.00 96.12 202 ALA A O 1
ATOM 1618 N N . LYS A 1 203 ? -8.688 11.690 11.397 1.00 96.62 203 LYS A N 1
ATOM 1619 C CA . LYS A 1 203 ? -8.087 10.502 12.003 1.00 96.62 203 LYS A CA 1
ATOM 1620 C C . LYS A 1 203 ? -9.157 9.556 12.525 1.00 96.62 203 LYS A C 1
ATOM 1622 O O . LYS A 1 203 ? -9.893 9.902 13.443 1.00 96.62 203 LYS A O 1
ATOM 1627 N N . SER A 1 204 ? -9.175 8.337 11.993 1.00 96.44 204 SER A N 1
ATOM 1628 C CA .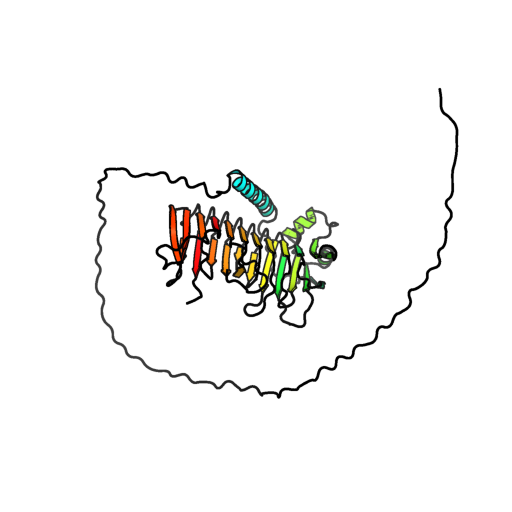 SER A 1 204 ? -9.884 7.199 12.580 1.00 96.44 204 SER A CA 1
ATOM 1629 C C . SER A 1 204 ? -8.916 6.344 13.378 1.00 96.44 204 SER A C 1
ATOM 1631 O O . SER A 1 204 ? -7.862 5.963 12.870 1.00 96.44 204 SER A O 1
ATOM 1633 N N . MET A 1 205 ? -9.272 6.011 14.614 1.00 96.38 205 MET A N 1
ATOM 1634 C CA . MET A 1 205 ? -8.475 5.139 15.470 1.00 96.38 205 MET A CA 1
ATOM 1635 C C . MET A 1 205 ? -9.362 4.110 16.160 1.00 96.38 205 MET A C 1
ATOM 1637 O O . MET A 1 205 ? -10.368 4.476 16.762 1.00 96.38 205 MET A O 1
ATOM 1641 N N . VAL A 1 206 ? -8.958 2.842 16.115 1.00 95.62 206 VAL A N 1
ATOM 1642 C CA . VAL A 1 206 ? -9.583 1.759 16.886 1.00 95.62 206 VAL A CA 1
ATOM 1643 C C . VAL A 1 206 ? -8.539 1.159 17.817 1.00 95.62 206 VAL A C 1
ATOM 1645 O O . VAL A 1 206 ? -7.461 0.771 17.365 1.00 95.62 206 VAL A O 1
ATOM 1648 N N . ARG A 1 207 ? -8.843 1.102 19.116 1.00 93.75 207 ARG A N 1
ATOM 1649 C CA . ARG A 1 207 ? -7.923 0.611 20.149 1.00 93.75 207 ARG A CA 1
ATOM 1650 C C . ARG A 1 207 ? -8.652 -0.064 21.304 1.00 93.75 207 ARG A C 1
ATOM 1652 O O . ARG A 1 207 ? -9.854 0.102 21.466 1.00 93.75 207 ARG A O 1
ATOM 1659 N N . ILE A 1 208 ? -7.910 -0.794 22.129 1.00 91.00 208 ILE A N 1
ATOM 1660 C CA . ILE A 1 208 ? -8.402 -1.281 23.421 1.00 91.00 208 ILE A CA 1
ATOM 1661 C C . ILE A 1 208 ? -8.202 -0.195 24.480 1.00 91.00 208 ILE A C 1
ATOM 1663 O O . ILE A 1 208 ? -7.128 0.414 24.525 1.00 91.00 208 ILE A O 1
ATOM 1667 N N . SER A 1 209 ? -9.199 0.003 25.344 1.00 89.81 209 SER A N 1
ATOM 1668 C CA . SER A 1 209 ? -9.176 0.998 26.414 1.00 89.81 209 SER A CA 1
ATOM 1669 C C . SER A 1 209 ? -7.898 0.928 27.245 1.00 89.81 209 SER A C 1
ATOM 1671 O O . SER A 1 209 ? -7.352 -0.145 27.525 1.00 89.81 209 SER A O 1
ATOM 1673 N N . ASP A 1 210 ? -7.395 2.092 27.647 1.00 87.50 210 ASP A N 1
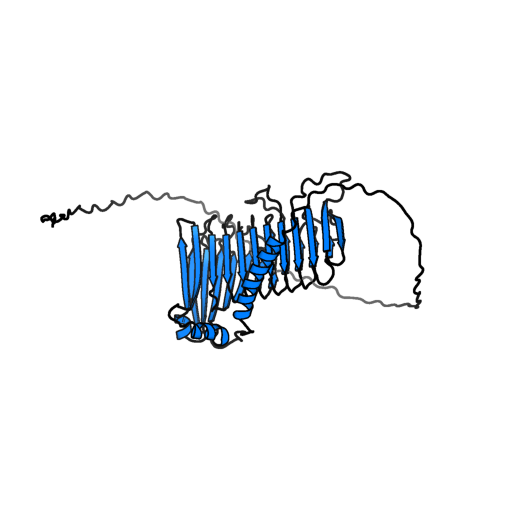ATOM 1674 C CA . ASP A 1 210 ? -6.183 2.210 28.465 1.00 87.50 210 ASP A CA 1
ATOM 1675 C C . ASP A 1 210 ? -6.382 1.691 29.897 1.00 87.50 210 ASP A C 1
ATOM 1677 O O . ASP A 1 210 ? -5.405 1.414 30.590 1.00 87.50 210 ASP A O 1
ATOM 1681 N N . ASN A 1 211 ? -7.636 1.492 30.315 1.00 86.81 211 ASN A N 1
ATOM 1682 C CA . ASN A 1 211 ? -7.988 0.944 31.624 1.00 86.81 211 ASN A CA 1
ATOM 1683 C C . ASN A 1 211 ? -7.678 -0.555 31.755 1.00 86.81 211 ASN A C 1
ATOM 1685 O O . ASN A 1 211 ? -7.584 -1.067 32.872 1.00 86.81 211 ASN A O 1
ATOM 1689 N N . ILE A 1 212 ? -7.497 -1.263 30.636 1.00 84.31 212 ILE A N 1
ATOM 1690 C CA . ILE A 1 212 ? -7.084 -2.666 30.647 1.00 84.31 212 ILE A CA 1
ATOM 1691 C C . ILE A 1 212 ? -5.574 -2.751 30.842 1.00 84.31 212 ILE A C 1
ATOM 1693 O O . ILE A 1 212 ? -4.786 -2.153 30.105 1.00 84.31 212 ILE A O 1
ATOM 1697 N N . ASP A 1 213 ? -5.157 -3.570 31.804 1.00 86.12 213 ASP A N 1
ATOM 1698 C CA . ASP A 1 213 ? -3.749 -3.788 32.083 1.00 86.12 213 ASP A CA 1
ATOM 1699 C C . ASP A 1 213 ? -3.007 -4.433 30.893 1.00 86.12 213 ASP A C 1
ATOM 1701 O O . ASP A 1 213 ? -3.541 -5.214 30.098 1.00 86.12 213 ASP A O 1
ATOM 1705 N N . LYS A 1 214 ? -1.709 -4.142 30.795 1.00 82.81 214 LYS A N 1
ATOM 1706 C CA . LYS A 1 214 ? -0.859 -4.588 29.685 1.00 82.81 214 LYS A CA 1
ATOM 1707 C C . LYS A 1 214 ? -0.776 -6.114 29.545 1.00 82.81 214 LYS A C 1
ATOM 1709 O O . LYS A 1 214 ? -0.543 -6.606 28.442 1.00 82.81 214 LYS A O 1
ATOM 1714 N N . SER A 1 215 ? -0.913 -6.873 30.635 1.00 80.88 215 SER A N 1
ATOM 1715 C CA . SER A 1 215 ? -0.853 -8.338 30.581 1.00 80.88 215 SER A CA 1
ATOM 1716 C C . SER A 1 215 ? -2.129 -8.917 29.973 1.00 80.88 215 SER A C 1
ATOM 1718 O O . SER A 1 215 ? -2.047 -9.799 29.117 1.00 80.88 215 SER A O 1
ATOM 1720 N N . THR A 1 216 ? -3.284 -8.337 30.304 1.00 79.19 216 THR A N 1
ATOM 1721 C CA . THR A 1 216 ? -4.562 -8.673 29.679 1.00 79.19 216 THR A CA 1
ATOM 1722 C C . THR A 1 216 ? -4.563 -8.290 28.206 1.00 79.19 216 THR A C 1
ATOM 1724 O O . THR A 1 216 ? -4.860 -9.155 27.389 1.00 79.19 216 THR A O 1
ATOM 1727 N N . LYS A 1 217 ? -4.123 -7.076 27.834 1.00 79.00 217 LYS A N 1
ATOM 1728 C CA . LYS A 1 217 ? -3.955 -6.665 26.422 1.00 79.00 217 LYS A CA 1
ATOM 1729 C C . LYS A 1 217 ? -3.109 -7.667 25.623 1.00 79.00 217 LYS A C 1
ATOM 1731 O O . LYS A 1 217 ? -3.508 -8.116 24.552 1.00 79.00 217 LYS A O 1
ATOM 1736 N N . LYS A 1 218 ? -1.990 -8.124 26.200 1.00 74.44 218 LYS A N 1
ATOM 1737 C CA . LYS A 1 218 ? -1.146 -9.174 25.604 1.00 74.44 218 LYS A CA 1
ATOM 1738 C C . LYS A 1 218 ? -1.817 -10.541 25.499 1.00 74.44 218 LYS A C 1
ATOM 1740 O O . LYS A 1 218 ? -1.471 -11.313 24.610 1.00 74.44 218 LYS A O 1
ATOM 1745 N N . ARG A 1 219 ? -2.726 -10.873 26.413 1.00 73.56 219 ARG A N 1
ATOM 1746 C CA . ARG A 1 219 ? -3.502 -12.114 26.351 1.00 73.56 219 ARG A CA 1
ATOM 1747 C C . ARG A 1 219 ? -4.613 -12.027 25.306 1.00 73.56 219 ARG A C 1
ATOM 1749 O O . ARG A 1 219 ? -4.867 -13.021 24.642 1.00 73.56 219 ARG A O 1
ATOM 1756 N N . LEU A 1 220 ? -5.222 -10.852 25.109 1.00 70.56 220 LEU A N 1
ATOM 1757 C CA . LEU A 1 220 ? -6.200 -10.629 24.035 1.00 70.56 220 LEU A CA 1
ATOM 1758 C C . LEU A 1 220 ? -5.592 -10.918 22.663 1.00 70.56 220 LEU A C 1
ATOM 1760 O O . LEU A 1 220 ? -6.184 -11.657 21.887 1.00 70.56 220 LEU A O 1
ATOM 1764 N N . LEU A 1 221 ? -4.358 -10.460 22.436 1.00 64.62 221 LEU A N 1
ATOM 1765 C CA . LEU A 1 221 ? -3.584 -10.796 21.240 1.00 64.62 221 LEU A CA 1
ATOM 1766 C C . LEU A 1 221 ? -3.522 -12.312 20.980 1.00 64.62 221 LEU A C 1
ATOM 1768 O O . LEU A 1 221 ? -3.633 -12.738 19.839 1.00 64.62 221 LEU A O 1
ATOM 1772 N N . ARG A 1 222 ? -3.330 -13.127 22.026 1.00 65.69 222 ARG A N 1
ATOM 1773 C CA . ARG A 1 222 ? -3.052 -14.568 21.898 1.00 65.69 222 ARG A CA 1
ATOM 1774 C C . ARG A 1 222 ? -4.299 -15.451 21.905 1.00 65.69 222 ARG A C 1
ATOM 1776 O O . ARG A 1 222 ? -4.351 -16.397 21.128 1.00 65.69 222 ARG A O 1
ATOM 1783 N N . ASP A 1 223 ? -5.267 -15.137 22.766 1.00 64.56 223 ASP A N 1
ATOM 1784 C CA . ASP A 1 223 ? -6.320 -16.080 23.168 1.00 64.56 223 ASP A CA 1
ATOM 1785 C C . ASP A 1 223 ? -7.750 -15.559 22.920 1.00 64.56 223 ASP A C 1
ATOM 1787 O O . ASP A 1 223 ? -8.672 -16.355 22.767 1.00 64.56 223 ASP A O 1
ATOM 1791 N N . ASN A 1 224 ? -7.966 -14.235 22.891 1.00 59.22 224 ASN A N 1
ATOM 1792 C CA . ASN A 1 224 ? -9.300 -13.622 22.814 1.00 59.22 224 ASN A CA 1
ATOM 1793 C C . ASN A 1 224 ? -9.372 -12.628 21.657 1.00 59.22 224 ASN A C 1
ATOM 1795 O O . ASN A 1 224 ? -9.042 -11.452 21.791 1.00 59.22 224 ASN A O 1
ATOM 1799 N N . CYS A 1 225 ? -9.852 -13.123 20.527 1.00 73.62 225 CYS A N 1
ATOM 1800 C CA . CYS A 1 225 ? -9.883 -12.395 19.273 1.00 73.62 225 CYS A CA 1
ATOM 1801 C C . CYS A 1 225 ? -10.749 -11.137 19.330 1.00 73.62 225 CYS A C 1
ATOM 1803 O O . CYS A 1 225 ? -11.978 -11.205 19.394 1.00 73.62 225 CYS A O 1
ATOM 1805 N N . VAL A 1 226 ? -10.087 -9.987 19.241 1.00 87.12 226 VAL A N 1
ATOM 1806 C CA . VAL A 1 226 ? -10.708 -8.706 18.921 1.00 87.12 226 VAL A CA 1
ATOM 1807 C C . VAL A 1 226 ? -10.410 -8.389 17.463 1.00 87.12 226 VAL A C 1
ATOM 1809 O O . VAL A 1 226 ? -9.252 -8.400 17.040 1.00 87.12 226 VAL A O 1
ATOM 1812 N N . LYS A 1 227 ? -11.463 -8.120 16.689 1.00 90.44 227 LYS A N 1
ATOM 1813 C CA . LYS A 1 227 ? -11.357 -7.777 15.270 1.00 90.44 227 LYS A CA 1
ATOM 1814 C C . LYS A 1 227 ? -12.033 -6.440 14.995 1.00 90.44 227 LYS A C 1
ATOM 1816 O O . LYS A 1 227 ? -13.034 -6.100 15.626 1.00 90.44 227 LYS A O 1
ATOM 1821 N N . THR A 1 228 ? -11.509 -5.705 14.025 1.00 94.00 228 THR A N 1
ATOM 1822 C CA . THR A 1 228 ? -12.169 -4.516 13.482 1.00 94.00 228 THR A CA 1
ATOM 1823 C C . THR A 1 228 ? -12.187 -4.563 11.964 1.00 94.00 228 THR A C 1
ATOM 1825 O O . THR A 1 228 ? -11.198 -4.933 11.337 1.00 94.00 228 THR A O 1
ATOM 1828 N N . GLU A 1 229 ? -13.310 -4.181 11.371 1.00 95.81 229 GLU A N 1
ATOM 1829 C CA . GLU A 1 229 ? -13.461 -3.981 9.934 1.00 95.81 229 GLU A CA 1
ATOM 1830 C C . GLU A 1 229 ? -13.777 -2.505 9.700 1.00 95.81 229 GLU A C 1
ATOM 1832 O O . GLU A 1 229 ? -14.805 -2.004 10.151 1.00 95.81 229 GLU A O 1
ATOM 1837 N N . ILE A 1 230 ? -12.886 -1.795 9.012 1.00 97.38 230 ILE A N 1
ATOM 1838 C CA . ILE A 1 230 ? -13.037 -0.375 8.697 1.00 97.38 230 ILE A CA 1
ATOM 1839 C C . ILE A 1 230 ? -13.176 -0.244 7.189 1.00 97.38 230 ILE A C 1
ATOM 1841 O O . ILE A 1 230 ? -12.240 -0.505 6.440 1.00 97.38 230 ILE A O 1
ATOM 1845 N N . LYS A 1 231 ? -14.337 0.205 6.733 1.00 97.88 231 LYS A N 1
ATOM 1846 C CA . LYS A 1 231 ? -14.595 0.517 5.333 1.00 97.88 231 LYS A CA 1
ATOM 1847 C C . LYS A 1 231 ? -14.660 2.030 5.155 1.00 97.88 231 LYS A C 1
ATOM 1849 O O . LYS A 1 231 ? -15.526 2.687 5.726 1.00 97.88 231 LYS A O 1
ATOM 1854 N N . VAL A 1 232 ? -13.765 2.568 4.339 1.00 96.69 232 VAL A N 1
ATOM 1855 C CA . VAL A 1 232 ? -13.743 3.972 3.928 1.00 96.69 232 VAL A CA 1
ATOM 1856 C C . VAL A 1 232 ? -14.259 4.052 2.501 1.00 96.69 232 VAL A C 1
ATOM 1858 O O . VAL A 1 232 ? -13.648 3.516 1.585 1.00 96.69 232 VAL A O 1
ATOM 1861 N N . GLU A 1 233 ? -15.394 4.700 2.305 1.00 94.88 233 GLU A N 1
ATOM 1862 C CA . GLU A 1 233 ? -16.035 4.851 1.007 1.00 94.88 233 GLU A CA 1
ATOM 1863 C C . GLU A 1 233 ? -15.932 6.308 0.557 1.00 94.88 233 GLU A C 1
ATOM 1865 O O . GLU A 1 233 ? -16.574 7.195 1.118 1.00 94.88 233 GLU A O 1
ATOM 1870 N N . TYR A 1 234 ? -15.084 6.546 -0.439 1.00 93.25 234 TYR A N 1
ATOM 1871 C CA . TYR A 1 234 ? -14.880 7.849 -1.056 1.00 93.25 234 TYR A CA 1
ATOM 1872 C C . TYR A 1 234 ? -15.976 8.125 -2.091 1.00 93.25 234 TYR A C 1
ATOM 1874 O O . TYR A 1 234 ? -16.312 7.224 -2.865 1.00 93.25 234 TYR A O 1
ATOM 1882 N N . PRO A 1 235 ? -16.509 9.354 -2.176 1.00 89.75 235 PRO A N 1
ATOM 1883 C CA . PRO A 1 235 ? -17.265 9.800 -3.338 1.00 89.75 235 PRO A CA 1
ATOM 1884 C C . PRO A 1 235 ? -16.525 9.507 -4.638 1.00 89.75 235 PRO A C 1
ATOM 1886 O O . PRO A 1 235 ? -15.295 9.466 -4.686 1.00 89.75 235 PRO A O 1
ATOM 1889 N N . ARG A 1 236 ? -17.288 9.303 -5.706 1.00 84.56 236 ARG A N 1
ATOM 1890 C CA . ARG A 1 236 ? -16.711 9.089 -7.033 1.00 84.56 236 ARG A CA 1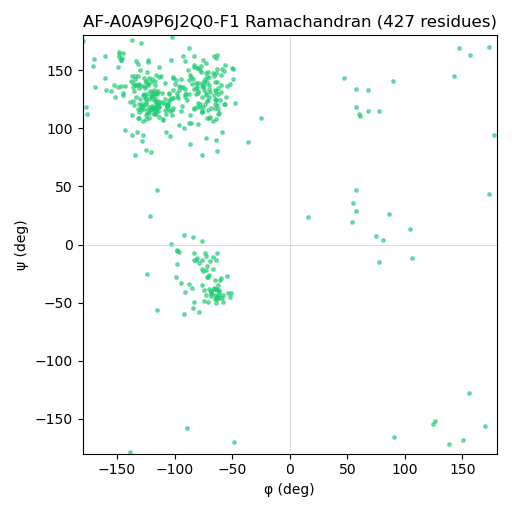
ATOM 1891 C C . ARG A 1 236 ? -16.028 10.357 -7.518 1.00 84.56 236 ARG A C 1
ATOM 1893 O O . ARG A 1 236 ? -16.529 11.451 -7.271 1.00 84.56 236 ARG A O 1
ATOM 1900 N N . ALA A 1 237 ? -14.962 10.184 -8.296 1.00 73.44 237 ALA A N 1
ATOM 1901 C CA . ALA A 1 237 ? -14.313 11.271 -9.017 1.00 73.44 237 ALA A CA 1
ATOM 1902 C C . ALA A 1 237 ? -13.820 12.426 -8.125 1.00 73.44 237 ALA A C 1
ATOM 1904 O O . ALA A 1 237 ? -13.748 13.564 -8.590 1.00 73.44 237 ALA A O 1
ATOM 1905 N N . ILE A 1 238 ? -13.467 12.165 -6.859 1.00 72.00 238 ILE A N 1
ATOM 1906 C CA . ILE A 1 238 ? -12.783 13.188 -6.062 1.00 72.00 238 ILE A CA 1
ATOM 1907 C C . ILE A 1 238 ? -11.367 13.324 -6.597 1.00 72.00 238 ILE A C 1
ATOM 1909 O O . ILE A 1 238 ? -10.516 12.453 -6.402 1.00 72.00 238 ILE A O 1
ATOM 1913 N N . SER A 1 239 ? -11.100 14.442 -7.255 1.00 63.41 239 SER A N 1
ATOM 1914 C CA . SER A 1 239 ? -9.739 14.834 -7.569 1.00 63.41 239 SER A CA 1
ATOM 1915 C C . SER A 1 239 ? -9.090 15.470 -6.339 1.00 63.41 239 SER A C 1
ATOM 1917 O O . SER A 1 239 ? -9.643 16.362 -5.697 1.00 63.41 239 SER A O 1
ATOM 1919 N N . GLY A 1 240 ? -7.885 15.007 -6.008 1.00 59.00 240 GLY A N 1
ATOM 1920 C CA . GLY A 1 240 ? -6.986 15.726 -5.115 1.00 59.00 240 GLY A CA 1
ATOM 1921 C C . GLY A 1 240 ? -7.178 15.468 -3.627 1.00 59.00 240 GLY A C 1
ATOM 1922 O O . GLY A 1 240 ? -6.811 16.337 -2.844 1.00 59.00 240 GLY A O 1
ATOM 1923 N N . THR A 1 241 ? -7.710 14.318 -3.190 1.00 77.06 241 THR A N 1
ATOM 1924 C CA . THR A 1 241 ? -7.508 13.915 -1.785 1.00 77.06 241 THR A CA 1
ATOM 1925 C C . THR A 1 241 ? -6.002 13.859 -1.533 1.00 77.06 241 THR A C 1
ATOM 1927 O O . THR A 1 241 ? -5.289 13.131 -2.221 1.00 77.06 241 THR A O 1
ATOM 1930 N N . LYS A 1 242 ? -5.507 14.643 -0.570 1.00 85.44 242 LYS A N 1
ATOM 1931 C CA . LYS A 1 242 ? -4.062 14.808 -0.381 1.00 85.44 242 LYS A CA 1
ATOM 1932 C C . LYS A 1 242 ? -3.414 13.501 0.024 1.00 85.44 242 LYS A C 1
ATOM 1934 O O . LYS A 1 242 ? -2.433 13.082 -0.570 1.00 85.44 242 LYS A O 1
ATOM 1939 N N . ARG A 1 243 ? -3.958 12.829 1.036 1.00 94.19 243 ARG A N 1
ATOM 1940 C CA . ARG A 1 243 ? -3.309 11.624 1.547 1.00 94.19 243 ARG A CA 1
ATOM 1941 C C . ARG A 1 243 ? -4.278 10.646 2.171 1.00 94.19 243 ARG A C 1
ATOM 1943 O O . ARG A 1 243 ? -5.121 11.039 2.972 1.00 94.19 243 ARG A O 1
ATOM 1950 N N . LEU A 1 244 ? -4.087 9.367 1.866 1.00 96.56 244 LEU A N 1
ATOM 1951 C CA . LEU A 1 244 ? -4.602 8.256 2.660 1.00 96.56 244 LEU A CA 1
ATOM 1952 C C . LEU A 1 244 ? -3.423 7.553 3.338 1.00 96.56 244 LEU A C 1
ATOM 1954 O O . LEU A 1 244 ? -2.517 7.082 2.657 1.00 96.56 244 LEU A O 1
ATOM 1958 N N . HIS A 1 245 ? -3.444 7.477 4.668 1.00 97.94 245 HIS A N 1
ATOM 1959 C CA . HIS A 1 245 ? -2.446 6.760 5.460 1.00 97.94 245 HIS A CA 1
ATOM 1960 C C . HIS A 1 245 ? -3.130 5.705 6.335 1.00 97.94 245 HIS A C 1
ATOM 1962 O O . HIS A 1 245 ? -3.896 6.050 7.233 1.00 97.94 245 HIS A O 1
ATOM 1968 N N . VAL A 1 246 ? -2.846 4.427 6.097 1.00 97.75 246 VAL A N 1
ATOM 1969 C CA . VAL A 1 246 ? -3.317 3.309 6.922 1.00 97.75 246 VAL A CA 1
ATOM 1970 C C . VAL A 1 246 ? -2.147 2.727 7.707 1.00 97.75 246 VAL A C 1
ATOM 1972 O O . VAL A 1 246 ? -1.152 2.333 7.111 1.00 97.75 246 VAL A O 1
ATOM 1975 N N . GLU A 1 247 ? -2.282 2.648 9.029 1.00 97.06 247 GLU A N 1
ATOM 1976 C CA . GLU A 1 247 ? -1.279 2.092 9.942 1.00 97.06 247 GLU A CA 1
ATOM 1977 C C . GLU A 1 247 ? -1.908 0.979 10.791 1.00 97.06 247 GLU A C 1
ATOM 1979 O O . GLU A 1 247 ? -2.876 1.208 11.526 1.00 97.06 247 GLU A O 1
ATOM 1984 N N . MET A 1 248 ? -1.360 -0.231 10.703 1.00 92.94 248 MET A N 1
ATOM 1985 C CA . MET A 1 248 ? -1.815 -1.387 11.476 1.00 92.94 248 MET A CA 1
ATOM 1986 C C . MET A 1 248 ? -0.679 -2.362 11.791 1.00 92.94 248 MET A C 1
ATOM 1988 O O . MET A 1 248 ? 0.302 -2.494 11.061 1.00 92.94 248 MET A O 1
ATOM 1992 N N . VAL A 1 249 ? -0.817 -3.091 12.897 1.00 88.19 249 VAL A N 1
ATOM 1993 C CA . VAL A 1 249 ? 0.178 -4.098 13.305 1.00 88.19 249 VAL A CA 1
ATOM 1994 C C . VAL A 1 249 ? -0.188 -5.500 12.828 1.00 88.19 249 VAL A C 1
ATOM 1996 O O . VAL A 1 249 ? 0.695 -6.304 12.533 1.00 88.19 249 VAL A O 1
ATOM 1999 N N . SER A 1 250 ? -1.475 -5.815 12.753 1.00 88.50 250 SER A N 1
ATOM 2000 C CA . SER A 1 250 ? -1.953 -7.124 12.323 1.00 88.50 250 SER A CA 1
ATOM 2001 C C . SER A 1 250 ? -3.236 -6.952 11.533 1.00 88.50 250 SER A C 1
ATOM 2003 O O . SER A 1 250 ? -4.145 -6.271 12.015 1.00 88.50 250 SER A O 1
ATOM 2005 N N . GLY A 1 251 ? -3.312 -7.535 10.340 1.00 90.31 251 GLY A N 1
ATOM 2006 C CA . GLY A 1 251 ? -4.475 -7.349 9.490 1.00 90.31 251 GLY A CA 1
ATOM 2007 C C . GLY A 1 251 ? -4.187 -7.143 8.018 1.00 90.31 251 GLY A C 1
ATOM 2008 O O . GLY A 1 251 ? -3.045 -7.222 7.580 1.00 90.31 251 GLY A O 1
ATOM 2009 N N . ASP A 1 252 ? -5.245 -6.808 7.290 1.00 94.06 252 ASP A N 1
ATOM 2010 C CA . ASP A 1 252 ? -5.181 -6.538 5.860 1.00 94.06 252 ASP A CA 1
ATOM 2011 C C . ASP A 1 252 ? -5.606 -5.095 5.572 1.00 94.06 252 ASP A C 1
ATOM 2013 O O . ASP A 1 252 ? -6.636 -4.613 6.055 1.00 94.06 252 ASP A O 1
ATOM 2017 N N . ALA A 1 253 ? -4.815 -4.400 4.760 1.00 97.75 253 ALA A N 1
ATOM 2018 C CA . ALA A 1 253 ? -5.114 -3.069 4.257 1.00 97.75 253 ALA A CA 1
ATOM 2019 C C . ALA A 1 253 ? -5.325 -3.134 2.742 1.00 97.75 253 ALA A C 1
ATOM 2021 O O . ALA A 1 253 ? -4.421 -3.488 1.988 1.00 97.75 253 ALA A O 1
ATOM 2022 N N . ALA A 1 254 ? -6.520 -2.770 2.287 1.00 97.75 254 ALA A N 1
ATOM 2023 C CA . ALA A 1 254 ? -6.906 -2.806 0.888 1.00 97.75 254 ALA A CA 1
ATOM 2024 C C . ALA A 1 254 ? -7.378 -1.435 0.393 1.00 97.75 254 ALA A C 1
ATOM 2026 O O . ALA A 1 254 ? -8.163 -0.755 1.054 1.00 97.75 254 ALA A O 1
ATOM 2027 N N . VAL A 1 255 ? -6.962 -1.059 -0.813 1.00 97.19 255 VAL A N 1
ATOM 2028 C CA . VAL A 1 255 ? -7.482 0.099 -1.549 1.00 97.19 255 VAL A CA 1
ATOM 2029 C C . VAL A 1 255 ? -8.044 -0.403 -2.869 1.00 97.19 255 VAL A C 1
ATOM 2031 O O . VAL A 1 255 ? -7.286 -0.922 -3.676 1.00 97.19 255 VAL A O 1
ATOM 2034 N N . ARG A 1 256 ? -9.353 -0.276 -3.103 1.00 94.56 256 ARG A N 1
ATOM 2035 C CA . ARG A 1 256 ? -10.025 -0.787 -4.307 1.00 94.56 256 ARG A CA 1
ATOM 2036 C C . ARG A 1 256 ? -10.839 0.298 -4.993 1.00 94.56 256 ARG A C 1
ATOM 2038 O O . ARG A 1 256 ? -11.915 0.665 -4.521 1.00 94.56 256 ARG A O 1
ATOM 2045 N N . MET A 1 257 ? -10.341 0.777 -6.124 1.00 91.06 257 MET A N 1
ATOM 2046 C CA . MET A 1 257 ? -11.006 1.802 -6.926 1.00 91.06 257 MET A CA 1
ATOM 2047 C C . MET A 1 257 ? -11.672 1.206 -8.159 1.00 91.06 257 MET A C 1
ATOM 2049 O O . MET A 1 257 ? -11.370 0.087 -8.587 1.00 91.06 257 MET A O 1
ATOM 2053 N N . HIS A 1 258 ? -12.641 1.929 -8.714 1.00 85.50 258 HIS A N 1
ATOM 2054 C CA . HIS A 1 258 ? -13.404 1.429 -9.841 1.00 85.50 258 HIS A CA 1
ATOM 2055 C C . HIS A 1 258 ? -12.503 1.383 -11.102 1.00 85.50 258 HIS A C 1
ATOM 2057 O O . HIS A 1 258 ? -11.814 2.348 -11.412 1.00 85.50 258 HIS A O 1
ATOM 2063 N N . PRO A 1 259 ? -12.485 0.293 -11.892 1.00 75.00 259 PRO A N 1
ATOM 2064 C CA . PRO A 1 259 ? -11.521 0.136 -12.995 1.00 75.00 259 PRO A CA 1
ATOM 2065 C C . PRO A 1 259 ? -11.774 1.040 -14.219 1.00 75.00 259 PRO A C 1
ATOM 2067 O O . PRO A 1 259 ? -10.845 1.371 -14.949 1.00 75.00 259 PRO A O 1
ATOM 2070 N N . ASN A 1 260 ? -13.033 1.425 -14.465 1.00 65.25 260 ASN A N 1
ATOM 2071 C CA . ASN A 1 260 ? -13.478 1.987 -15.754 1.00 65.25 260 ASN A CA 1
ATOM 2072 C C . ASN A 1 260 ? -14.100 3.399 -15.678 1.00 65.25 260 ASN A C 1
ATOM 2074 O O . ASN A 1 260 ? -14.966 3.718 -16.495 1.00 65.25 260 ASN A O 1
ATOM 2078 N N . ARG A 1 261 ? -13.782 4.221 -14.669 1.00 64.38 261 ARG A N 1
ATOM 2079 C CA . ARG A 1 261 ? -14.436 5.533 -14.473 1.00 64.38 261 ARG A CA 1
ATOM 2080 C C . ARG A 1 261 ? -13.433 6.623 -14.078 1.00 64.38 261 ARG A C 1
ATOM 2082 O O . ARG A 1 261 ? -12.232 6.388 -14.058 1.00 64.38 261 ARG A O 1
ATOM 2089 N N . VAL A 1 262 ? -13.934 7.839 -13.854 1.00 68.88 262 VAL A N 1
ATOM 2090 C CA . VAL A 1 262 ? -13.161 8.915 -13.223 1.00 68.88 262 VAL A CA 1
ATOM 2091 C C . VAL A 1 262 ? -12.894 8.485 -11.785 1.00 68.88 262 VAL A C 1
ATOM 2093 O O . VAL A 1 262 ? -13.821 8.435 -10.972 1.00 68.88 262 VAL A O 1
ATOM 2096 N N . ASN A 1 263 ? -11.651 8.100 -11.521 1.00 72.25 263 ASN A N 1
ATOM 2097 C CA . ASN A 1 263 ? -11.251 7.561 -10.231 1.00 72.25 263 ASN A CA 1
ATOM 2098 C C . ASN A 1 263 ? -10.960 8.696 -9.252 1.00 72.25 263 ASN A C 1
ATOM 2100 O O . ASN A 1 263 ? -10.558 9.791 -9.645 1.00 72.25 263 ASN A O 1
ATOM 2104 N N . THR A 1 264 ? -11.130 8.409 -7.971 1.00 84.25 264 THR A N 1
ATOM 2105 C CA . THR A 1 264 ? -10.562 9.185 -6.883 1.00 84.25 264 THR A CA 1
ATOM 2106 C C . THR A 1 264 ? -9.044 9.152 -7.014 1.00 84.25 264 THR A C 1
ATOM 2108 O O . THR A 1 264 ? -8.435 8.082 -7.090 1.00 84.25 264 THR A O 1
ATOM 2111 N N . ILE A 1 265 ? -8.440 10.338 -7.078 1.00 88.62 265 ILE A N 1
ATOM 2112 C CA . ILE A 1 265 ? -6.995 10.506 -7.238 1.00 88.62 265 ILE A CA 1
ATOM 2113 C C . ILE A 1 265 ? -6.420 10.940 -5.896 1.00 88.62 265 ILE A C 1
ATOM 2115 O O . ILE A 1 265 ? -6.765 12.014 -5.393 1.00 88.62 265 ILE A O 1
ATOM 2119 N N . PHE A 1 266 ? -5.525 10.120 -5.350 1.00 90.94 266 PHE A N 1
ATOM 2120 C CA . PHE A 1 266 ? -4.724 10.489 -4.188 1.00 90.94 266 PHE A CA 1
ATOM 2121 C C . PHE A 1 266 ? -3.456 11.212 -4.634 1.00 90.94 266 PHE A C 1
ATOM 2123 O O . PHE A 1 266 ? -2.837 10.810 -5.616 1.00 90.94 266 PHE A O 1
ATOM 2130 N N . GLU A 1 267 ? -3.023 12.233 -3.904 1.00 91.12 267 GLU A N 1
ATOM 2131 C CA . GLU A 1 267 ? -1.662 12.758 -4.071 1.00 91.12 267 GLU A CA 1
ATOM 2132 C C . GLU A 1 267 ? -0.648 11.793 -3.437 1.00 91.12 267 GLU A C 1
ATOM 2134 O O . GLU A 1 267 ? 0.286 11.339 -4.105 1.00 91.12 267 GLU A O 1
ATOM 2139 N N . GLU A 1 268 ? -0.909 11.370 -2.198 1.00 94.44 268 GLU A N 1
ATOM 2140 C CA . GLU A 1 268 ? -0.121 10.384 -1.464 1.00 94.44 268 GLU A CA 1
ATOM 2141 C C . GLU A 1 268 ? -0.963 9.181 -0.997 1.00 94.44 268 GLU A C 1
ATOM 2143 O O . GLU A 1 268 ? -2.059 9.326 -0.447 1.00 94.44 268 GLU A O 1
ATOM 2148 N N . LEU A 1 269 ? -0.417 7.974 -1.143 1.00 96.88 269 LEU A N 1
ATOM 2149 C CA . LEU A 1 269 ? -0.966 6.744 -0.573 1.00 96.88 269 LEU A CA 1
ATOM 2150 C C . LEU A 1 269 ? 0.091 6.052 0.286 1.00 96.88 269 LEU A C 1
ATOM 2152 O O . LEU A 1 269 ? 1.147 5.684 -0.222 1.00 96.88 269 LEU A O 1
ATOM 2156 N N . GLU A 1 270 ? -0.204 5.821 1.563 1.00 98.12 270 GLU A N 1
ATOM 2157 C CA . GLU A 1 270 ? 0.675 5.096 2.479 1.00 98.12 270 GLU A CA 1
ATOM 2158 C C . GLU A 1 270 ? -0.069 3.960 3.189 1.00 98.12 270 GLU A C 1
ATOM 2160 O O . GLU A 1 270 ? -1.045 4.198 3.899 1.00 98.12 270 GLU A O 1
ATOM 2165 N N . LEU A 1 271 ? 0.409 2.727 3.012 1.00 98.25 271 LEU A N 1
ATOM 2166 C CA . LEU A 1 271 ? -0.074 1.544 3.725 1.00 98.25 271 LEU A CA 1
ATOM 2167 C C . LEU A 1 271 ? 1.080 0.946 4.539 1.00 98.25 271 LEU A C 1
ATOM 2169 O O . LEU A 1 271 ? 2.074 0.498 3.965 1.00 98.25 271 LEU A O 1
ATOM 2173 N N . GLU A 1 272 ? 0.945 0.925 5.861 1.00 97.50 272 GLU A N 1
ATOM 2174 C CA . GLU A 1 272 ? 1.895 0.328 6.800 1.00 97.50 272 GLU A CA 1
ATOM 2175 C C . GLU A 1 272 ? 1.232 -0.817 7.579 1.00 97.50 272 GLU A C 1
ATOM 2177 O O . GLU A 1 272 ? 0.341 -0.592 8.399 1.00 97.50 272 GLU A O 1
ATOM 2182 N N . VAL A 1 273 ? 1.683 -2.051 7.335 1.00 93.50 273 VAL A N 1
ATOM 2183 C CA . VAL A 1 273 ? 1.148 -3.272 7.958 1.00 93.50 273 VAL A CA 1
ATOM 2184 C C . VAL A 1 273 ? 2.291 -4.100 8.542 1.00 93.50 273 VAL A C 1
ATOM 2186 O O . VAL A 1 273 ? 3.155 -4.575 7.816 1.00 93.50 273 VAL A O 1
ATOM 2189 N N . VAL A 1 274 ? 2.346 -4.329 9.854 1.00 89.94 274 VAL A N 1
ATOM 2190 C CA . VAL A 1 274 ? 3.437 -5.169 10.396 1.00 89.94 274 VAL A CA 1
ATOM 2191 C C . VAL A 1 274 ? 3.231 -6.640 10.004 1.00 89.94 274 VAL A C 1
ATOM 2193 O O . VAL A 1 274 ? 4.143 -7.256 9.461 1.00 89.94 274 VAL A O 1
ATOM 2196 N N . ASN A 1 275 ? 2.046 -7.210 10.211 1.00 89.12 275 ASN A N 1
ATOM 2197 C CA . ASN A 1 275 ? 1.746 -8.595 9.845 1.00 89.12 275 ASN A CA 1
ATOM 2198 C C . ASN A 1 275 ? 0.431 -8.687 9.065 1.00 89.12 275 ASN A C 1
ATOM 2200 O O . ASN A 1 275 ? -0.614 -8.330 9.599 1.00 89.12 275 ASN A O 1
ATOM 2204 N N . GLY A 1 276 ? 0.480 -9.210 7.844 1.00 92.19 276 GLY A N 1
ATOM 2205 C CA . GLY A 1 276 ? -0.675 -9.369 6.959 1.00 92.19 276 GLY A CA 1
ATOM 2206 C C . GLY A 1 276 ? -0.456 -8.702 5.606 1.00 92.19 276 GLY A C 1
ATOM 2207 O O . GLY A 1 276 ? 0.683 -8.588 5.149 1.00 92.19 276 GLY A O 1
ATOM 2208 N N . GLU A 1 277 ? -1.527 -8.319 4.922 1.00 95.38 277 GLU A N 1
ATOM 2209 C CA . GLU A 1 277 ? -1.452 -7.970 3.503 1.00 95.38 277 GLU A CA 1
ATOM 2210 C C . GLU A 1 277 ? -1.688 -6.483 3.221 1.00 95.38 277 GLU A C 1
ATOM 2212 O O . GLU A 1 277 ? -2.510 -5.822 3.852 1.00 95.38 277 GLU A O 1
ATOM 2217 N N . ALA A 1 278 ? -0.989 -5.960 2.211 1.00 97.88 278 ALA A N 1
ATOM 2218 C CA . ALA A 1 278 ? -1.285 -4.669 1.603 1.00 97.88 278 ALA A CA 1
ATOM 2219 C C . ALA A 1 278 ? -1.690 -4.886 0.139 1.00 97.88 278 ALA A C 1
ATOM 2221 O O . ALA A 1 278 ? -0.868 -5.272 -0.695 1.00 97.88 278 ALA A O 1
ATOM 2222 N N . HIS A 1 279 ? -2.959 -4.629 -0.173 1.00 97.88 279 HIS A N 1
ATOM 2223 C CA . HIS A 1 279 ? -3.540 -4.845 -1.494 1.00 97.88 279 HIS A CA 1
ATOM 2224 C C . HIS A 1 279 ? -4.004 -3.524 -2.111 1.00 97.88 279 HIS A C 1
ATOM 2226 O O . HIS A 1 279 ? -4.795 -2.785 -1.530 1.00 97.88 279 HIS A O 1
ATOM 2232 N N . VAL A 1 280 ? -3.549 -3.227 -3.323 1.00 97.12 280 VAL A N 1
ATOM 2233 C CA . VAL A 1 280 ? -3.992 -2.052 -4.081 1.00 97.12 280 VAL A CA 1
ATOM 2234 C C . VAL A 1 280 ? -4.639 -2.514 -5.380 1.00 97.12 280 VAL A C 1
ATOM 2236 O O . VAL A 1 280 ? -4.044 -3.283 -6.113 1.00 97.12 280 VAL A O 1
ATOM 2239 N N . GLU A 1 281 ? -5.844 -2.065 -5.700 1.00 95.50 281 GLU A N 1
ATOM 2240 C CA . GLU A 1 281 ? -6.577 -2.470 -6.898 1.00 95.50 281 GLU A CA 1
ATOM 2241 C C . GLU A 1 281 ? -7.109 -1.234 -7.623 1.00 95.50 281 GLU A C 1
ATOM 2243 O O . GLU A 1 281 ? -7.960 -0.508 -7.103 1.00 95.50 281 GLU A O 1
ATOM 2248 N N . ASN A 1 282 ? -6.597 -0.988 -8.832 1.00 91.75 282 ASN A N 1
ATOM 2249 C CA . ASN A 1 282 ? -6.938 0.159 -9.681 1.00 91.75 282 ASN A CA 1
ATOM 2250 C C . ASN A 1 282 ? -6.771 1.535 -9.010 1.00 91.75 282 ASN A C 1
ATOM 2252 O O . ASN A 1 282 ? -7.360 2.515 -9.474 1.00 91.75 282 ASN A O 1
ATOM 2256 N N . ALA A 1 283 ? -5.994 1.638 -7.927 1.00 92.19 283 ALA A N 1
ATOM 2257 C CA . ALA A 1 283 ? -5.785 2.922 -7.269 1.00 92.19 283 ALA A CA 1
ATOM 2258 C C . ALA A 1 283 ? -5.024 3.877 -8.192 1.00 92.19 283 ALA A C 1
ATOM 2260 O O . ALA A 1 283 ? -4.144 3.459 -8.949 1.00 92.19 283 ALA A O 1
ATOM 2261 N N . VAL A 1 284 ? -5.357 5.164 -8.110 1.00 91.75 284 VAL A N 1
ATOM 2262 C CA . VAL A 1 284 ? -4.698 6.222 -8.873 1.00 91.75 284 VAL A CA 1
ATOM 2263 C C . VAL A 1 284 ? -4.008 7.165 -7.901 1.00 91.75 284 VAL A C 1
ATOM 2265 O O . VAL A 1 284 ? -4.658 7.739 -7.028 1.00 91.75 284 VAL A O 1
ATOM 2268 N N . VAL A 1 285 ? -2.695 7.320 -8.058 1.00 91.69 285 VAL A N 1
ATOM 2269 C CA . VAL A 1 285 ? -1.866 8.149 -7.175 1.00 91.69 285 VAL A CA 1
ATOM 2270 C C . VAL A 1 285 ? -1.010 9.086 -8.020 1.00 91.69 285 VAL A C 1
ATOM 2272 O O . VAL A 1 285 ? -0.305 8.619 -8.916 1.00 91.69 285 VAL A O 1
ATOM 2275 N N . SER A 1 286 ? -1.068 10.396 -7.779 1.00 89.12 286 SER A N 1
ATOM 2276 C CA . SER A 1 286 ? -0.373 11.378 -8.619 1.00 89.12 286 SER A CA 1
ATOM 2277 C C . SER A 1 286 ? 1.086 11.605 -8.223 1.00 89.12 286 SER A C 1
ATOM 2279 O O . SER A 1 286 ? 1.903 11.719 -9.132 1.00 89.12 286 SER A O 1
ATOM 2281 N N . ALA A 1 287 ? 1.430 11.610 -6.927 1.00 89.94 287 ALA A N 1
ATOM 2282 C CA . ALA A 1 287 ? 2.772 11.989 -6.466 1.00 89.94 287 ALA A CA 1
ATOM 2283 C C . ALA A 1 287 ? 3.549 10.840 -5.803 1.00 89.94 287 ALA A C 1
ATOM 2285 O O . ALA A 1 287 ? 4.655 10.512 -6.237 1.00 89.94 287 ALA A O 1
ATOM 2286 N N . ARG A 1 288 ? 3.006 10.198 -4.755 1.00 93.56 288 ARG A N 1
ATOM 2287 C CA . ARG A 1 288 ? 3.771 9.200 -3.980 1.00 93.56 288 ARG A CA 1
ATOM 2288 C C . ARG A 1 288 ? 2.942 8.034 -3.460 1.00 93.56 288 ARG A C 1
ATOM 2290 O O . ARG A 1 288 ? 1.956 8.221 -2.761 1.00 93.56 288 ARG A O 1
ATOM 2297 N N . THR A 1 289 ? 3.414 6.815 -3.699 1.00 97.12 289 THR A N 1
ATOM 2298 C CA . THR A 1 289 ? 2.892 5.587 -3.085 1.00 97.12 289 THR A CA 1
ATOM 2299 C C . THR A 1 289 ? 3.953 4.945 -2.201 1.00 97.12 289 THR A C 1
ATOM 2301 O O . THR A 1 289 ? 5.074 4.714 -2.652 1.00 97.12 289 THR A O 1
ATOM 2304 N N . GLN A 1 290 ? 3.603 4.616 -0.960 1.00 98.25 290 GLN A N 1
ATOM 2305 C CA . GLN A 1 290 ? 4.471 3.923 -0.019 1.00 98.25 290 GLN A CA 1
ATOM 2306 C C . GLN A 1 290 ? 3.760 2.715 0.601 1.00 98.25 290 GLN A C 1
ATOM 2308 O O . GLN A 1 290 ? 2.783 2.866 1.325 1.00 98.25 290 GLN A O 1
ATOM 2313 N N . LEU A 1 291 ? 4.258 1.507 0.332 1.00 98.19 291 LEU A N 1
ATOM 2314 C CA . LEU A 1 291 ? 3.697 0.259 0.859 1.00 98.19 291 LEU A CA 1
ATOM 2315 C C . LEU A 1 291 ? 4.755 -0.430 1.723 1.00 98.19 291 LEU A C 1
ATOM 2317 O O . LEU A 1 291 ? 5.796 -0.852 1.215 1.00 98.19 291 LEU A O 1
ATOM 2321 N N . LYS A 1 292 ? 4.517 -0.530 3.030 1.00 97.38 292 LYS A N 1
ATOM 2322 C CA . LYS A 1 292 ? 5.437 -1.163 3.979 1.00 97.38 292 LYS A CA 1
ATOM 2323 C C . LYS A 1 292 ? 4.753 -2.334 4.664 1.00 97.38 292 LYS A C 1
ATOM 2325 O O . LYS A 1 292 ? 3.776 -2.142 5.382 1.00 97.38 292 LYS A O 1
ATOM 2330 N N . VAL A 1 293 ? 5.305 -3.528 4.486 1.00 93.94 293 VAL A N 1
ATOM 2331 C CA . VAL A 1 293 ? 4.870 -4.742 5.181 1.00 93.94 293 VAL A CA 1
ATOM 2332 C C . VAL A 1 293 ? 6.049 -5.344 5.950 1.00 93.94 293 VAL A C 1
ATOM 2334 O O . VAL A 1 293 ? 7.172 -5.279 5.470 1.00 93.94 293 VAL A O 1
ATOM 2337 N N . ILE A 1 294 ? 5.888 -5.921 7.144 1.00 90.94 294 ILE A N 1
ATOM 2338 C CA . ILE A 1 294 ? 6.996 -6.698 7.751 1.00 90.94 294 ILE A CA 1
ATOM 2339 C C . ILE A 1 294 ? 6.872 -8.161 7.371 1.00 90.94 294 ILE A C 1
ATOM 2341 O O . ILE A 1 294 ? 7.759 -8.678 6.700 1.00 90.94 294 ILE A O 1
ATOM 2345 N N . ASN A 1 295 ? 5.773 -8.811 7.729 1.00 90.56 295 ASN A N 1
ATOM 2346 C CA . ASN A 1 295 ? 5.519 -10.208 7.405 1.00 90.56 295 ASN A CA 1
ATOM 2347 C C . ASN A 1 295 ? 4.190 -10.323 6.661 1.00 90.56 295 ASN A C 1
ATOM 2349 O O . ASN A 1 295 ? 3.143 -10.099 7.260 1.00 90.56 295 ASN A O 1
ATOM 2353 N N . GLY A 1 296 ? 4.212 -10.703 5.387 1.00 95.31 296 GLY A N 1
ATOM 2354 C CA . GLY A 1 296 ? 2.975 -10.916 4.639 1.00 95.31 296 GLY A CA 1
ATOM 2355 C C . GLY A 1 296 ? 3.145 -10.761 3.141 1.00 95.31 296 GLY A C 1
ATOM 2356 O O . GLY A 1 296 ? 4.006 -11.418 2.567 1.00 95.31 296 GLY A O 1
ATOM 2357 N N . HIS A 1 297 ? 2.320 -9.940 2.497 1.00 97.44 297 HIS A N 1
ATOM 2358 C CA . HIS A 1 297 ? 2.321 -9.810 1.040 1.00 97.44 297 HIS A CA 1
ATOM 2359 C C . HIS A 1 297 ? 1.906 -8.400 0.610 1.00 97.44 297 HIS A C 1
ATOM 2361 O O . HIS A 1 297 ? 0.934 -7.850 1.123 1.00 97.44 297 HIS A O 1
ATOM 2367 N N . ILE A 1 298 ? 2.633 -7.824 -0.348 1.00 98.25 298 ILE A N 1
ATOM 2368 C CA . ILE A 1 298 ? 2.219 -6.618 -1.071 1.00 98.25 298 ILE A CA 1
ATOM 2369 C C . ILE A 1 298 ? 1.819 -7.021 -2.487 1.00 98.25 298 ILE A C 1
ATOM 2371 O O . ILE A 1 298 ? 2.666 -7.531 -3.220 1.00 98.25 298 ILE A O 1
ATOM 2375 N N . TYR A 1 299 ? 0.579 -6.756 -2.900 1.00 98.38 299 TYR A N 1
ATOM 2376 C CA . TYR A 1 299 ? 0.145 -7.080 -4.260 1.00 98.38 299 TYR A CA 1
ATOM 2377 C C . TYR A 1 299 ? -0.897 -6.136 -4.850 1.00 98.38 299 TYR A C 1
ATOM 2379 O O . TYR A 1 299 ? -1.565 -5.374 -4.151 1.00 98.38 299 TYR A O 1
ATOM 2387 N N . GLY A 1 300 ? -1.043 -6.221 -6.173 1.00 97.06 300 GLY A N 1
ATOM 2388 C CA . GLY A 1 300 ? -2.174 -5.669 -6.907 1.00 97.06 300 GLY A CA 1
ATOM 2389 C C . GLY A 1 300 ? -1.785 -4.729 -8.048 1.00 97.06 300 GLY A C 1
ATOM 2390 O O . GLY A 1 300 ? -0.737 -4.895 -8.671 1.00 97.06 300 GLY A O 1
ATOM 2391 N N . SER A 1 301 ? -2.658 -3.779 -8.379 1.00 95.56 301 SER A N 1
ATOM 2392 C CA . SER A 1 301 ? -2.522 -2.852 -9.503 1.00 95.56 301 SER A CA 1
ATOM 2393 C C . SER A 1 301 ? -2.637 -1.382 -9.090 1.00 95.56 301 SER A C 1
ATOM 2395 O O . SER A 1 301 ? -3.545 -0.984 -8.361 1.00 95.56 301 SER A O 1
ATOM 2397 N N . LEU A 1 302 ? -1.722 -0.565 -9.607 1.00 94.44 302 LEU A N 1
ATOM 2398 C CA . LEU A 1 302 ? -1.591 0.860 -9.318 1.00 94.44 302 LEU A CA 1
ATOM 2399 C C . LEU A 1 302 ? -1.409 1.640 -10.621 1.00 94.44 302 LEU A C 1
ATOM 2401 O O . LEU A 1 302 ? -0.611 1.247 -11.469 1.00 94.44 302 LEU A O 1
ATOM 2405 N N . ARG A 1 303 ? -2.086 2.780 -10.757 1.00 92.31 303 ARG A N 1
ATOM 2406 C CA . ARG A 1 303 ? -1.795 3.777 -11.790 1.00 92.31 303 ARG A CA 1
ATOM 2407 C C . ARG A 1 303 ? -1.125 4.998 -11.167 1.00 92.31 303 ARG A C 1
ATOM 2409 O O . ARG A 1 303 ? -1.712 5.649 -10.307 1.00 92.31 303 ARG A O 1
ATOM 2416 N N . THR A 1 304 ? 0.090 5.317 -11.600 1.00 90.75 304 THR A N 1
ATOM 2417 C CA . THR A 1 304 ? 0.855 6.458 -11.076 1.00 90.75 304 THR A CA 1
ATOM 2418 C C . THR A 1 304 ? 1.974 6.894 -12.020 1.00 90.75 304 THR A C 1
ATOM 2420 O O . THR A 1 304 ? 2.627 6.048 -12.623 1.00 90.75 304 THR A O 1
ATOM 2423 N N . ALA A 1 305 ? 2.238 8.200 -12.121 1.00 83.12 305 ALA A N 1
ATOM 2424 C CA . ALA A 1 305 ? 3.479 8.730 -12.709 1.00 83.12 305 ALA A CA 1
ATOM 2425 C C . ALA A 1 305 ? 4.543 9.100 -11.662 1.00 83.12 305 ALA A C 1
ATOM 2427 O O . ALA A 1 305 ? 5.647 9.491 -12.037 1.00 83.12 305 ALA A O 1
ATOM 2428 N N . GLY A 1 306 ? 4.206 8.995 -10.378 1.00 89.38 306 GLY A N 1
ATOM 2429 C CA . GLY A 1 306 ? 5.020 9.476 -9.273 1.00 89.38 306 GLY A CA 1
ATOM 2430 C C . GLY A 1 306 ? 6.026 8.453 -8.745 1.00 89.38 306 GLY A C 1
ATOM 2431 O O . GLY A 1 306 ? 6.425 7.502 -9.423 1.00 89.38 306 GLY A O 1
ATOM 2432 N N . ALA A 1 307 ? 6.442 8.661 -7.499 1.00 93.62 307 ALA A N 1
ATOM 2433 C CA . ALA A 1 307 ? 7.344 7.772 -6.781 1.00 93.62 307 ALA A CA 1
ATOM 2434 C C . ALA A 1 307 ? 6.591 6.592 -6.148 1.00 93.62 307 ALA A C 1
ATOM 2436 O O . ALA A 1 307 ? 5.585 6.773 -5.463 1.00 93.62 307 ALA A O 1
ATOM 2437 N N . VAL A 1 308 ? 7.116 5.381 -6.318 1.00 97.31 308 VAL A N 1
ATOM 2438 C CA . VAL A 1 308 ? 6.615 4.150 -5.702 1.00 97.31 308 VAL A CA 1
ATOM 2439 C C . VAL A 1 308 ? 7.712 3.549 -4.834 1.00 97.31 308 VAL A C 1
ATOM 2441 O O . VAL A 1 308 ? 8.758 3.136 -5.330 1.00 97.31 308 VAL A O 1
ATOM 2444 N N . GLU A 1 309 ? 7.466 3.473 -3.532 1.00 98.19 309 GLU A N 1
ATOM 2445 C CA . GLU A 1 309 ? 8.360 2.866 -2.551 1.00 98.19 309 GLU A CA 1
ATOM 2446 C C . GLU A 1 309 ? 7.677 1.667 -1.900 1.00 98.19 309 GLU A C 1
ATOM 2448 O O . GLU A 1 309 ? 6.667 1.814 -1.213 1.00 98.19 309 GLU A O 1
ATOM 2453 N N . VAL A 1 310 ? 8.234 0.475 -2.082 1.00 97.69 310 VAL A N 1
ATOM 2454 C CA . VAL A 1 310 ? 7.681 -0.756 -1.515 1.00 97.69 310 VAL A CA 1
ATOM 2455 C C . VAL A 1 310 ? 8.737 -1.509 -0.728 1.00 97.69 310 VAL A C 1
ATOM 2457 O O . VAL A 1 310 ? 9.847 -1.744 -1.204 1.00 97.69 310 VAL A O 1
ATOM 2460 N N . ALA A 1 311 ? 8.405 -1.866 0.505 1.00 96.31 311 ALA A N 1
ATOM 2461 C CA . ALA A 1 311 ? 9.322 -2.518 1.421 1.00 96.31 311 ALA A CA 1
ATOM 2462 C C . ALA A 1 311 ? 8.611 -3.665 2.127 1.00 96.31 311 ALA A C 1
ATOM 2464 O O . ALA A 1 311 ? 7.609 -3.440 2.802 1.00 96.31 311 ALA A O 1
ATOM 2465 N N . ILE A 1 312 ? 9.159 -4.874 2.015 1.00 93.62 312 ILE A N 1
ATOM 2466 C CA . ILE A 1 312 ? 8.729 -6.018 2.816 1.00 93.62 312 ILE A CA 1
ATOM 2467 C C . ILE A 1 312 ? 9.912 -6.663 3.544 1.00 93.62 312 ILE A C 1
ATOM 2469 O O . ILE A 1 312 ? 11.017 -6.676 3.016 1.00 93.62 312 ILE A O 1
ATOM 2473 N N . ALA A 1 313 ? 9.764 -7.156 4.776 1.00 89.75 313 ALA A N 1
ATOM 2474 C CA . ALA A 1 313 ? 10.845 -7.948 5.379 1.00 89.75 313 ALA A CA 1
ATOM 2475 C C . ALA A 1 313 ? 10.741 -9.410 4.929 1.00 89.75 313 ALA A C 1
ATOM 2477 O O . ALA A 1 313 ? 11.687 -9.943 4.361 1.00 89.75 313 ALA A O 1
ATOM 2478 N N . ASN A 1 314 ? 9.588 -10.041 5.125 1.00 91.69 314 ASN A N 1
ATOM 2479 C CA . ASN A 1 314 ? 9.337 -11.438 4.799 1.00 91.69 314 ASN A CA 1
ATOM 2480 C C . ASN A 1 314 ? 8.041 -11.553 4.005 1.00 91.69 314 ASN A C 1
ATOM 2482 O O . ASN A 1 314 ? 6.952 -11.379 4.552 1.00 91.69 314 ASN A O 1
ATOM 2486 N N . GLY A 1 315 ? 8.167 -11.852 2.719 1.00 95.19 315 GLY A N 1
ATOM 2487 C CA . GLY A 1 315 ? 7.037 -12.019 1.828 1.00 95.19 315 GLY A CA 1
ATOM 2488 C C . GLY A 1 315 ? 7.298 -11.573 0.393 1.00 95.19 315 GLY A C 1
ATOM 2489 O O . GLY A 1 315 ? 8.324 -10.938 0.112 1.00 95.19 315 GLY A O 1
ATOM 2490 N N . PRO A 1 316 ? 6.378 -11.911 -0.524 1.00 97.50 316 PRO A N 1
ATOM 2491 C CA . PRO A 1 316 ? 6.443 -11.466 -1.904 1.00 97.50 316 PRO A CA 1
ATOM 2492 C C . PRO A 1 316 ? 6.035 -9.995 -2.076 1.00 97.50 316 PRO A C 1
ATOM 2494 O O . PRO A 1 316 ? 5.319 -9.415 -1.254 1.00 97.50 316 PRO A O 1
ATOM 2497 N N . ILE A 1 317 ? 6.486 -9.412 -3.187 1.00 98.25 317 ILE A N 1
ATOM 2498 C CA . ILE A 1 317 ? 5.941 -8.184 -3.775 1.00 98.25 317 ILE A CA 1
ATOM 2499 C C . ILE A 1 317 ? 5.479 -8.532 -5.189 1.00 98.25 317 ILE A C 1
ATOM 2501 O O . ILE A 1 317 ? 6.326 -8.868 -6.013 1.00 98.25 317 ILE A O 1
ATOM 2505 N N . ASP A 1 318 ? 4.186 -8.403 -5.486 1.00 98.38 318 ASP A N 1
ATOM 2506 C CA . ASP A 1 318 ? 3.605 -8.693 -6.802 1.00 98.38 318 ASP A CA 1
ATOM 2507 C C . ASP A 1 318 ? 2.752 -7.511 -7.305 1.00 98.38 318 ASP A C 1
ATOM 2509 O O . ASP A 1 318 ? 1.546 -7.431 -7.068 1.00 98.38 318 ASP A O 1
ATOM 2513 N N . LEU A 1 319 ? 3.376 -6.566 -8.017 1.00 98.19 319 LEU A N 1
ATOM 2514 C CA . LEU A 1 319 ? 2.736 -5.307 -8.425 1.00 98.19 319 LEU A CA 1
ATOM 2515 C C . LEU A 1 319 ? 2.629 -5.142 -9.940 1.00 98.19 319 LEU A C 1
ATOM 2517 O O . LEU A 1 319 ? 3.588 -5.359 -10.679 1.00 98.19 319 LEU A O 1
ATOM 2521 N N . ALA A 1 320 ? 1.475 -4.664 -10.396 1.00 97.12 320 ALA A N 1
ATOM 2522 C CA . ALA A 1 320 ? 1.256 -4.154 -11.741 1.00 97.12 320 ALA A CA 1
ATOM 2523 C C . ALA A 1 320 ? 1.148 -2.622 -11.703 1.00 97.12 320 ALA A C 1
ATOM 2525 O O . ALA A 1 320 ? 0.260 -2.079 -11.052 1.00 97.12 320 ALA A O 1
ATOM 2526 N N . ILE A 1 321 ? 2.040 -1.920 -12.399 1.00 96.06 321 ILE A N 1
ATOM 2527 C CA . ILE A 1 321 ? 2.112 -0.456 -12.390 1.00 96.06 321 ILE A CA 1
ATOM 2528 C C . ILE A 1 321 ? 1.815 0.079 -13.790 1.00 96.06 321 ILE A C 1
ATOM 2530 O O . ILE A 1 321 ? 2.483 -0.262 -14.766 1.00 96.06 321 ILE A O 1
ATOM 2534 N N . ASP A 1 322 ? 0.804 0.932 -13.884 1.00 92.88 322 ASP A N 1
ATOM 2535 C CA . ASP A 1 322 ? 0.445 1.687 -15.077 1.00 92.88 322 ASP A CA 1
ATOM 2536 C C . ASP A 1 322 ? 0.929 3.134 -14.936 1.00 92.88 322 ASP A C 1
ATOM 2538 O O . ASP A 1 322 ? 0.416 3.897 -14.121 1.00 92.88 322 ASP A O 1
ATOM 2542 N N . THR A 1 323 ? 1.923 3.518 -15.734 1.00 88.88 323 THR A N 1
ATOM 2543 C CA . THR A 1 323 ? 2.507 4.867 -15.706 1.00 88.88 323 THR A CA 1
ATOM 2544 C C . THR A 1 323 ? 1.847 5.838 -16.684 1.00 88.88 323 THR A C 1
ATOM 2546 O O . THR A 1 323 ? 2.347 6.944 -16.896 1.00 88.88 323 THR A O 1
ATOM 2549 N N . THR A 1 324 ? 0.737 5.437 -17.311 1.00 82.44 324 THR A N 1
ATOM 2550 C CA . THR A 1 324 ? 0.031 6.257 -18.302 1.00 82.44 324 THR A CA 1
ATOM 2551 C C . THR A 1 324 ? -0.525 7.522 -17.665 1.00 82.44 324 THR A C 1
ATOM 2553 O O . THR A 1 324 ? -1.315 7.445 -16.724 1.00 82.44 324 THR A O 1
ATOM 2556 N N . ARG A 1 325 ? -0.160 8.684 -18.225 1.00 73.12 325 ARG A N 1
ATOM 2557 C CA . ARG A 1 325 ? -0.608 9.991 -17.736 1.00 73.12 325 ARG A CA 1
ATOM 2558 C C . ARG A 1 325 ? -2.110 10.202 -17.860 1.00 73.12 325 ARG A C 1
ATOM 2560 O O . ARG A 1 325 ? -2.651 10.118 -18.959 1.00 73.12 325 ARG A O 1
ATOM 2567 N N . LEU A 1 326 ? -2.765 10.517 -16.741 1.00 66.12 326 LEU A N 1
ATOM 2568 C CA . LEU A 1 326 ? -4.095 11.120 -16.761 1.00 66.12 326 LEU A CA 1
ATOM 2569 C C . LEU A 1 326 ? -3.940 12.618 -17.040 1.00 66.12 326 LEU A C 1
ATOM 2571 O O . LEU A 1 326 ? -3.020 13.260 -16.541 1.00 66.12 326 LEU A O 1
ATOM 2575 N N . SER A 1 327 ? -4.822 13.171 -17.868 1.00 58.97 327 SER A N 1
ATOM 2576 C CA . SER A 1 327 ? -4.782 14.575 -18.296 1.00 58.97 327 SER A CA 1
ATOM 2577 C C . SER A 1 327 ? -5.052 15.583 -17.170 1.00 58.97 327 SER A C 1
ATOM 2579 O O . SER A 1 327 ? -4.852 16.776 -17.377 1.00 58.97 327 SER A O 1
ATOM 2581 N N . GLU A 1 328 ? -5.498 15.130 -15.996 1.00 58.16 328 GLU A N 1
ATOM 2582 C CA . GLU A 1 328 ? -5.896 15.971 -14.864 1.00 58.16 328 GLU A CA 1
ATOM 2583 C C . GLU A 1 328 ? -5.033 15.689 -13.622 1.00 58.16 328 GLU A C 1
ATOM 2585 O O . GLU A 1 328 ? -4.852 14.540 -13.221 1.00 58.16 328 GLU A O 1
ATOM 2590 N N . GLY A 1 329 ? -4.511 16.751 -12.995 1.00 53.06 329 GLY A N 1
ATOM 2591 C CA . GLY A 1 329 ? -3.863 16.697 -11.675 1.00 53.06 329 GLY A CA 1
ATOM 2592 C C . GLY A 1 329 ? -2.458 16.086 -11.622 1.00 53.06 329 GLY A C 1
ATOM 2593 O O . GLY A 1 329 ? -1.940 15.875 -10.529 1.00 53.06 329 GLY A O 1
ATOM 2594 N N . TRP A 1 330 ? -1.842 15.771 -12.765 1.00 63.44 330 TRP A N 1
ATOM 2595 C CA . TRP A 1 330 ? -0.492 15.201 -12.818 1.00 63.44 330 TRP A CA 1
ATOM 2596 C C . TRP A 1 330 ? 0.521 16.281 -13.182 1.00 63.44 330 TRP A C 1
ATOM 2598 O O . TRP A 1 330 ? 0.384 16.958 -14.202 1.00 63.44 330 TRP A O 1
ATOM 2608 N N . ASN A 1 331 ? 1.558 16.423 -12.359 1.00 57.00 331 ASN A N 1
ATOM 2609 C CA . ASN A 1 331 ? 2.681 17.296 -12.660 1.00 57.00 331 ASN A CA 1
ATOM 2610 C C . ASN A 1 331 ? 3.461 16.684 -13.833 1.00 57.00 331 ASN A C 1
ATOM 2612 O O . ASN A 1 331 ? 4.090 15.635 -13.701 1.00 57.00 331 ASN A O 1
ATOM 2616 N N . ALA A 1 332 ? 3.391 17.308 -15.011 1.00 53.50 332 ALA A N 1
ATOM 2617 C CA . ALA A 1 332 ? 4.003 16.777 -16.231 1.00 53.50 332 ALA A CA 1
ATOM 2618 C C . ALA A 1 332 ? 5.544 16.686 -16.159 1.00 53.50 332 ALA A C 1
ATOM 2620 O O . ALA A 1 332 ? 6.150 15.999 -16.987 1.00 53.50 332 ALA A O 1
ATOM 2621 N N . ASP A 1 333 ? 6.147 17.327 -15.161 1.00 55.88 333 ASP A N 1
ATOM 2622 C CA . ASP A 1 333 ? 7.593 17.423 -14.967 1.00 55.88 333 ASP A CA 1
ATOM 2623 C C . ASP A 1 333 ? 8.150 16.370 -13.991 1.00 55.88 333 ASP A C 1
ATOM 2625 O O . ASP A 1 333 ? 9.367 16.253 -13.835 1.00 55.88 333 ASP A O 1
ATOM 2629 N N . GLU A 1 334 ? 7.288 15.582 -13.337 1.00 64.38 334 GLU A N 1
ATOM 2630 C CA . GLU A 1 334 ? 7.736 14.546 -12.407 1.00 64.38 334 GLU A CA 1
ATOM 2631 C C . GLU A 1 334 ? 8.155 13.267 -13.137 1.00 64.38 334 GLU A C 1
ATOM 2633 O O . GLU A 1 334 ? 7.501 12.772 -14.064 1.00 64.38 334 GLU A O 1
ATOM 2638 N N . ASN A 1 335 ? 9.302 12.748 -12.701 1.00 81.62 335 ASN A N 1
ATOM 2639 C CA . ASN A 1 335 ? 9.924 11.558 -13.252 1.00 81.62 335 ASN A CA 1
ATOM 2640 C C . ASN A 1 335 ? 9.542 10.350 -12.409 1.00 81.62 335 ASN A C 1
ATOM 2642 O O . ASN A 1 335 ? 9.664 10.377 -11.183 1.00 81.62 335 ASN A O 1
ATOM 2646 N N . PHE A 1 336 ? 9.138 9.274 -13.077 1.00 89.75 336 PHE A N 1
ATOM 2647 C CA . PHE A 1 336 ? 8.738 8.054 -12.396 1.00 89.75 336 PHE A CA 1
ATOM 2648 C C . PHE A 1 336 ? 9.922 7.435 -11.650 1.00 89.75 336 PHE A C 1
ATOM 2650 O O . PHE A 1 336 ? 11.004 7.233 -12.212 1.00 89.75 336 PHE A O 1
ATOM 2657 N N . SER A 1 337 ? 9.711 7.059 -10.393 1.00 94.00 337 SER A N 1
ATOM 2658 C CA . SER A 1 337 ? 10.703 6.298 -9.639 1.00 94.00 337 SER A CA 1
ATOM 2659 C C . SER A 1 337 ? 10.063 5.111 -8.943 1.00 94.00 337 SER A C 1
ATOM 2661 O O . SER A 1 337 ? 8.985 5.214 -8.370 1.00 94.00 337 SER A O 1
ATOM 2663 N N . LEU A 1 338 ? 10.737 3.968 -8.995 1.00 97.00 338 LEU A N 1
ATOM 2664 C CA . LEU A 1 338 ? 10.323 2.749 -8.322 1.00 97.00 338 LEU A CA 1
ATOM 2665 C C . LEU A 1 338 ? 11.477 2.240 -7.473 1.00 97.00 338 LEU A C 1
ATOM 2667 O O . LEU A 1 338 ? 12.538 1.905 -7.998 1.00 97.00 338 LEU A O 1
ATOM 2671 N N . LYS A 1 339 ? 11.245 2.132 -6.170 1.00 98.00 339 LYS A N 1
ATOM 2672 C CA . LYS A 1 339 ? 12.142 1.486 -5.221 1.00 98.00 339 LYS A CA 1
ATOM 2673 C C . LYS A 1 339 ? 11.411 0.330 -4.555 1.00 98.00 339 LYS A C 1
ATOM 2675 O O . LYS A 1 339 ? 10.415 0.548 -3.876 1.00 98.00 339 LYS A O 1
ATOM 2680 N N . GLY A 1 340 ? 11.912 -0.885 -4.730 1.00 96.62 340 GLY A N 1
ATOM 2681 C CA . GLY A 1 340 ? 11.361 -2.085 -4.111 1.00 96.62 340 GLY A CA 1
ATOM 2682 C C . GLY A 1 340 ? 12.427 -2.849 -3.348 1.00 96.62 340 GLY A C 1
ATOM 2683 O O . GLY A 1 340 ? 13.482 -3.135 -3.905 1.00 96.62 340 GLY A O 1
ATOM 2684 N N . ASN A 1 341 ? 12.166 -3.196 -2.090 1.00 96.25 341 ASN A N 1
ATOM 2685 C CA . ASN A 1 341 ? 13.090 -3.996 -1.296 1.00 96.25 341 ASN A CA 1
ATOM 2686 C C . ASN A 1 341 ? 12.389 -5.125 -0.539 1.00 96.25 341 ASN A C 1
ATOM 2688 O O . ASN A 1 341 ? 11.356 -4.908 0.091 1.00 96.25 341 ASN A O 1
ATOM 2692 N N . THR A 1 342 ? 12.996 -6.311 -0.534 1.00 93.44 342 THR A N 1
ATOM 2693 C CA . THR A 1 342 ? 12.606 -7.414 0.355 1.00 93.44 342 THR A CA 1
ATOM 2694 C C . THR A 1 342 ? 13.806 -8.078 1.023 1.00 93.44 342 THR A C 1
ATOM 2696 O O . THR A 1 342 ? 14.882 -8.147 0.436 1.00 93.44 342 THR A O 1
ATOM 2699 N N . LEU A 1 343 ? 13.681 -8.544 2.269 1.00 90.31 343 LEU A N 1
ATOM 2700 C CA . LEU A 1 343 ? 14.739 -9.378 2.859 1.00 90.31 343 LEU A CA 1
ATOM 2701 C C . LEU A 1 343 ? 14.549 -10.833 2.425 1.00 90.31 343 LEU A C 1
ATOM 2703 O O . LEU A 1 343 ? 15.481 -11.451 1.924 1.00 90.31 343 LEU A O 1
ATOM 2707 N N . ASN A 1 344 ? 13.342 -11.374 2.567 1.00 91.31 344 ASN A N 1
ATOM 2708 C CA . ASN A 1 344 ? 13.031 -12.767 2.270 1.00 91.31 344 ASN A CA 1
ATOM 2709 C C . ASN A 1 344 ? 11.759 -12.859 1.430 1.00 91.31 344 ASN A C 1
ATOM 2711 O O . ASN A 1 344 ? 10.653 -12.856 1.964 1.00 91.31 344 ASN A O 1
ATOM 2715 N N . GLY A 1 345 ? 11.913 -12.975 0.117 1.00 94.88 345 GLY A N 1
ATOM 2716 C CA . GLY A 1 345 ? 10.800 -13.162 -0.803 1.00 94.88 345 GLY A CA 1
ATOM 2717 C C . GLY A 1 345 ? 11.116 -12.708 -2.225 1.00 94.88 345 GLY A C 1
ATOM 2718 O O . GLY A 1 345 ? 12.108 -12.008 -2.461 1.00 94.88 345 GLY A O 1
ATOM 2719 N N . PRO A 1 346 ? 10.313 -13.145 -3.205 1.00 97.19 346 PRO A N 1
ATOM 2720 C CA . PRO A 1 346 ? 10.462 -12.697 -4.578 1.00 97.19 346 PRO A CA 1
ATOM 2721 C C . PRO A 1 346 ? 9.886 -11.287 -4.775 1.00 97.19 346 PRO A C 1
ATOM 2723 O O . PRO A 1 346 ? 8.961 -10.872 -4.079 1.00 97.19 346 PRO A O 1
ATOM 2726 N N . ILE A 1 347 ? 10.417 -10.576 -5.768 1.00 98.19 347 ILE A N 1
ATOM 2727 C CA . ILE A 1 347 ? 9.838 -9.335 -6.286 1.00 98.19 347 ILE A CA 1
ATOM 2728 C C . ILE A 1 347 ? 9.424 -9.569 -7.736 1.00 98.19 347 ILE A C 1
ATOM 2730 O O . ILE A 1 347 ? 10.277 -9.816 -8.593 1.00 98.19 347 ILE A O 1
ATOM 2734 N N . THR A 1 348 ? 8.136 -9.426 -8.022 1.00 98.31 348 THR A N 1
ATOM 2735 C CA . THR A 1 348 ? 7.583 -9.353 -9.371 1.00 98.31 348 THR A CA 1
ATOM 2736 C C . THR A 1 348 ? 6.962 -7.978 -9.579 1.0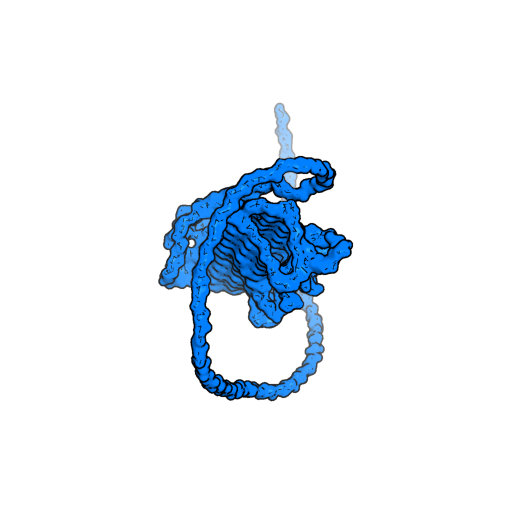0 98.31 348 THR A C 1
ATOM 2738 O O . THR A 1 348 ? 5.999 -7.601 -8.917 1.00 98.31 348 THR A O 1
ATOM 2741 N N . VAL A 1 349 ? 7.482 -7.227 -10.545 1.00 98.19 349 VAL A N 1
ATOM 2742 C CA . VAL A 1 349 ? 6.868 -5.971 -10.985 1.00 98.19 349 VAL A CA 1
ATOM 2743 C C . VAL A 1 349 ? 6.542 -6.072 -12.462 1.00 98.19 349 VAL A C 1
ATOM 2745 O O . VAL A 1 349 ? 7.382 -6.478 -13.260 1.00 98.19 349 VAL A O 1
ATOM 2748 N N . SER A 1 350 ? 5.326 -5.689 -12.832 1.00 97.56 350 SER A N 1
ATOM 2749 C CA . SER A 1 350 ? 4.880 -5.600 -14.218 1.00 97.56 350 SER A CA 1
ATOM 2750 C C . SER A 1 350 ? 4.536 -4.155 -14.556 1.00 97.56 350 SER A C 1
ATOM 2752 O O . SER A 1 350 ? 3.611 -3.595 -13.982 1.00 97.56 350 SER A O 1
ATOM 2754 N N . LEU A 1 351 ? 5.260 -3.547 -15.489 1.00 95.00 351 LEU A N 1
ATOM 2755 C CA . LEU A 1 351 ? 4.955 -2.220 -16.017 1.00 95.00 351 LEU A CA 1
ATOM 2756 C C . LEU A 1 351 ? 4.026 -2.359 -17.226 1.00 95.00 351 LEU A C 1
ATOM 2758 O O . LEU A 1 351 ? 4.304 -3.150 -18.128 1.00 95.00 351 LEU A O 1
ATOM 2762 N N . ALA A 1 352 ? 2.922 -1.613 -17.240 1.00 91.50 352 ALA A N 1
ATOM 2763 C CA . ALA A 1 352 ? 1.941 -1.640 -18.326 1.00 91.50 352 ALA A CA 1
ATOM 2764 C C . ALA A 1 352 ? 2.458 -0.988 -19.622 1.00 91.50 352 ALA A C 1
ATOM 2766 O O . ALA A 1 352 ? 2.028 -1.360 -20.715 1.00 91.50 352 ALA A O 1
ATOM 2767 N N . GLU A 1 353 ? 3.373 -0.028 -19.486 1.00 87.88 353 GLU A N 1
ATOM 2768 C CA . GLU A 1 353 ? 4.082 0.626 -20.581 1.00 87.88 353 GLU A CA 1
ATOM 2769 C C . GLU A 1 353 ? 5.585 0.698 -20.259 1.00 87.88 353 GLU A C 1
ATOM 2771 O O . GLU A 1 353 ? 5.971 0.646 -19.085 1.00 87.88 353 GLU A O 1
ATOM 2776 N N . PRO A 1 354 ? 6.461 0.835 -21.270 1.00 85.69 354 PRO A N 1
ATOM 2777 C CA . PRO A 1 354 ? 7.878 1.050 -21.027 1.00 85.69 354 PRO A CA 1
ATOM 2778 C C . PRO A 1 354 ? 8.138 2.387 -20.330 1.00 85.69 354 PRO A C 1
ATOM 2780 O O . PRO A 1 354 ? 7.784 3.447 -20.846 1.00 85.69 354 PRO A O 1
ATOM 2783 N N . VAL A 1 355 ? 8.836 2.334 -19.195 1.00 86.81 355 VAL A N 1
ATOM 2784 C CA . VAL A 1 355 ? 9.424 3.512 -18.552 1.00 86.81 355 VAL A CA 1
ATOM 2785 C C . VAL A 1 355 ? 10.873 3.629 -19.009 1.00 86.81 355 VAL A C 1
ATOM 2787 O O . VAL A 1 355 ? 11.689 2.752 -18.723 1.00 86.81 355 VAL A O 1
ATOM 2790 N N . TYR A 1 356 ? 11.191 4.699 -19.736 1.00 88.00 356 TYR A N 1
ATOM 2791 C CA . TYR A 1 356 ? 12.553 4.963 -20.195 1.00 88.00 356 TYR A CA 1
ATOM 2792 C C . TYR A 1 356 ? 13.380 5.570 -19.065 1.00 88.00 356 TYR A C 1
ATOM 2794 O O . TYR A 1 356 ? 12.920 6.485 -18.382 1.00 88.00 356 TYR A O 1
ATOM 2802 N N . GLY A 1 357 ? 14.582 5.040 -18.853 1.00 90.38 357 GLY A N 1
ATOM 2803 C CA . GLY A 1 357 ? 15.433 5.440 -17.738 1.00 90.38 357 GLY A CA 1
ATOM 2804 C C . GLY A 1 357 ? 16.357 4.331 -17.254 1.00 90.38 357 GLY A C 1
ATOM 2805 O O . GLY A 1 357 ? 16.531 3.302 -17.912 1.00 90.38 357 GLY A O 1
ATOM 2806 N N . ASN A 1 358 ? 16.962 4.561 -16.094 1.00 93.69 358 ASN A N 1
ATOM 2807 C CA . ASN A 1 358 ? 17.935 3.653 -15.498 1.00 93.69 358 ASN A CA 1
ATOM 2808 C C . ASN A 1 358 ? 17.247 2.565 -14.671 1.00 93.69 358 ASN A C 1
ATOM 2810 O O . ASN A 1 358 ? 16.268 2.831 -13.969 1.00 93.69 358 ASN A O 1
ATOM 2814 N N . PHE A 1 359 ? 17.807 1.356 -14.684 1.00 95.81 359 PHE A N 1
ATOM 2815 C CA . PHE A 1 359 ? 17.397 0.286 -13.781 1.00 95.81 359 PHE A CA 1
ATOM 2816 C C . PHE A 1 359 ? 18.584 -0.364 -13.067 1.00 95.81 359 PHE A C 1
ATOM 2818 O O . PHE A 1 359 ? 19.683 -0.479 -13.616 1.00 95.81 359 PHE A O 1
ATOM 2825 N N . VAL A 1 360 ? 18.321 -0.847 -11.853 1.00 97.69 360 VAL A N 1
ATOM 2826 C CA . VAL A 1 360 ? 19.211 -1.673 -11.034 1.00 97.69 360 VAL A CA 1
ATOM 2827 C C . VAL A 1 360 ? 18.374 -2.772 -10.381 1.00 97.69 360 VAL A C 1
ATOM 2829 O O . VAL A 1 360 ? 17.423 -2.481 -9.660 1.00 97.69 360 VAL A O 1
ATOM 2832 N N . LEU A 1 361 ? 18.724 -4.037 -10.616 1.00 98.12 361 LEU A N 1
ATOM 2833 C CA . LEU A 1 361 ? 18.092 -5.205 -9.998 1.00 98.12 361 LEU A CA 1
ATOM 2834 C C . LEU A 1 361 ? 19.156 -6.024 -9.266 1.00 98.12 361 LEU A C 1
ATOM 2836 O O . LEU A 1 361 ? 20.077 -6.523 -9.912 1.00 98.12 361 LEU A O 1
ATOM 2840 N N . LYS A 1 362 ? 19.031 -6.189 -7.947 1.00 97.62 362 LYS A N 1
ATOM 2841 C CA . LYS A 1 362 ? 20.026 -6.865 -7.095 1.00 97.62 362 LYS A CA 1
ATOM 2842 C C . LYS A 1 362 ? 19.386 -8.004 -6.302 1.00 97.62 362 LYS A C 1
ATOM 2844 O O . LYS A 1 362 ? 18.421 -7.784 -5.582 1.00 97.62 362 LYS A O 1
ATOM 2849 N N . THR A 1 363 ? 19.918 -9.221 -6.405 1.00 95.81 363 THR A N 1
ATOM 2850 C CA . THR A 1 363 ? 19.472 -10.360 -5.583 1.00 95.81 363 THR A CA 1
ATOM 2851 C C . THR A 1 363 ? 20.645 -11.161 -5.041 1.00 95.81 363 THR A C 1
ATOM 2853 O O . THR A 1 363 ? 21.573 -11.429 -5.791 1.00 95.81 363 THR A O 1
ATOM 2856 N N . SER A 1 364 ? 20.615 -11.612 -3.781 1.00 90.38 364 SER A N 1
ATOM 2857 C CA . SER A 1 364 ? 21.639 -12.565 -3.303 1.00 90.38 364 SER A CA 1
ATOM 2858 C C . SER A 1 364 ? 21.313 -14.023 -3.656 1.00 90.38 364 SER A C 1
ATOM 2860 O O . SER A 1 364 ? 22.200 -14.875 -3.593 1.00 90.38 364 SER A O 1
ATOM 2862 N N . VAL A 1 365 ? 20.075 -14.323 -4.076 1.00 87.94 365 VAL A N 1
ATOM 2863 C CA . VAL A 1 365 ? 19.604 -15.682 -4.388 1.00 87.94 365 VAL A CA 1
ATOM 2864 C C . VAL A 1 365 ? 18.885 -15.724 -5.739 1.00 87.94 365 VAL A C 1
ATOM 2866 O O . VAL A 1 365 ? 17.805 -15.173 -5.922 1.00 87.94 365 VAL A O 1
ATOM 2869 N N . GLY A 1 366 ? 19.447 -16.475 -6.687 1.00 86.94 366 GLY A N 1
ATOM 2870 C CA . GLY A 1 366 ? 18.916 -16.589 -8.048 1.00 86.94 366 GLY A CA 1
ATOM 2871 C C . GLY A 1 366 ? 19.505 -15.551 -9.004 1.00 86.94 366 GLY A C 1
ATOM 2872 O O . GLY A 1 366 ? 20.542 -14.957 -8.719 1.00 86.94 366 GLY A O 1
ATOM 2873 N N . ARG A 1 367 ? 18.868 -15.383 -10.169 1.00 91.62 367 ARG A N 1
ATOM 2874 C CA . ARG A 1 367 ? 19.238 -14.375 -11.173 1.00 91.62 367 ARG A CA 1
ATOM 2875 C C . ARG A 1 367 ? 18.112 -13.349 -11.309 1.00 91.62 367 ARG A C 1
ATOM 2877 O O . ARG A 1 367 ? 16.964 -13.779 -11.462 1.00 91.62 367 ARG A O 1
ATOM 2884 N N . PRO A 1 368 ? 18.403 -12.036 -11.300 1.00 96.94 368 PRO A N 1
ATOM 2885 C CA . PRO A 1 368 ? 17.415 -11.045 -11.698 1.00 96.94 368 PRO A CA 1
ATOM 2886 C C . PRO A 1 368 ? 17.054 -11.243 -13.175 1.00 96.94 368 PRO A C 1
ATOM 2888 O O . PRO A 1 368 ? 17.898 -11.650 -13.975 1.00 96.94 368 PRO A O 1
ATOM 2891 N N . ALA A 1 369 ? 15.812 -10.946 -13.546 1.00 97.00 369 ALA A N 1
ATOM 2892 C CA . ALA A 1 369 ? 15.346 -11.038 -14.924 1.00 97.00 369 ALA A CA 1
ATOM 2893 C C . ALA A 1 369 ? 14.534 -9.804 -15.323 1.00 97.00 369 ALA A C 1
ATOM 2895 O O . ALA A 1 369 ? 13.739 -9.290 -14.534 1.00 97.00 369 ALA A O 1
ATOM 2896 N N . ILE A 1 370 ? 14.711 -9.376 -16.574 1.00 96.50 370 ILE A N 1
ATOM 2897 C CA . ILE A 1 370 ? 13.877 -8.362 -17.220 1.00 96.50 370 ILE A CA 1
ATOM 2898 C C . ILE A 1 370 ? 13.284 -8.977 -18.478 1.00 96.50 370 ILE A C 1
ATOM 2900 O O . ILE A 1 370 ? 14.024 -9.466 -19.329 1.00 96.50 370 ILE A O 1
ATOM 2904 N N . ASN A 1 371 ? 11.962 -8.930 -18.594 1.00 95.19 371 ASN A N 1
ATOM 2905 C CA . ASN A 1 371 ? 11.235 -9.430 -19.749 1.00 95.19 371 ASN A CA 1
ATOM 2906 C C . ASN A 1 371 ? 10.584 -8.257 -20.479 1.00 95.19 371 ASN A C 1
ATOM 2908 O O . ASN A 1 371 ? 9.730 -7.577 -19.913 1.00 95.19 371 ASN A O 1
ATOM 2912 N N . LEU A 1 372 ? 10.957 -8.041 -21.740 1.00 91.88 372 LEU A N 1
ATOM 2913 C CA . LEU A 1 372 ? 10.220 -7.160 -22.643 1.00 91.88 372 LEU A CA 1
ATOM 2914 C C . LEU A 1 372 ? 9.175 -7.975 -23.405 1.00 91.88 372 LEU A C 1
ATOM 2916 O O . LEU A 1 372 ? 9.481 -9.045 -23.933 1.00 91.88 372 LEU A O 1
ATOM 2920 N N . SER A 1 373 ? 7.952 -7.460 -23.487 1.00 89.19 373 SER A N 1
ATOM 2921 C CA . SER A 1 373 ? 6.909 -8.035 -24.342 1.00 89.19 373 SER A CA 1
ATOM 2922 C C . SER A 1 373 ? 7.320 -8.055 -25.822 1.00 89.19 373 SER A C 1
ATOM 2924 O O . SER A 1 373 ? 8.023 -7.168 -26.318 1.00 89.19 373 SER A O 1
ATOM 2926 N N . ALA A 1 374 ? 6.885 -9.092 -26.544 1.00 81.12 374 ALA A N 1
ATOM 2927 C CA . ALA A 1 374 ? 7.155 -9.227 -27.971 1.00 81.12 374 ALA A CA 1
ATOM 2928 C C . ALA A 1 374 ? 6.576 -8.031 -28.743 1.00 81.12 374 ALA A C 1
ATOM 2930 O O . ALA A 1 374 ? 5.420 -7.664 -28.560 1.00 81.12 374 ALA A O 1
ATOM 2931 N N . GLY A 1 375 ? 7.383 -7.420 -29.613 1.00 75.50 375 GLY A N 1
ATOM 2932 C CA . GLY A 1 375 ? 6.964 -6.256 -30.397 1.00 75.50 375 GLY A CA 1
ATOM 2933 C C . GLY A 1 375 ? 7.036 -4.916 -29.659 1.00 75.50 375 GLY A C 1
ATOM 2934 O O . GLY A 1 375 ? 6.674 -3.906 -30.275 1.00 75.50 375 GLY A O 1
ATOM 2935 N N . SER A 1 376 ? 7.530 -4.889 -28.413 1.00 80.94 376 SER A N 1
ATOM 2936 C CA . SER A 1 376 ? 7.809 -3.647 -27.691 1.00 80.94 376 SER A CA 1
ATOM 2937 C C . SER A 1 376 ? 8.724 -2.734 -28.505 1.00 80.94 376 SER A C 1
ATOM 2939 O O . SER A 1 376 ? 9.717 -3.182 -29.084 1.00 80.94 376 SER A O 1
ATOM 2941 N N . ALA A 1 377 ? 8.401 -1.441 -28.539 1.00 83.62 377 ALA A N 1
ATOM 2942 C CA . ALA A 1 377 ? 9.306 -0.449 -29.109 1.00 83.62 377 ALA A CA 1
ATOM 2943 C C . ALA A 1 377 ? 10.521 -0.172 -28.210 1.00 83.62 377 ALA A C 1
ATOM 2945 O O . ALA A 1 377 ? 11.427 0.522 -28.653 1.00 83.62 377 ALA A O 1
ATOM 2946 N N . ALA A 1 378 ? 10.563 -0.666 -26.970 1.00 87.12 378 ALA A N 1
ATOM 2947 C CA . ALA A 1 378 ? 11.693 -0.474 -26.070 1.00 87.12 378 ALA A CA 1
ATOM 2948 C C . ALA A 1 378 ? 12.820 -1.488 -26.328 1.00 87.12 378 ALA A C 1
ATOM 2950 O O . ALA A 1 378 ? 12.593 -2.602 -26.800 1.00 87.12 378 ALA A O 1
ATOM 2951 N N . SER A 1 379 ? 14.048 -1.118 -25.977 1.00 89.88 379 SER A N 1
ATOM 2952 C CA . SER A 1 379 ? 15.186 -2.032 -25.900 1.00 89.88 379 SER A CA 1
ATOM 2953 C C . SER A 1 379 ? 15.936 -1.849 -24.582 1.00 89.88 379 SER A C 1
ATOM 2955 O O . SER A 1 379 ? 15.862 -0.797 -23.946 1.00 89.88 379 SER A O 1
ATOM 2957 N N . ILE A 1 380 ? 16.640 -2.900 -24.154 1.00 91.56 380 ILE A N 1
ATOM 2958 C CA . ILE A 1 380 ? 17.457 -2.880 -22.938 1.00 91.56 380 ILE A CA 1
ATOM 2959 C C . ILE A 1 380 ? 18.922 -2.762 -23.336 1.00 91.56 380 ILE A C 1
ATOM 2961 O O . ILE A 1 380 ? 19.444 -3.594 -24.081 1.00 91.56 380 ILE A O 1
ATOM 2965 N N . LYS A 1 381 ? 19.597 -1.751 -22.798 1.00 93.00 381 LYS A N 1
ATOM 2966 C CA . LYS A 1 381 ? 21.043 -1.584 -22.905 1.00 93.00 381 LYS A CA 1
ATOM 2967 C C . LYS A 1 381 ? 21.661 -1.834 -21.537 1.00 93.00 381 LYS A C 1
ATOM 2969 O O . LYS A 1 381 ? 21.540 -1.016 -20.633 1.00 93.00 381 LYS A O 1
ATOM 2974 N N . TYR A 1 382 ? 22.330 -2.968 -21.385 1.00 94.38 382 TYR A N 1
ATOM 2975 C CA . TYR A 1 382 ? 22.981 -3.320 -20.128 1.00 94.38 382 TYR A CA 1
ATOM 2976 C C . TYR A 1 382 ? 24.330 -2.618 -19.974 1.00 94.38 382 TYR A C 1
ATOM 2978 O O . TYR A 1 382 ? 25.148 -2.632 -20.894 1.00 94.38 382 TYR A O 1
ATOM 2986 N N . THR A 1 383 ? 24.579 -2.075 -18.787 1.00 94.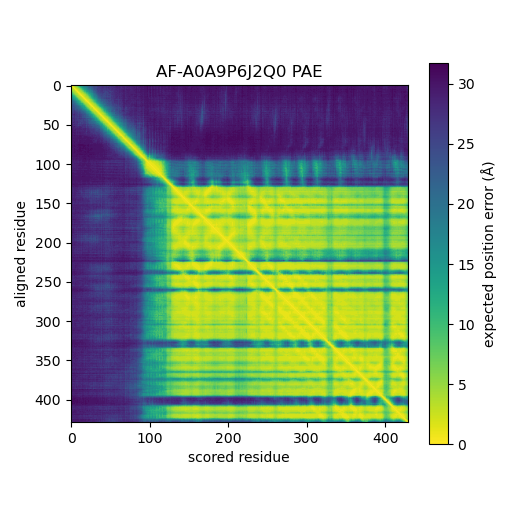25 383 THR A N 1
ATOM 2987 C CA . THR A 1 383 ? 25.901 -1.603 -18.352 1.00 94.25 383 THR A CA 1
ATOM 2988 C C . THR A 1 383 ? 26.601 -2.638 -17.471 1.00 94.25 383 THR A C 1
ATOM 2990 O O . THR A 1 383 ? 27.826 -2.725 -17.489 1.00 94.25 383 THR A O 1
ATOM 2993 N N . SER A 1 384 ? 25.839 -3.480 -16.760 1.00 94.69 384 SER A N 1
ATOM 2994 C CA . SER A 1 384 ? 26.351 -4.605 -15.970 1.00 94.69 384 SER A CA 1
ATOM 2995 C C . SER A 1 384 ? 25.401 -5.804 -16.037 1.00 94.69 384 SER A C 1
ATOM 2997 O O . SER A 1 384 ? 24.183 -5.655 -15.923 1.00 94.69 384 SER A O 1
ATOM 2999 N N . GLN A 1 385 ? 25.964 -7.003 -16.217 1.00 95.69 385 GLN A N 1
ATOM 3000 C CA . GLN A 1 385 ? 25.238 -8.279 -16.209 1.00 95.69 385 GLN A CA 1
ATOM 3001 C C . GLN A 1 385 ? 25.996 -9.308 -15.370 1.00 95.69 385 GLN A C 1
ATOM 3003 O O . GLN A 1 385 ? 26.703 -10.175 -15.888 1.00 95.69 385 GLN A O 1
ATOM 3008 N N . ARG A 1 386 ? 25.890 -9.194 -14.050 1.00 95.00 386 ARG A N 1
ATOM 3009 C CA . ARG A 1 386 ? 26.436 -10.181 -13.117 1.00 95.00 386 ARG A CA 1
ATOM 3010 C C . ARG A 1 386 ? 25.358 -11.201 -12.772 1.00 95.00 386 ARG A C 1
ATOM 3012 O O . ARG A 1 386 ? 24.170 -10.966 -12.960 1.00 95.00 386 ARG A O 1
ATOM 3019 N N . TRP A 1 387 ? 25.774 -12.347 -12.235 1.00 92.62 387 TRP A N 1
ATOM 3020 C CA . TRP A 1 387 ? 24.840 -13.399 -11.814 1.00 92.62 387 TRP A CA 1
ATOM 3021 C C . TRP A 1 387 ? 23.760 -12.868 -10.850 1.00 92.62 387 TRP A C 1
ATOM 3023 O O . TRP A 1 387 ? 22.593 -13.221 -10.979 1.00 92.62 387 TRP A O 1
ATOM 3033 N N . ASN A 1 388 ? 24.160 -12.013 -9.910 1.00 94.69 388 ASN A N 1
ATOM 3034 C CA . ASN A 1 388 ? 23.347 -11.477 -8.820 1.00 94.69 388 ASN A CA 1
ATOM 3035 C C . ASN A 1 388 ? 22.868 -10.030 -9.050 1.00 94.69 388 ASN A C 1
ATOM 3037 O O . ASN A 1 388 ? 22.206 -9.457 -8.187 1.00 94.69 388 ASN A O 1
ATOM 3041 N N . GLU A 1 389 ? 23.218 -9.414 -10.180 1.00 96.75 389 GLU A N 1
ATOM 3042 C CA . GLU A 1 389 ? 22.984 -7.988 -10.412 1.00 96.75 389 GLU A CA 1
ATOM 3043 C C . GLU A 1 389 ? 22.818 -7.686 -11.906 1.00 96.75 389 GLU A C 1
ATOM 3045 O O . GLU A 1 389 ? 23.690 -8.011 -12.714 1.00 96.75 389 GLU A O 1
ATOM 3050 N N . LEU A 1 390 ? 21.721 -7.016 -12.264 1.00 97.62 390 LEU A N 1
ATOM 3051 C CA . LEU A 1 390 ? 21.512 -6.426 -13.586 1.00 97.62 390 LEU A CA 1
ATOM 3052 C C . LEU A 1 390 ? 21.417 -4.906 -13.456 1.00 97.62 390 LEU A C 1
ATOM 3054 O O . LEU A 1 390 ? 20.632 -4.402 -12.656 1.00 97.62 390 LEU A O 1
ATOM 3058 N N . GLN A 1 391 ? 22.162 -4.185 -14.288 1.00 97.38 391 GLN A N 1
ATOM 3059 C CA . GLN A 1 391 ? 22.094 -2.728 -14.377 1.00 97.38 391 GLN A CA 1
ATOM 3060 C C . GLN A 1 391 ? 22.119 -2.288 -15.837 1.00 97.38 391 GLN A C 1
ATOM 3062 O O . GLN A 1 391 ? 22.795 -2.895 -16.678 1.00 97.38 391 GLN A O 1
ATOM 3067 N N . GLY A 1 392 ? 21.392 -1.220 -16.141 1.00 94.88 392 GLY A N 1
ATOM 3068 C CA . GLY A 1 392 ? 21.383 -0.642 -17.472 1.00 94.88 392 GLY A CA 1
ATOM 3069 C C . GLY A 1 392 ? 20.310 0.414 -17.659 1.00 94.88 392 GLY A C 1
ATOM 3070 O O . GLY A 1 392 ? 19.824 1.018 -16.706 1.00 94.88 392 GLY A O 1
ATOM 3071 N N . GLU A 1 393 ? 19.942 0.597 -18.918 1.00 93.00 393 GLU A N 1
ATOM 3072 C CA . GLU A 1 393 ? 18.974 1.580 -19.385 1.00 93.00 393 GLU A CA 1
ATOM 3073 C C . GLU A 1 393 ? 17.864 0.883 -20.184 1.00 93.00 393 GLU A C 1
ATOM 3075 O O . GLU A 1 393 ? 18.131 -0.012 -20.997 1.00 93.00 393 GLU A O 1
ATOM 3080 N N . ILE A 1 394 ? 16.621 1.319 -19.984 1.00 91.25 394 ILE A N 1
ATOM 3081 C CA . ILE A 1 394 ? 15.500 1.052 -20.892 1.00 91.25 394 ILE A CA 1
ATOM 3082 C C . ILE A 1 394 ? 15.418 2.242 -21.848 1.00 91.25 394 ILE A C 1
ATOM 3084 O O . ILE A 1 394 ? 15.217 3.377 -21.415 1.00 91.25 394 ILE A O 1
ATOM 3088 N N . ILE A 1 395 ? 15.577 1.996 -23.148 1.00 88.69 395 ILE A N 1
ATOM 3089 C CA . ILE A 1 395 ? 15.618 3.040 -24.181 1.00 88.69 395 ILE A CA 1
ATOM 3090 C C . ILE A 1 395 ? 14.555 2.800 -25.251 1.00 88.69 395 ILE A C 1
ATOM 3092 O O . ILE A 1 395 ? 14.100 1.678 -25.467 1.00 88.69 395 ILE A O 1
ATOM 3096 N N . ARG A 1 396 ? 14.168 3.861 -25.961 1.00 84.94 396 ARG A N 1
ATOM 3097 C CA . ARG A 1 396 ? 13.252 3.765 -27.100 1.00 84.94 396 ARG A CA 1
ATOM 3098 C C . ARG A 1 396 ? 13.995 3.249 -28.337 1.00 84.94 396 ARG A C 1
ATOM 3100 O O . ARG A 1 396 ? 14.955 3.859 -28.802 1.00 84.94 396 ARG A O 1
ATOM 3107 N N . GLY A 1 397 ? 13.544 2.128 -28.881 1.00 71.31 397 GLY A N 1
ATOM 3108 C CA . GLY A 1 397 ? 14.023 1.531 -30.122 1.00 71.31 397 GLY A CA 1
ATOM 3109 C C . GLY A 1 397 ? 13.612 2.339 -31.356 1.00 71.31 397 GLY A C 1
ATOM 3110 O O . GLY A 1 397 ? 12.566 2.984 -31.384 1.00 71.31 397 GLY A O 1
ATOM 3111 N N . GLY A 1 398 ? 14.457 2.306 -32.391 1.00 62.28 398 GLY A N 1
ATOM 3112 C CA . GLY A 1 398 ? 14.207 2.960 -33.685 1.00 62.28 398 GLY A CA 1
ATOM 3113 C C . GLY A 1 398 ? 15.018 4.230 -33.946 1.00 62.28 398 GLY A C 1
ATOM 3114 O O . GLY A 1 398 ? 15.114 4.661 -35.092 1.00 62.28 398 GLY A O 1
ATOM 3115 N N . SER A 1 399 ? 15.691 4.783 -32.941 1.00 50.31 399 SER A N 1
ATOM 3116 C CA . SER A 1 399 ? 16.471 6.003 -33.122 1.00 50.31 399 SER A CA 1
ATOM 3117 C C . SER A 1 399 ? 17.971 5.730 -33.106 1.00 50.31 399 SER A C 1
ATOM 3119 O O . SER A 1 399 ? 18.605 5.698 -32.051 1.00 50.31 399 SER A O 1
ATOM 3121 N N . ARG A 1 400 ? 18.580 5.598 -34.289 1.00 44.16 400 ARG A N 1
ATOM 3122 C CA . ARG A 1 400 ? 20.028 5.812 -34.437 1.00 44.16 400 ARG A CA 1
ATOM 3123 C C . ARG A 1 400 ? 20.314 7.286 -34.119 1.00 44.16 400 ARG A C 1
ATOM 3125 O O . ARG A 1 400 ? 20.238 8.129 -35.001 1.00 44.16 400 ARG A O 1
ATOM 3132 N N . GLY A 1 401 ? 20.583 7.596 -32.851 1.00 48.31 401 GLY A N 1
ATOM 3133 C CA . GLY A 1 401 ? 21.042 8.920 -32.418 1.00 48.31 401 GLY A CA 1
ATOM 3134 C C . GLY A 1 401 ? 20.030 9.832 -31.711 1.00 48.31 401 GLY A C 1
ATOM 3135 O O . GLY A 1 401 ? 20.345 11.005 -31.536 1.00 48.31 401 GLY A O 1
ATOM 3136 N N . SER A 1 402 ? 18.858 9.362 -31.256 1.00 44.91 402 SER A N 1
ATOM 3137 C CA . SER A 1 402 ? 18.016 10.215 -30.394 1.00 44.91 402 SER A CA 1
ATOM 3138 C C . SER A 1 402 ? 18.434 10.093 -28.929 1.00 44.91 402 SER A C 1
ATOM 3140 O O . SER A 1 402 ? 18.156 9.100 -28.261 1.00 44.91 402 SER A O 1
ATOM 3142 N N . TYR A 1 403 ? 19.111 11.133 -28.460 1.00 45.84 403 TYR A N 1
ATOM 3143 C CA . TYR A 1 403 ? 19.338 11.514 -27.071 1.00 45.84 403 TYR A CA 1
ATOM 3144 C C . TYR A 1 403 ? 18.274 10.987 -26.088 1.00 45.84 403 TYR A C 1
ATOM 3146 O O . TYR A 1 403 ? 17.136 11.442 -26.102 1.00 45.84 403 TYR A O 1
ATOM 3154 N N . SER A 1 404 ? 18.649 10.017 -25.249 1.00 47.34 404 SER A N 1
ATOM 3155 C CA . SER A 1 404 ? 18.832 10.097 -23.782 1.00 47.34 404 SER A CA 1
ATOM 3156 C C . SER A 1 404 ? 18.235 11.290 -22.985 1.00 47.34 404 SER A C 1
ATOM 3158 O O . SER A 1 404 ? 18.765 11.626 -21.927 1.00 47.34 404 SER A O 1
ATOM 3160 N N . ARG A 1 405 ? 17.197 11.994 -23.448 1.00 45.91 405 ARG A N 1
ATOM 3161 C CA . ARG A 1 405 ? 16.669 13.174 -22.732 1.00 45.91 405 ARG A CA 1
ATOM 3162 C C . ARG A 1 405 ? 15.777 12.837 -21.534 1.00 45.91 405 ARG A C 1
ATOM 3164 O O . ARG A 1 405 ? 15.679 13.679 -20.656 1.00 45.91 405 ARG A O 1
ATOM 3171 N N . ASP A 1 406 ? 15.285 11.603 -21.428 1.00 52.97 406 ASP A N 1
ATOM 3172 C CA . ASP A 1 406 ? 14.443 11.151 -20.307 1.00 52.97 406 ASP A CA 1
ATOM 3173 C C . ASP A 1 406 ? 15.127 10.047 -19.470 1.00 52.97 406 ASP A C 1
ATOM 3175 O O . ASP A 1 406 ? 14.540 9.012 -19.177 1.00 52.97 406 ASP A O 1
ATOM 3179 N N . LEU A 1 407 ? 16.404 10.226 -19.094 1.00 58.28 407 LEU A N 1
ATOM 3180 C CA . LEU A 1 407 ? 17.116 9.310 -18.169 1.00 58.28 407 LEU A CA 1
ATOM 3181 C C . LEU A 1 407 ? 16.719 9.475 -16.692 1.00 58.28 407 LEU A C 1
ATOM 3183 O O . LEU A 1 407 ? 17.308 8.863 -15.797 1.00 58.28 407 LEU A O 1
ATOM 3187 N N . SER A 1 408 ? 15.764 10.346 -16.419 1.00 71.94 408 SER A N 1
ATOM 3188 C CA . SER A 1 408 ? 15.379 10.747 -15.076 1.00 71.94 408 SER A CA 1
ATOM 3189 C C . SER A 1 408 ? 14.564 9.689 -14.337 1.00 71.94 408 SER A C 1
ATOM 3191 O O . SER A 1 408 ? 14.584 9.679 -13.104 1.00 71.94 408 SER A O 1
ATOM 3193 N N . SER A 1 409 ? 13.894 8.777 -15.052 1.00 84.25 409 SER A N 1
ATOM 3194 C CA . SER A 1 409 ? 13.190 7.674 -14.403 1.00 84.25 409 SER A CA 1
ATOM 3195 C C . SER A 1 409 ? 14.179 6.653 -13.844 1.00 84.25 409 SER A C 1
ATOM 3197 O O . SER A 1 409 ? 15.184 6.317 -14.482 1.00 84.25 409 SER A O 1
ATOM 3199 N N . LYS A 1 410 ? 13.894 6.135 -12.647 1.00 92.88 410 LYS A N 1
ATOM 3200 C CA . LYS A 1 410 ? 14.781 5.195 -11.947 1.00 92.88 410 LYS A CA 1
ATOM 3201 C C . LYS A 1 410 ? 14.000 4.010 -11.399 1.00 92.88 410 LYS A C 1
ATOM 3203 O O . LYS A 1 410 ? 13.049 4.192 -10.647 1.00 92.88 410 LYS A O 1
ATOM 3208 N N . ILE A 1 411 ? 14.438 2.797 -11.723 1.00 96.38 411 ILE A N 1
ATOM 3209 C CA . ILE A 1 411 ? 13.913 1.552 -11.152 1.00 96.38 411 ILE A CA 1
ATOM 3210 C C . ILE A 1 411 ? 15.019 0.883 -10.335 1.00 96.38 411 ILE A C 1
ATOM 3212 O O . ILE A 1 411 ? 16.075 0.557 -10.866 1.00 96.38 411 ILE A O 1
ATOM 3216 N N . SER A 1 412 ? 14.782 0.649 -9.051 1.00 97.81 412 SER A N 1
ATOM 3217 C CA . SER A 1 412 ? 15.714 -0.025 -8.149 1.00 97.81 412 SER A CA 1
ATOM 3218 C C . SER A 1 412 ? 14.977 -1.105 -7.368 1.00 97.81 412 SER A C 1
ATOM 3220 O O . SER A 1 412 ? 14.140 -0.793 -6.522 1.00 97.81 412 SER A O 1
ATOM 3222 N N . LEU A 1 413 ? 15.254 -2.373 -7.673 1.00 98.00 413 LEU A N 1
ATOM 3223 C CA . LEU A 1 413 ? 14.659 -3.520 -6.985 1.00 98.00 413 LEU A CA 1
ATOM 3224 C C . LEU A 1 413 ? 15.760 -4.352 -6.327 1.00 98.00 413 LEU A C 1
ATOM 3226 O O . LEU A 1 413 ? 16.729 -4.736 -6.984 1.00 98.00 413 LEU A O 1
ATOM 3230 N N . GLU A 1 414 ? 15.598 -4.662 -5.045 1.00 97.62 414 GLU A N 1
ATOM 3231 C CA . GLU A 1 414 ? 16.586 -5.401 -4.263 1.00 97.62 414 GLU A CA 1
ATOM 3232 C C . GLU A 1 414 ? 15.937 -6.482 -3.395 1.00 97.62 414 GLU A C 1
ATOM 3234 O O . GLU A 1 414 ? 14.937 -6.251 -2.721 1.00 97.62 414 GLU A O 1
ATOM 3239 N N . THR A 1 415 ? 16.521 -7.677 -3.382 1.00 95.06 415 THR A N 1
ATOM 3240 C CA . THR A 1 415 ? 16.131 -8.753 -2.465 1.00 95.06 415 THR A CA 1
ATOM 3241 C C . THR A 1 415 ? 17.352 -9.458 -1.896 1.00 95.06 415 THR A C 1
ATOM 3243 O O . THR A 1 415 ? 18.330 -9.689 -2.607 1.00 95.06 415 THR A O 1
ATOM 3246 N N . VAL A 1 416 ? 17.329 -9.829 -0.615 1.00 91.81 416 VAL A N 1
ATOM 3247 C CA . VAL A 1 416 ? 18.392 -10.689 -0.073 1.00 91.81 416 VAL A CA 1
ATOM 3248 C C . VAL A 1 416 ? 18.119 -12.135 -0.492 1.00 91.81 416 VAL A C 1
ATOM 3250 O O . VAL A 1 416 ? 18.918 -12.722 -1.215 1.00 91.81 416 VAL A O 1
ATOM 3253 N N . ASN A 1 417 ? 16.957 -12.685 -0.143 1.00 90.88 417 ASN A N 1
ATOM 3254 C CA . ASN A 1 417 ? 16.599 -14.079 -0.396 1.00 90.88 417 ASN A CA 1
ATOM 3255 C C . ASN A 1 417 ? 15.338 -14.201 -1.266 1.00 90.88 417 ASN A C 1
ATOM 3257 O O . ASN A 1 417 ? 14.246 -14.478 -0.768 1.00 90.88 417 ASN A O 1
ATOM 3261 N N . GLY A 1 418 ? 15.488 -14.039 -2.583 1.00 93.00 418 GLY A N 1
ATOM 3262 C CA . GLY A 1 418 ? 14.420 -14.297 -3.550 1.00 93.00 418 GLY A CA 1
ATOM 3263 C C . GLY A 1 418 ? 14.765 -13.892 -4.981 1.00 93.00 418 GLY A C 1
ATOM 3264 O O . GLY A 1 418 ? 15.777 -13.254 -5.242 1.00 93.00 418 GLY A O 1
ATOM 3265 N N . GLY A 1 419 ? 13.929 -14.274 -5.945 1.00 95.75 419 GLY A N 1
ATOM 3266 C CA . GLY A 1 419 ? 14.103 -13.849 -7.338 1.00 95.75 419 GLY A CA 1
ATOM 3267 C C . GLY A 1 419 ? 13.565 -12.437 -7.582 1.00 95.75 419 GLY A C 1
ATOM 3268 O O . GLY A 1 419 ? 12.610 -12.025 -6.931 1.00 95.75 419 GLY A O 1
ATOM 3269 N N . ILE A 1 420 ? 14.128 -11.726 -8.562 1.00 98.12 420 ILE A N 1
ATOM 3270 C CA . ILE A 1 420 ? 13.559 -10.469 -9.074 1.00 98.12 420 ILE A CA 1
ATOM 3271 C C . ILE A 1 420 ? 13.136 -10.665 -10.523 1.00 98.12 420 ILE A C 1
ATOM 3273 O O . ILE A 1 420 ? 13.930 -11.125 -11.347 1.00 98.12 420 ILE A O 1
ATOM 3277 N N . ARG A 1 421 ? 11.902 -10.276 -10.842 1.00 98.00 421 ARG A N 1
ATOM 3278 C CA . ARG A 1 421 ? 11.365 -10.237 -12.201 1.00 98.00 421 ARG A CA 1
ATOM 3279 C C . ARG A 1 421 ? 10.735 -8.878 -12.473 1.00 98.00 421 ARG A C 1
ATOM 3281 O O . ARG A 1 421 ? 9.768 -8.498 -11.821 1.00 98.00 421 ARG A O 1
ATOM 3288 N N . LEU A 1 422 ? 11.264 -8.180 -13.472 1.00 97.69 422 LEU A N 1
ATOM 3289 C CA . LEU A 1 422 ? 10.670 -6.972 -14.031 1.00 97.69 422 LEU A CA 1
ATOM 3290 C C . LEU A 1 422 ? 10.089 -7.302 -15.409 1.00 97.69 422 LEU A C 1
ATOM 3292 O O . LEU A 1 422 ? 10.825 -7.595 -16.347 1.00 97.69 422 LEU A O 1
ATOM 3296 N N . ASN A 1 423 ? 8.771 -7.266 -15.542 1.00 97.12 423 ASN A N 1
ATOM 3297 C CA . ASN A 1 423 ? 8.078 -7.470 -16.808 1.00 97.12 423 ASN A CA 1
ATOM 3298 C C . ASN A 1 423 ? 7.657 -6.112 -17.367 1.00 97.12 423 ASN A C 1
ATOM 3300 O O . ASN A 1 423 ? 7.083 -5.303 -16.647 1.00 97.12 423 ASN A O 1
ATOM 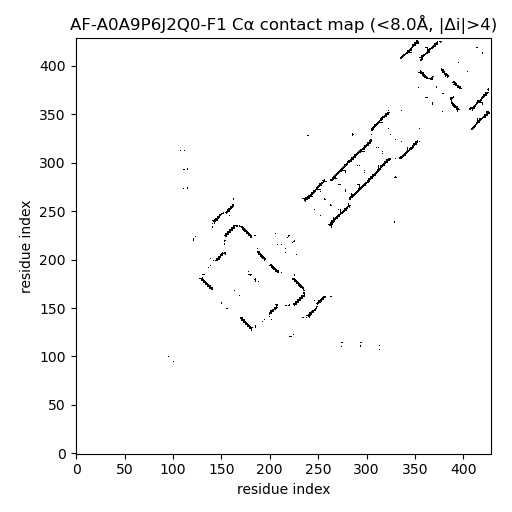3304 N N . ILE A 1 424 ? 7.912 -5.858 -18.644 1.00 93.62 424 ILE A N 1
ATOM 3305 C CA . ILE A 1 424 ? 7.563 -4.600 -19.306 1.00 93.62 424 ILE A CA 1
ATOM 3306 C C . ILE A 1 424 ? 6.659 -4.923 -20.490 1.00 93.62 424 ILE A C 1
ATOM 3308 O O . ILE A 1 424 ? 7.063 -5.565 -21.468 1.00 93.62 424 ILE A O 1
ATOM 3312 N N . GLN A 1 425 ? 5.411 -4.489 -20.381 1.00 89.69 425 GLN A N 1
ATOM 3313 C CA . GLN A 1 425 ? 4.402 -4.617 -21.420 1.00 89.69 425 GLN A CA 1
ATOM 3314 C C . GLN A 1 425 ? 4.412 -3.381 -22.327 1.00 89.69 425 GLN A C 1
ATOM 3316 O O . GLN A 1 425 ? 4.897 -2.316 -21.950 1.00 89.69 425 GLN A O 1
ATOM 3321 N N . ASP A 1 426 ? 3.890 -3.538 -23.539 1.00 79.31 426 ASP A N 1
ATOM 3322 C CA . ASP A 1 426 ? 3.619 -2.447 -24.474 1.00 79.31 426 ASP A CA 1
ATOM 3323 C C . ASP A 1 426 ? 2.138 -2.531 -24.867 1.00 79.31 426 ASP A C 1
ATOM 3325 O O . ASP A 1 426 ? 1.783 -3.129 -25.880 1.00 79.31 426 ASP A O 1
ATOM 3329 N N . LYS A 1 427 ? 1.251 -1.999 -24.011 1.00 66.69 427 LYS A N 1
ATOM 3330 C CA . LYS A 1 427 ? -0.214 -2.069 -24.195 1.00 66.69 427 LYS A CA 1
ATOM 3331 C C . LYS A 1 427 ? -0.736 -1.339 -25.442 1.00 66.69 427 LYS A C 1
ATOM 3333 O O . LYS A 1 427 ? -1.926 -1.432 -25.730 1.00 66.69 427 LYS A O 1
ATOM 3338 N N . LYS A 1 428 ? 0.106 -0.597 -26.172 1.00 56.09 428 LYS A N 1
ATOM 3339 C CA . LYS A 1 428 ? -0.300 0.187 -27.352 1.00 56.09 428 LYS A CA 1
ATOM 3340 C C . LYS A 1 428 ? -0.353 -0.624 -28.653 1.00 56.09 428 LYS A C 1
ATOM 3342 O O . LYS A 1 428 ? -0.558 -0.028 -29.710 1.00 56.09 428 LYS A O 1
ATOM 3347 N N . LYS A 1 429 ? -0.176 -1.946 -28.596 1.00 44.62 429 LYS A N 1
ATOM 3348 C CA . LYS A 1 429 ? -0.278 -2.850 -29.748 1.00 44.62 429 LYS A CA 1
ATOM 3349 C C . LYS A 1 429 ? -1.285 -3.964 -29.539 1.00 44.62 429 LYS A C 1
ATOM 3351 O O . LYS A 1 429 ? -1.328 -4.511 -28.416 1.00 44.62 429 LYS A O 1
#

pLDDT: mean 74.56, std 23.56, range [26.88, 98.38]

Organism: Mortierella alpina (NCBI:txid64518)

Sequence (429 aa):
MYTSKAPSAPQGQQTHLPFVPPEHQQQPALQIHTPYHPYPSVPPQQPQQQPYPQTHNQRNPQVYPSSGPISYGATNNQRPNNNGFYPIPGEPVDDFTDAERAALARKLLCWYIKGLLVFSGGHCSEPGEYLSRSETRTLPAFSNLTYKVQVAEEIYGSVLAKESESWEISDIRVHIVLKATSYQLLQEIEQYLDFDQTHMEAKSMVRISDNIDKSTKKRLLRDNCVKTEIKVEYPRAISGTKRLHVEMVSGDAAVRMHPNRVNTIFEELELEVVNGEAHVENAVVSARTQLKVINGHIYGSLRTAGAVEVAIANGPIDLAIDTTRLSEGWNADENFSLKGNTLNGPITVSLAEPVYGNFVLKTSVGRPAINLSAGSAASIKYTSQRWNELQGEIIRGGSRGSYSRDLSSKISLETVNGGIRLNIQDKKK

Foldseek 3Di:
DDDDDDDDDDDDDDDDDDDDDDDDDDDDDDDDDDDDDDDDDDDDDDDDDDDDDDDDDDDDDDDDDDDDDDDDDDDDDDDDDDDDDDDDPDDPDDDPDVVNVVVVVVVLVVLLVVLVVLDDDQDPDDDDPWDKDKDKDWAQQDQQAAEEEEEDSLAAEAEEEEEDPDLPDRTKMKMKMKTWNDPVQSVQWDWDWDADPVNNYIYIYIDGHPPDDPVVSSVSSRPIHIYMYIYIYDRAQAEHNAEYAYAYAHYEHEYAYDQPGNTHEYQEYHYHYAAEEYYYENYHYAAEYEAEYEYYEYEYEYEYQYEYHEEYAAEEYYYEYEPDDDPPDHDPPHHYEYHAEYAAYEYEYEYAADRWAKEKAFEQEFAEDEAEDPPHQWDWDWPDHDRGMTITTIGGHDDPDDDPPRNPYYYYHYYYHYYYYYYHHHNPD